Protein AF-0000000074538698 (afdb_homodimer)

Sequence (456 aa):
MDFVFNVELAKKKIKELSYTYSDLVNVMGENGDFITESAIKKWFMKNNPIRPTIENIQALSKAIKVPLNELVEQTIFENVSAVKEIPVVGEASCGIPEPNSYQDYDQKTYCSADIWNEDIYAVIASGDSMYDLIERGDEVICDPRADILSGDIVHYEFNGESAIKVYFKEEKFGVVRFVPYNRSGEFKTLSFSVNDEALQNIKMVKVIKVNKSMENNRKSRLRAMGLIMDFVFNVELAKKKIKELSYTYSDLVNVMGENGDFITESAIKKWFMKNNPIRPTIENIQALSKAIKVPLNELVEQTIFENVSAVKEIPVVGEASCGIPEPNSYQDYDQKTYCSADIWNEDIYAVIASGDSMYDLIERGDEVICDPRADILSGDIVHYEFNGESAIKVYFKEEKFGVVRFVPYNRSGEFKTLSFSVNDEALQNIKMVKVIKVNKSMENNRKSRLRAMGLI

Structure (mmCIF, N/CA/C/O backbone):
data_AF-0000000074538698-model_v1
#
loop_
_entity.id
_entity.type
_entity.pdbx_description
1 polymer 'Peptidase S24 LexA-like protein'
#
loop_
_atom_site.group_PDB
_atom_site.id
_atom_site.type_symbol
_atom_site.label_atom_id
_atom_site.label_alt_id
_atom_site.label_comp_id
_atom_site.label_asym_id
_atom_site.label_entity_id
_atom_site.label_seq_id
_atom_site.pdbx_PDB_ins_code
_atom_site.Cartn_x
_atom_site.Cartn_y
_atom_site.Cartn_z
_atom_site.occupancy
_atom_site.B_iso_or_equiv
_atom_site.auth_seq_id
_atom_site.auth_comp_id
_atom_site.auth_asym_id
_atom_site.auth_atom_id
_atom_site.pdbx_PDB_model_num
ATOM 1 N N . MET A 1 1 ? -33.188 6.047 -0.47 1 31.73 1 MET A N 1
ATOM 2 C CA . MET A 1 1 ? -32 5.23 -0.211 1 31.73 1 MET A CA 1
ATOM 3 C C . MET A 1 1 ? -31.516 4.559 -1.489 1 31.73 1 MET A C 1
ATOM 5 O O . MET A 1 1 ? -32.25 3.775 -2.1 1 31.73 1 MET A O 1
ATOM 9 N N . ASP A 1 2 ? -30.641 5.172 -2.236 1 42.19 2 ASP A N 1
ATOM 10 C CA . ASP A 1 2 ? -30.344 4.684 -3.58 1 42.19 2 ASP A CA 1
ATOM 11 C C . ASP A 1 2 ? -29.516 3.404 -3.529 1 42.19 2 ASP A C 1
ATOM 13 O O . ASP A 1 2 ? -28.531 3.326 -2.793 1 42.19 2 ASP A O 1
ATOM 17 N N . PHE A 1 3 ? -30.109 2.219 -3.555 1 51.12 3 PHE A N 1
ATOM 18 C CA . PHE A 1 3 ? -29.422 0.931 -3.607 1 51.12 3 PHE A CA 1
ATOM 19 C C . PHE A 1 3 ? -29.312 0.438 -5.043 1 51.12 3 PHE A C 1
ATOM 21 O O . PHE A 1 3 ? -30.062 0.869 -5.918 1 51.12 3 PHE A O 1
ATOM 28 N N . VAL A 1 4 ? -27.891 -0.025 -5.203 1 59.25 4 VAL A N 1
ATOM 29 C CA . VAL A 1 4 ? -27.719 -0.721 -6.473 1 59.25 4 VAL A CA 1
ATOM 30 C C . VAL A 1 4 ? -27.969 -2.215 -6.281 1 59.25 4 VAL A C 1
ATOM 32 O O . VAL A 1 4 ? -27.391 -2.842 -5.395 1 59.25 4 VAL A O 1
ATOM 35 N N . PHE A 1 5 ? -28.922 -2.738 -7.012 1 69.06 5 PHE A N 1
ATOM 36 C CA . PHE A 1 5 ? -29.266 -4.152 -7.039 1 69.06 5 PHE A CA 1
ATOM 37 C C . PHE A 1 5 ? -28.234 -4.949 -7.836 1 69.06 5 PHE A C 1
ATOM 39 O O . PHE A 1 5 ? -27.953 -4.621 -8.984 1 69.06 5 PHE A O 1
ATOM 46 N N . ASN A 1 6 ? -27.5 -5.82 -7.129 1 70.75 6 ASN A N 1
ATOM 47 C CA . ASN A 1 6 ? -26.531 -6.676 -7.797 1 70.75 6 ASN A CA 1
ATOM 48 C C . ASN A 1 6 ? -27.219 -7.699 -8.703 1 70.75 6 ASN A C 1
ATOM 50 O O . ASN A 1 6 ? -27.484 -8.828 -8.289 1 70.75 6 ASN A O 1
ATOM 54 N N . VAL A 1 7 ? -27.312 -7.242 -9.852 1 76.19 7 VAL A N 1
ATOM 55 C CA . VAL A 1 7 ? -28.062 -8.031 -10.836 1 76.19 7 VAL A CA 1
ATOM 56 C C . VAL A 1 7 ? -27.281 -9.297 -11.172 1 76.19 7 VAL A C 1
ATOM 58 O O . VAL A 1 7 ? -27.859 -10.383 -11.258 1 76.19 7 VAL A O 1
ATOM 61 N N . GLU A 1 8 ? -26 -9.172 -11.195 1 77 8 GLU A N 1
ATOM 62 C CA . GLU A 1 8 ? -25.188 -10.281 -11.656 1 77 8 GLU A CA 1
ATOM 63 C C . GLU A 1 8 ? -25.172 -11.414 -10.641 1 77 8 GLU A C 1
ATOM 65 O O . GLU A 1 8 ? -25.297 -12.586 -11 1 77 8 GLU A O 1
ATOM 70 N N . LEU A 1 9 ? -25.047 -11.039 -9.445 1 79.19 9 LEU A N 1
ATOM 71 C CA . LEU A 1 9 ? -25.062 -12.055 -8.398 1 79.19 9 LEU A CA 1
ATOM 72 C C . LEU A 1 9 ? -26.422 -12.742 -8.336 1 79.19 9 LEU A C 1
ATOM 74 O O . LEU A 1 9 ? -26.5 -13.969 -8.18 1 79.19 9 LEU A O 1
ATOM 78 N N . ALA A 1 10 ? -27.359 -11.969 -8.414 1 84.44 10 ALA A N 1
ATOM 79 C CA . ALA A 1 10 ? -28.703 -12.531 -8.359 1 84.44 10 ALA A CA 1
ATOM 80 C C . ALA A 1 10 ? -28.938 -13.516 -9.5 1 84.44 10 ALA A C 1
ATOM 82 O O . ALA A 1 10 ? -29.438 -14.625 -9.289 1 84.44 10 ALA A O 1
ATOM 83 N N . LYS A 1 11 ? -28.453 -13.125 -10.586 1 83.06 11 LYS A N 1
ATOM 84 C CA . LYS A 1 11 ? -28.609 -13.977 -11.758 1 83.06 11 LYS A CA 1
ATOM 85 C C . LYS A 1 11 ? -27.844 -15.281 -11.609 1 83.06 11 LYS A C 1
ATOM 87 O O . LYS A 1 11 ? -28.344 -16.359 -11.938 1 83.06 11 LYS A O 1
ATOM 92 N N . LYS A 1 12 ? -26.703 -15.133 -11.125 1 84 12 LYS A N 1
ATOM 93 C CA . LYS A 1 12 ? -25.844 -16.297 -10.93 1 84 12 LYS A CA 1
ATOM 94 C C . LYS A 1 12 ? -26.469 -17.281 -9.953 1 84 12 LYS A C 1
ATOM 96 O O . LYS A 1 12 ? -26.469 -18.5 -10.203 1 84 12 LYS A O 1
ATOM 101 N N . LYS A 1 13 ? -26.922 -16.797 -8.906 1 86.56 13 LYS A N 1
ATOM 102 C CA . LYS A 1 13 ? -27.5 -17.656 -7.879 1 86.56 13 LYS A CA 1
ATOM 103 C C . LYS A 1 13 ? -28.797 -18.297 -8.359 1 86.56 13 LYS A C 1
ATOM 105 O O . LYS A 1 13 ? -29.062 -19.453 -8.07 1 86.56 13 LYS A O 1
ATOM 110 N N . ILE A 1 14 ? -29.5 -17.609 -9.109 1 87.81 14 ILE A N 1
ATOM 111 C CA . ILE A 1 14 ? -30.75 -18.109 -9.68 1 87.81 14 ILE A CA 1
ATOM 112 C C . ILE A 1 14 ? -30.453 -19.266 -10.633 1 87.81 14 ILE A C 1
ATOM 114 O O . ILE A 1 14 ? -31.141 -20.297 -10.602 1 87.81 14 ILE A O 1
ATOM 118 N N . LYS A 1 15 ? -29.422 -19.094 -11.305 1 86.69 15 LYS A N 1
ATOM 119 C CA . LYS A 1 15 ? -29 -20.141 -12.234 1 86.69 15 LYS A CA 1
ATOM 120 C C . LYS A 1 15 ? -28.5 -21.375 -11.492 1 86.69 15 LYS A C 1
ATOM 122 O O . LYS A 1 15 ? -28.812 -22.5 -11.859 1 86.69 15 LYS A O 1
ATOM 127 N N . GLU A 1 16 ? -27.844 -21.172 -10.484 1 86.44 16 GLU A N 1
ATOM 128 C CA . GLU A 1 16 ? -27.312 -22.266 -9.68 1 86.44 16 GLU A CA 1
ATOM 129 C C . GLU A 1 16 ? -28.422 -23.094 -9.062 1 86.44 16 GLU A C 1
ATOM 131 O O . GLU A 1 16 ? -28.281 -24.312 -8.898 1 86.44 16 GLU A O 1
ATOM 136 N N . LEU A 1 17 ? -29.453 -22.344 -8.766 1 87.5 17 LEU A N 1
ATOM 137 C CA . LEU A 1 17 ? -30.578 -23.016 -8.109 1 87.5 17 LEU A CA 1
ATOM 138 C C . LEU A 1 17 ? -31.547 -23.594 -9.141 1 87.5 17 LEU A C 1
ATOM 140 O O . LEU A 1 17 ? -32.562 -24.203 -8.781 1 87.5 17 LEU A O 1
ATOM 144 N N . SER A 1 18 ? -31.25 -23.312 -10.461 1 89.19 18 SER A N 1
ATOM 145 C CA . SER A 1 18 ? -32.094 -23.75 -11.578 1 89.19 18 SER A CA 1
ATOM 146 C C . SER A 1 18 ? -33.531 -23.234 -11.438 1 89.19 18 SER A C 1
ATOM 148 O O . SER A 1 18 ? -34.469 -23.969 -11.688 1 89.19 18 SER A O 1
ATOM 150 N N . TYR A 1 19 ? -33.625 -22.094 -10.867 1 88.56 19 TYR A N 1
ATOM 151 C CA . TYR A 1 19 ? -34.938 -21.469 -10.758 1 88.56 19 TYR A CA 1
ATOM 152 C C . TYR A 1 19 ? -35.344 -20.781 -12.07 1 88.56 19 TYR A C 1
ATOM 154 O O . TYR A 1 19 ? -34.5 -20.156 -12.719 1 88.56 19 TYR A O 1
ATOM 162 N N . THR A 1 20 ? -36.594 -21 -12.461 1 88.19 20 THR A N 1
ATOM 163 C CA . THR A 1 20 ? -37.219 -20.141 -13.461 1 88.19 20 THR A CA 1
ATOM 164 C C . THR A 1 20 ? -37.844 -18.906 -12.812 1 88.19 20 THR A C 1
ATOM 166 O O . THR A 1 20 ? -38 -18.844 -11.594 1 88.19 20 THR A O 1
ATOM 169 N N . TYR A 1 21 ? -38.125 -17.859 -13.68 1 87.62 21 TYR A N 1
ATOM 170 C CA . TYR A 1 21 ? -38.781 -16.672 -13.133 1 87.62 21 TYR A CA 1
ATOM 171 C C . TYR A 1 21 ? -40.125 -17.031 -12.492 1 87.62 21 TYR A C 1
ATOM 173 O O . TYR A 1 21 ? -40.531 -16.406 -11.523 1 87.62 21 TYR A O 1
ATOM 181 N N . SER A 1 22 ? -40.719 -18.094 -13 1 88.44 22 SER A N 1
ATOM 182 C CA . SER A 1 22 ? -41.969 -18.609 -12.406 1 88.44 22 SER A CA 1
ATOM 183 C C . SER A 1 22 ? -41.719 -19.188 -11.023 1 88.44 22 SER A C 1
ATOM 185 O O . SER A 1 22 ? -42.5 -18.969 -10.102 1 88.44 22 SER A O 1
ATOM 187 N N . ASP A 1 23 ? -40.625 -19.906 -10.906 1 88.75 23 ASP A N 1
ATOM 188 C CA . ASP A 1 23 ? -40.25 -20.453 -9.609 1 88.75 23 ASP A CA 1
ATOM 189 C C . ASP A 1 23 ? -40.031 -19.344 -8.586 1 88.75 23 ASP A C 1
ATOM 191 O O . ASP A 1 23 ? -40.438 -19.469 -7.434 1 88.75 23 ASP A O 1
ATOM 195 N N . LEU A 1 24 ? -39.406 -18.297 -8.977 1 88.31 24 LEU A N 1
ATOM 196 C CA . LEU A 1 24 ? -39.156 -17.172 -8.086 1 88.31 24 LEU A CA 1
ATOM 197 C C . LEU A 1 24 ? -40.438 -16.531 -7.602 1 88.31 24 LEU A C 1
ATOM 199 O O . LEU A 1 24 ? -40.562 -16.188 -6.426 1 88.31 24 LEU A O 1
ATOM 203 N N . VAL A 1 25 ? -41.344 -16.281 -8.461 1 87.38 25 VAL A N 1
ATOM 204 C CA . VAL A 1 25 ? -42.625 -15.703 -8.109 1 87.38 25 VAL A CA 1
ATOM 205 C C . VAL A 1 25 ? -43.312 -16.531 -7.016 1 87.38 25 VAL A C 1
ATOM 207 O O . VAL A 1 25 ? -43.844 -15.992 -6.047 1 87.38 25 VAL A O 1
ATOM 210 N N . ASN A 1 26 ? -43.188 -17.828 -7.141 1 86.94 26 ASN A N 1
ATOM 211 C CA . ASN A 1 26 ? -43.812 -18.734 -6.188 1 86.94 26 ASN A CA 1
ATOM 212 C C . ASN A 1 26 ? -43.156 -18.688 -4.824 1 86.94 26 ASN A C 1
ATOM 214 O O . ASN A 1 26 ? -43.812 -18.594 -3.793 1 86.94 26 ASN A O 1
ATOM 218 N N . VAL A 1 27 ? -41.875 -18.766 -4.895 1 84.81 27 VAL A N 1
ATOM 219 C CA . VAL A 1 27 ? -41.125 -18.828 -3.648 1 84.81 27 VAL A CA 1
ATOM 220 C C . VAL A 1 27 ? -41.219 -17.484 -2.92 1 84.81 27 VAL A C 1
ATOM 222 O O . VAL A 1 27 ? -41.375 -17.453 -1.696 1 84.81 27 VAL A O 1
ATOM 225 N N . MET A 1 28 ? -41.125 -16.391 -3.6 1 84.81 28 MET A N 1
ATOM 226 C CA . MET A 1 28 ? -41.25 -15.062 -2.996 1 84.81 28 MET A CA 1
ATOM 227 C C . MET A 1 28 ? -42.688 -14.789 -2.539 1 84.81 28 MET A C 1
ATOM 229 O O . MET A 1 28 ? -42.875 -14.094 -1.542 1 84.81 28 MET A O 1
ATOM 233 N N . GLY A 1 29 ? -43.5 -15.133 -3.287 1 78.81 29 GLY A N 1
ATOM 234 C CA . GLY A 1 29 ? -44.906 -15 -2.928 1 78.81 29 GLY A CA 1
ATOM 235 C C . GLY A 1 29 ? -45.25 -15.656 -1.604 1 78.81 29 GLY A C 1
ATOM 236 O O . GLY A 1 29 ? -46.094 -15.148 -0.848 1 78.81 29 GLY A O 1
ATOM 237 N N . GLU A 1 30 ? -44.625 -16.688 -1.391 1 72.75 30 GLU A N 1
ATOM 238 C CA . GLU A 1 30 ? -44.875 -17.391 -0.129 1 72.75 30 GLU A CA 1
ATOM 239 C C . GLU A 1 30 ? -44.406 -16.547 1.059 1 72.75 30 GLU A C 1
ATOM 241 O O . GLU A 1 30 ? -44.938 -16.688 2.164 1 72.75 30 GLU A O 1
ATOM 246 N N . ASN A 1 31 ? -43.562 -15.539 0.761 1 61.47 31 ASN A N 1
ATOM 247 C CA . ASN A 1 31 ? -43 -14.703 1.823 1 61.47 31 ASN A CA 1
ATOM 248 C C . ASN A 1 31 ? -43.719 -13.367 1.92 1 61.47 31 ASN A C 1
ATOM 250 O O . ASN A 1 31 ? -43.312 -12.477 2.654 1 61.47 31 ASN A O 1
ATOM 254 N N . GLY A 1 32 ? -44.75 -13.203 1.124 1 61.25 32 GLY A N 1
ATOM 255 C CA . GLY A 1 32 ? -45.688 -12.078 1.253 1 61.25 32 GLY A CA 1
ATOM 256 C C . GLY A 1 32 ? -45.469 -11.023 0.177 1 61.25 32 GLY A C 1
ATOM 257 O O . GLY A 1 32 ? -46.125 -9.977 0.204 1 61.25 32 GLY A O 1
ATOM 258 N N . ASP A 1 33 ? -44.594 -11.336 -0.728 1 63.31 33 ASP A N 1
ATOM 259 C CA . ASP A 1 33 ? -44.375 -10.312 -1.743 1 63.31 33 ASP A CA 1
ATOM 260 C C . ASP A 1 33 ? -45.031 -10.703 -3.066 1 63.31 33 ASP A C 1
ATOM 262 O O . ASP A 1 33 ? -44.844 -11.812 -3.559 1 63.31 33 ASP A O 1
ATOM 266 N N . PHE A 1 34 ? -46.125 -9.906 -3.488 1 71.69 34 PHE A N 1
ATOM 267 C CA . PHE A 1 34 ? -46.781 -10.188 -4.758 1 71.69 34 PHE A CA 1
ATOM 268 C C . PHE A 1 34 ? -46 -9.547 -5.914 1 71.69 34 PHE A C 1
ATOM 270 O O . PHE A 1 34 ? -45.906 -8.32 -5.984 1 71.69 34 PHE A O 1
ATOM 277 N N . ILE A 1 35 ? -45.156 -10.328 -6.609 1 78.19 35 ILE A N 1
ATOM 278 C CA . ILE A 1 35 ? -44.406 -9.82 -7.754 1 78.19 35 ILE A CA 1
ATOM 279 C C . ILE A 1 35 ? -44.688 -10.695 -8.977 1 78.19 35 ILE A C 1
ATOM 281 O O . ILE A 1 35 ? -44.906 -11.898 -8.836 1 78.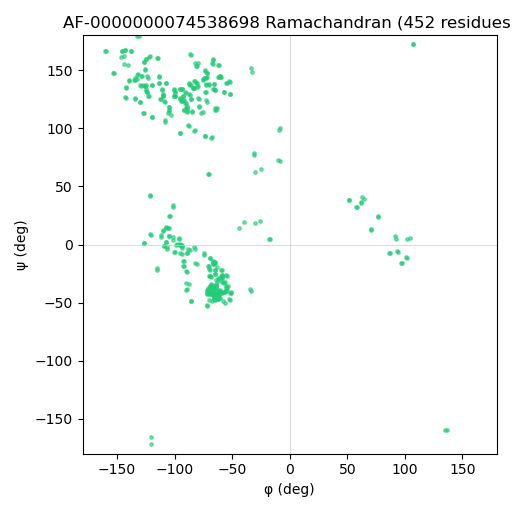19 35 ILE A O 1
ATOM 285 N N . THR A 1 36 ? -44.969 -10.102 -10.164 1 83.06 36 THR A N 1
ATOM 286 C CA . THR A 1 36 ? -45.219 -10.82 -11.398 1 83.06 36 THR A CA 1
ATOM 287 C C . THR A 1 36 ? -43.906 -11.219 -12.07 1 83.06 36 THR A C 1
ATOM 289 O O . THR A 1 36 ? -42.844 -10.633 -11.789 1 83.06 36 THR A O 1
ATOM 292 N N . GLU A 1 37 ? -44.125 -12.344 -12.922 1 87 37 GLU A N 1
ATOM 293 C CA . GLU A 1 37 ? -42.969 -12.766 -13.711 1 87 37 GLU A CA 1
ATOM 294 C C . GLU A 1 37 ? -42.438 -11.617 -14.562 1 87 37 GLU A C 1
ATOM 296 O O . GLU A 1 37 ? -41.219 -11.453 -14.711 1 87 37 GLU A O 1
ATOM 301 N N . SER A 1 38 ? -43.281 -10.875 -15.109 1 82.25 38 SER A N 1
ATOM 302 C CA . SER A 1 38 ? -42.875 -9.742 -15.945 1 82.25 38 SER A CA 1
ATOM 303 C C . SER A 1 38 ? -42.094 -8.711 -15.148 1 82.25 38 SER A C 1
ATOM 305 O O . SER A 1 38 ? -41.125 -8.141 -15.664 1 82.25 38 SER A O 1
ATOM 307 N N . ALA A 1 39 ? -42.438 -8.422 -13.977 1 79.12 39 ALA A N 1
ATOM 308 C CA . ALA A 1 39 ? -41.719 -7.492 -13.109 1 79.12 39 ALA A CA 1
ATOM 309 C C . ALA A 1 39 ? -40.344 -8.016 -12.789 1 79.12 39 ALA A C 1
ATOM 311 O O . ALA A 1 39 ? -39.344 -7.258 -12.812 1 79.12 39 ALA A O 1
ATOM 312 N N . ILE A 1 40 ? -40.25 -9.297 -12.508 1 84.75 40 ILE A N 1
ATOM 313 C CA . ILE A 1 40 ? -38.969 -9.891 -12.195 1 84.75 40 ILE A CA 1
ATOM 314 C C . ILE A 1 40 ? -38.062 -9.82 -13.422 1 84.75 40 ILE A C 1
ATOM 316 O O . ILE A 1 40 ? -36.875 -9.508 -13.305 1 84.75 40 ILE A O 1
ATOM 320 N N . LYS A 1 41 ? -38.594 -10.102 -14.547 1 82.88 41 LYS A N 1
ATOM 321 C CA . LYS A 1 41 ? -37.844 -10.039 -15.789 1 82.88 41 LYS A CA 1
ATOM 322 C C . LYS A 1 41 ? -37.219 -8.656 -15.984 1 82.88 41 LYS A C 1
ATOM 324 O O . LYS A 1 41 ? -36.094 -8.539 -16.453 1 82.88 41 LYS A O 1
ATOM 329 N N . LYS A 1 42 ? -37.875 -7.668 -15.578 1 79.56 42 LYS A N 1
ATOM 330 C CA . LYS A 1 42 ? -37.406 -6.297 -15.766 1 79.56 42 LYS A CA 1
ATOM 331 C C . LYS A 1 42 ? -36.188 -6 -14.891 1 79.56 42 LYS A C 1
ATOM 333 O O . LYS A 1 42 ? -35.344 -5.184 -15.25 1 79.56 42 LYS A O 1
ATOM 338 N N . TRP A 1 43 ? -36.062 -6.684 -13.773 1 80 43 TRP A N 1
ATOM 339 C CA . TRP A 1 43 ? -34.938 -6.488 -12.891 1 80 43 TRP A CA 1
ATOM 340 C C . TRP A 1 43 ? -33.625 -6.918 -13.57 1 80 43 TRP A C 1
ATOM 342 O O . TRP A 1 43 ? -32.562 -6.395 -13.258 1 80 43 TRP A O 1
ATOM 352 N N . PHE A 1 44 ? -33.75 -7.793 -14.492 1 79.56 44 PHE A N 1
ATOM 353 C CA . PHE A 1 44 ? -32.562 -8.43 -15.039 1 79.56 44 PHE A CA 1
ATOM 354 C C . PHE A 1 44 ? -32.344 -7.996 -16.484 1 79.56 44 PHE A C 1
ATOM 356 O O . PHE A 1 44 ? -31.422 -8.5 -17.156 1 79.56 44 PHE A O 1
ATOM 363 N N . MET A 1 45 ? -33.062 -7.152 -16.875 1 72.94 45 MET A N 1
ATOM 364 C CA . MET A 1 45 ? -32.875 -6.633 -18.219 1 72.94 45 MET A CA 1
ATOM 365 C C . MET A 1 45 ? -31.797 -5.57 -18.266 1 72.94 45 MET A C 1
ATOM 367 O O . MET A 1 45 ? -31.703 -4.723 -17.375 1 72.94 45 MET A O 1
ATOM 371 N N . LYS A 1 46 ? -30.922 -5.656 -19.25 1 61.62 46 LYS A N 1
ATOM 372 C CA . LYS A 1 46 ? -29.875 -4.672 -19.547 1 61.62 46 LYS A CA 1
ATOM 373 C C . LYS A 1 46 ? -30.5 -3.332 -19.938 1 61.62 46 LYS A C 1
ATOM 375 O O . LYS A 1 46 ? -31.438 -3.285 -20.719 1 61.62 46 LYS A O 1
ATOM 380 N N . ASN A 1 47 ? -30.219 -2.189 -19.062 1 59 47 ASN A N 1
ATOM 381 C CA . ASN A 1 47 ? -30.609 -0.833 -19.422 1 59 47 ASN A CA 1
ATOM 382 C C . ASN A 1 47 ? -32 -0.499 -18.859 1 59 47 ASN A C 1
ATOM 384 O O . ASN A 1 47 ? -32.656 0.415 -19.359 1 59 47 ASN A O 1
ATOM 388 N N . ASN A 1 48 ? -32.5 -1.388 -18.125 1 53.34 48 ASN A N 1
ATOM 389 C CA . ASN A 1 48 ? -33.844 -1.11 -17.578 1 53.34 48 ASN A CA 1
ATOM 390 C C . ASN A 1 48 ? -33.75 -0.324 -16.266 1 53.34 48 ASN A C 1
ATOM 392 O O . ASN A 1 48 ? -33.031 -0.714 -15.352 1 53.34 48 ASN A O 1
ATOM 396 N N . PRO A 1 49 ? -34.594 0.838 -16.312 1 58.28 49 PRO A N 1
ATOM 397 C CA . PRO A 1 49 ? -34.594 1.767 -15.188 1 58.28 49 PRO A CA 1
ATOM 398 C C . PRO A 1 49 ? -35.344 1.208 -13.977 1 58.28 49 PRO A C 1
ATOM 400 O O . PRO A 1 49 ? -35.25 1.763 -12.875 1 58.28 49 PRO A O 1
ATOM 403 N N . ILE A 1 50 ? -35.969 0.152 -14.094 1 61.66 50 ILE A N 1
ATOM 404 C CA . ILE A 1 50 ? -36.781 -0.267 -12.961 1 61.66 50 ILE A CA 1
ATOM 405 C C . ILE A 1 50 ? -35.938 -1.144 -12.023 1 61.66 50 ILE A C 1
ATOM 407 O O . ILE A 1 50 ? -35.438 -2.201 -12.43 1 61.66 50 ILE A O 1
ATOM 411 N N . ARG A 1 51 ? -35.812 -0.641 -10.852 1 67.69 51 ARG A N 1
ATOM 412 C CA . ARG A 1 51 ? -35.062 -1.35 -9.805 1 67.69 51 ARG A CA 1
ATOM 413 C C . ARG A 1 51 ? -36.031 -1.914 -8.758 1 67.69 51 ARG A C 1
ATOM 415 O O . ARG A 1 51 ? -37.094 -1.321 -8.484 1 67.69 51 ARG A O 1
ATOM 422 N N . PRO A 1 52 ? -35.594 -3.172 -8.43 1 74.19 52 PRO A N 1
ATOM 423 C CA . PRO A 1 52 ? -36.469 -3.725 -7.391 1 74.19 52 PRO A CA 1
ATOM 424 C C . PRO A 1 52 ? -36.469 -2.881 -6.117 1 74.19 52 PRO A C 1
ATOM 426 O O . PRO A 1 52 ? -35.5 -2.176 -5.84 1 74.19 52 PRO A O 1
ATOM 429 N N . THR A 1 53 ? -37.656 -2.842 -5.492 1 71.31 53 THR A N 1
ATOM 430 C CA . THR A 1 53 ? -37.75 -2.205 -4.184 1 71.31 53 THR A CA 1
ATOM 431 C C . THR A 1 53 ? -36.969 -2.998 -3.141 1 71.31 53 THR A C 1
ATOM 433 O O . THR A 1 53 ? -36.594 -4.152 -3.375 1 71.31 53 THR A O 1
ATOM 436 N N . ILE A 1 54 ? -36.625 -2.34 -2.09 1 67.25 54 ILE A N 1
ATOM 437 C CA . ILE A 1 54 ? -35.906 -3.004 -1.017 1 67.25 54 ILE A CA 1
ATOM 438 C C . ILE A 1 54 ? -36.688 -4.203 -0.51 1 67.25 54 ILE A C 1
ATOM 440 O O . ILE A 1 54 ? -36.125 -5.246 -0.192 1 67.25 54 ILE A O 1
ATOM 444 N N . GLU A 1 55 ? -37.969 -4.137 -0.535 1 69.81 55 GLU A N 1
ATOM 445 C CA . GLU A 1 55 ? -38.812 -5.242 -0.123 1 69.81 55 GLU A CA 1
ATOM 446 C C . GLU A 1 55 ? -38.719 -6.422 -1.087 1 69.81 55 GLU A C 1
ATOM 448 O O . GLU A 1 55 ? -38.656 -7.574 -0.662 1 69.81 55 GLU A O 1
ATOM 453 N N . ASN A 1 56 ? -38.625 -6.125 -2.363 1 76.38 56 ASN A N 1
ATOM 454 C CA . ASN A 1 56 ? -38.469 -7.172 -3.367 1 76.38 56 ASN A CA 1
ATOM 455 C C . ASN A 1 56 ? -37.125 -7.879 -3.246 1 76.38 56 ASN A C 1
ATOM 457 O O . ASN A 1 56 ? -37.062 -9.102 -3.379 1 76.38 56 ASN A O 1
ATOM 461 N N . ILE A 1 57 ? -36.156 -7.062 -2.941 1 78.31 57 ILE A N 1
ATOM 462 C CA . ILE A 1 57 ? -34.812 -7.613 -2.834 1 78.31 57 ILE A CA 1
ATOM 463 C C . ILE A 1 57 ? -34.719 -8.5 -1.592 1 78.31 57 ILE A C 1
ATOM 465 O O . ILE A 1 57 ? -34.094 -9.555 -1.623 1 78.31 57 ILE A O 1
ATOM 469 N N . GLN A 1 58 ? -35.25 -8.062 -0.611 1 74.25 58 GLN A N 1
ATOM 470 C CA . GLN A 1 58 ? -35.312 -8.883 0.595 1 74.25 58 GLN A CA 1
ATOM 471 C C . GLN A 1 58 ? -36 -10.227 0.317 1 74.25 58 GLN A C 1
ATOM 473 O O . GLN A 1 58 ? -35.531 -11.273 0.763 1 74.25 58 GLN A O 1
ATOM 478 N N . ALA A 1 59 ? -37.156 -10.164 -0.295 1 79.44 59 ALA A N 1
ATOM 479 C CA . ALA A 1 59 ? -37.844 -11.391 -0.646 1 79.44 59 ALA A CA 1
ATOM 480 C C . ALA A 1 59 ? -37 -12.297 -1.527 1 79.44 59 ALA A C 1
ATOM 482 O O . ALA A 1 59 ? -36.969 -13.516 -1.346 1 79.44 59 ALA A O 1
ATOM 483 N N . LEU A 1 60 ? -36.312 -11.688 -2.469 1 83.69 60 LEU A N 1
ATOM 484 C CA . LEU A 1 60 ? -35.406 -12.438 -3.34 1 83.69 60 LEU A CA 1
ATOM 485 C C . LEU A 1 60 ? -34.281 -13.07 -2.539 1 83.69 60 LEU A C 1
ATOM 487 O O . LEU A 1 60 ? -33.906 -14.227 -2.775 1 83.69 60 LEU A O 1
ATOM 491 N N . SER A 1 61 ? -33.75 -12.336 -1.689 1 82.06 61 SER A N 1
ATOM 492 C CA . SER A 1 61 ? -32.688 -12.789 -0.814 1 82.06 61 SER A CA 1
ATOM 493 C C . SER A 1 61 ? -33.062 -14.078 -0.091 1 82.06 61 SER A C 1
ATOM 495 O O . SER A 1 61 ? -32.281 -15.023 -0.048 1 82.06 61 SER A O 1
ATOM 497 N N . LYS A 1 62 ? -34.156 -14.047 0.403 1 81.25 62 LYS A N 1
ATOM 498 C CA . LYS A 1 62 ? -34.656 -15.227 1.095 1 81.25 62 LYS A CA 1
ATOM 499 C C . LYS A 1 62 ? -34.875 -16.375 0.12 1 81.25 62 LYS A C 1
ATOM 501 O O . LYS A 1 62 ? -34.562 -17.531 0.43 1 81.25 62 LYS A O 1
ATOM 506 N N . ALA A 1 63 ? -35.375 -16.047 -1.005 1 84.5 63 ALA A N 1
ATOM 507 C CA . ALA A 1 63 ? -35.75 -17.062 -1.991 1 84.5 63 ALA A CA 1
ATOM 508 C C . ALA A 1 63 ? -34.5 -17.781 -2.508 1 84.5 63 ALA A C 1
ATOM 510 O O . ALA A 1 63 ? -34.531 -19 -2.719 1 84.5 63 ALA A O 1
ATOM 511 N N . ILE A 1 64 ? -33.5 -17.016 -2.631 1 87.06 64 ILE A N 1
ATOM 512 C CA . ILE A 1 64 ? -32.344 -17.625 -3.271 1 87.06 64 ILE A CA 1
ATOM 513 C C . ILE A 1 64 ? -31.234 -17.875 -2.234 1 87.06 64 ILE A C 1
ATOM 515 O O . ILE A 1 64 ? -30.125 -18.25 -2.582 1 87.06 64 ILE A O 1
ATOM 519 N N . LYS A 1 65 ? -31.594 -17.531 -0.995 1 81.94 65 LYS A N 1
ATOM 520 C CA . LYS A 1 65 ? -30.703 -17.781 0.145 1 81.94 65 LYS A CA 1
ATOM 521 C C . LYS A 1 65 ? -29.391 -17.016 -0.003 1 81.94 65 LYS A C 1
ATOM 523 O O . LYS A 1 65 ? -28.312 -17.594 0.191 1 81.94 65 LYS A O 1
ATOM 528 N N . VAL A 1 66 ? -29.516 -15.898 -0.537 1 80.06 66 VAL A N 1
ATOM 529 C CA . VAL A 1 66 ? -28.406 -14.945 -0.583 1 80.06 66 VAL A CA 1
ATOM 530 C C . VAL A 1 66 ? -28.688 -13.781 0.371 1 80.06 66 VAL A C 1
ATOM 532 O O . VAL A 1 66 ? -29.75 -13.172 0.324 1 80.06 66 VAL A O 1
ATOM 535 N N . PRO A 1 67 ? -27.844 -13.562 1.258 1 70.19 67 PRO A N 1
ATOM 536 C CA . PRO A 1 67 ? -28.062 -12.445 2.178 1 70.19 67 PRO A CA 1
ATOM 537 C C . PRO A 1 67 ? -28.344 -11.133 1.453 1 70.19 67 PRO A C 1
ATOM 539 O O . PRO A 1 67 ? -27.766 -10.867 0.395 1 70.19 67 PRO A O 1
ATOM 542 N N . LEU A 1 68 ? -29.266 -10.367 1.98 1 68.38 68 LEU A N 1
ATOM 543 C CA . LEU A 1 68 ? -29.703 -9.109 1.387 1 68.38 68 LEU A CA 1
ATOM 544 C C . LEU A 1 68 ? -28.5 -8.227 1.063 1 68.38 68 LEU A C 1
ATOM 546 O O . LEU A 1 68 ? -28.453 -7.578 0.015 1 68.38 68 LEU A O 1
ATOM 550 N N . ASN A 1 69 ? -27.578 -8.188 1.917 1 62.78 69 ASN A N 1
ATOM 551 C CA . ASN A 1 69 ? -26.422 -7.309 1.735 1 62.78 69 ASN A CA 1
ATOM 552 C C . ASN A 1 69 ? -25.594 -7.711 0.516 1 62.78 69 ASN A C 1
ATOM 554 O O . ASN A 1 69 ? -24.844 -6.898 -0.027 1 62.78 69 ASN A O 1
ATOM 558 N N . GLU A 1 70 ? -25.812 -8.891 0.033 1 66.69 70 GLU A N 1
ATOM 559 C CA . GLU A 1 70 ? -25.156 -9.328 -1.191 1 66.69 70 GLU A CA 1
ATOM 560 C C . GLU A 1 70 ? -25.969 -8.93 -2.426 1 66.69 70 GLU A C 1
ATOM 562 O O . GLU A 1 70 ? -25.391 -8.727 -3.502 1 66.69 70 GLU A O 1
ATOM 567 N N . LEU A 1 71 ? -27.23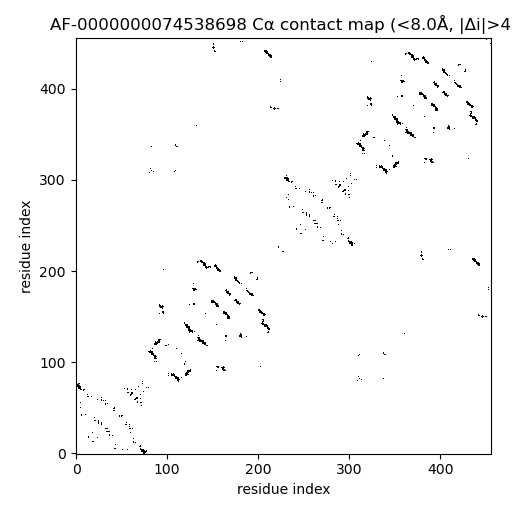4 -8.93 -2.289 1 69.5 71 LEU A N 1
ATOM 568 C CA . LEU A 1 71 ? -28.109 -8.672 -3.428 1 69.5 71 LEU A CA 1
ATOM 569 C C . LEU A 1 71 ? -28.312 -7.176 -3.631 1 69.5 71 LEU A C 1
ATOM 571 O O . LEU A 1 71 ? -28.703 -6.742 -4.715 1 69.5 71 LEU A O 1
ATOM 575 N N . VAL A 1 72 ? -28.578 -6.496 -2.816 1 54.91 72 VAL A N 1
ATOM 576 C CA . VAL A 1 72 ? -28.719 -5.043 -2.877 1 54.91 72 VAL A CA 1
ATOM 577 C C . VAL A 1 72 ? -27.375 -4.371 -2.637 1 54.91 72 VAL A C 1
ATOM 579 O O . VAL A 1 72 ? -26.688 -4.68 -1.659 1 54.91 72 VAL A O 1
ATOM 582 N N . GLU A 1 73 ? -26.875 -3.98 -3.801 1 44.56 73 GLU A N 1
ATOM 583 C CA . GLU A 1 73 ? -25.828 -2.988 -3.555 1 44.56 73 GLU A CA 1
ATOM 584 C C . GLU A 1 73 ? -26.438 -1.671 -3.066 1 44.56 73 GLU A C 1
ATOM 586 O O . GLU A 1 73 ? -27.312 -1.103 -3.719 1 44.56 73 GLU A O 1
ATOM 591 N N . GLN A 1 74 ? -27.062 -1.686 -2.043 1 36.28 74 GLN A N 1
ATOM 592 C CA . GLN A 1 74 ? -27.578 -0.373 -1.661 1 36.28 74 GLN A CA 1
ATOM 593 C C . GLN A 1 74 ? -26.984 0.724 -2.547 1 36.28 74 GLN A C 1
ATOM 595 O O . GLN A 1 74 ? -25.797 0.72 -2.836 1 36.28 74 GLN A O 1
ATOM 600 N N . THR A 1 75 ? -27.594 1.237 -3.578 1 32.53 75 THR A N 1
ATOM 601 C CA . THR A 1 75 ? -27.172 2.572 -3.982 1 32.53 75 THR A CA 1
ATOM 602 C C . THR A 1 75 ? -26.766 3.4 -2.768 1 32.53 75 THR A C 1
ATOM 604 O O . THR A 1 75 ? -26.516 4.602 -2.885 1 32.53 75 THR A O 1
ATOM 607 N N . ILE A 1 76 ? -27.484 3.264 -1.75 1 31.33 76 ILE A N 1
ATOM 608 C CA . ILE A 1 76 ? -26.859 3.807 -0.547 1 31.33 76 ILE A CA 1
ATOM 609 C C . ILE A 1 76 ? -25.344 3.631 -0.625 1 31.33 76 ILE A C 1
ATOM 611 O O . ILE A 1 76 ? -24.859 2.715 -1.287 1 31.33 76 ILE A O 1
ATOM 615 N N . PHE A 1 77 ? -24.5 4.465 -0.083 1 29.06 77 PHE A N 1
ATOM 616 C CA . PHE A 1 77 ? -23.078 4.254 -0.318 1 29.06 77 PHE A CA 1
ATOM 617 C C . PHE A 1 77 ? -22.734 2.771 -0.266 1 29.06 77 PHE A C 1
ATOM 619 O O . PHE A 1 77 ? -22.531 2.215 0.813 1 29.06 77 PHE A O 1
ATOM 626 N N . GLU A 1 78 ? -23.625 1.875 -0.405 1 33.19 78 GLU A N 1
ATOM 627 C CA . GLU A 1 78 ? -23.047 0.532 -0.46 1 33.19 78 GLU A CA 1
ATOM 628 C C . GLU A 1 78 ? -21.609 0.564 -0.953 1 33.19 78 GLU A C 1
ATOM 630 O O . GLU A 1 78 ? -21.359 0.857 -2.123 1 33.19 78 GLU A O 1
ATOM 635 N N . ASN A 1 79 ? -21.016 0.99 -0.401 1 32.16 79 ASN A N 1
ATOM 636 C CA . ASN A 1 79 ? -19.562 1.051 -0.272 1 32.16 79 ASN A CA 1
ATOM 637 C C . ASN A 1 79 ? -18.906 -0.252 -0.72 1 32.16 79 ASN A C 1
ATOM 639 O O . ASN A 1 79 ? -18.812 -1.207 0.053 1 32.16 79 ASN A O 1
ATOM 643 N N . VAL A 1 80 ? -19.609 -1.197 -1.553 1 38.72 80 VAL A N 1
ATOM 644 C CA . VAL A 1 80 ? -18.578 -2.033 -2.152 1 38.72 80 VAL A CA 1
ATOM 645 C C . VAL A 1 80 ? -17.203 -1.46 -1.834 1 38.72 80 VAL A C 1
ATOM 647 O O . VAL A 1 80 ? -16.859 -0.366 -2.287 1 38.72 80 VAL A O 1
ATOM 650 N N . SER A 1 81 ? -17.094 -1.675 -0.805 1 48.81 81 SER A N 1
ATOM 651 C CA . SER A 1 81 ? -15.852 -1.135 -0.259 1 48.81 81 SER A CA 1
ATOM 652 C C . SER A 1 81 ? -14.75 -1.107 -1.312 1 48.81 81 SER A C 1
ATOM 654 O O . SER A 1 81 ? -14.453 -2.131 -1.93 1 48.81 81 SER A O 1
ATOM 656 N N . ALA A 1 82 ? -14.953 -0.068 -2.158 1 65.88 82 ALA A N 1
ATOM 657 C CA . ALA A 1 82 ? -13.797 0.109 -3.027 1 65.88 82 ALA A CA 1
ATOM 658 C C . ALA A 1 82 ? -12.57 -0.599 -2.455 1 65.88 82 ALA A C 1
ATOM 660 O O . ALA A 1 82 ? -11.562 -0.775 -3.15 1 65.88 82 ALA A O 1
ATOM 661 N N . VAL A 1 83 ? -12.961 -1.323 -1.293 1 76.06 83 VAL A N 1
ATOM 662 C CA . VAL A 1 83 ? -11.836 -1.945 -0.601 1 76.06 83 VAL A CA 1
ATOM 663 C C . VAL A 1 83 ? -12.25 -3.312 -0.062 1 76.06 83 VAL A C 1
ATOM 665 O O . VAL A 1 83 ? -13.391 -3.494 0.37 1 76.06 83 VAL A O 1
ATOM 668 N N . LYS A 1 84 ? -11.5 -4.348 -0.19 1 81.44 84 LYS A N 1
ATOM 669 C CA . LYS A 1 84 ? -11.688 -5.707 0.312 1 81.44 84 LYS A CA 1
ATOM 670 C C . LYS A 1 84 ? -10.633 -6.059 1.354 1 81.44 84 LYS A C 1
ATOM 672 O O . LYS A 1 84 ? -9.469 -5.672 1.224 1 81.44 84 LYS A O 1
ATOM 677 N N . GLU A 1 85 ? -11.07 -6.812 2.326 1 83.56 85 GLU A N 1
ATOM 678 C CA . GLU A 1 85 ? -10.141 -7.289 3.346 1 83.56 85 GLU A CA 1
ATOM 679 C C . GLU A 1 85 ? -9.391 -8.531 2.873 1 83.56 85 GLU A C 1
ATOM 681 O O . GLU A 1 85 ? -9.969 -9.398 2.211 1 83.56 85 GLU A O 1
ATOM 686 N N . ILE A 1 86 ? -8.133 -8.57 3.225 1 90.12 86 ILE A N 1
ATOM 687 C CA . ILE A 1 86 ? -7.246 -9.688 2.916 1 90.12 86 ILE A CA 1
ATOM 688 C C . ILE A 1 86 ? -6.633 -10.227 4.203 1 90.12 86 ILE A C 1
ATOM 690 O O . ILE A 1 86 ? -6.176 -9.461 5.051 1 90.12 86 ILE A O 1
ATOM 694 N N . PRO A 1 87 ? -6.68 -11.578 4.402 1 91.06 87 PRO A N 1
ATOM 695 C CA . PRO A 1 87 ? -6.016 -12.125 5.586 1 91.06 87 PRO A CA 1
ATOM 696 C C . PRO A 1 87 ? -4.5 -11.961 5.543 1 91.06 87 PRO A C 1
ATOM 698 O O . PRO A 1 87 ? -3.885 -12.156 4.492 1 91.06 87 PRO A O 1
ATOM 701 N N . VAL A 1 88 ? -3.963 -11.508 6.641 1 93.56 88 VAL A N 1
ATOM 702 C CA . VAL A 1 88 ? -2.521 -11.578 6.852 1 93.56 88 VAL A CA 1
ATOM 703 C C . VAL A 1 88 ? -2.158 -12.898 7.523 1 93.56 88 VAL A C 1
ATOM 705 O O . VAL A 1 88 ? -2.508 -13.125 8.688 1 93.56 88 VAL A O 1
ATOM 708 N N . VAL A 1 89 ? -1.449 -13.711 6.848 1 92.62 89 VAL A N 1
ATOM 709 C CA . VAL A 1 89 ? -1.283 -15.094 7.289 1 92.62 89 VAL A CA 1
ATOM 710 C C . VAL A 1 89 ? -0.011 -15.219 8.125 1 92.62 89 VAL A C 1
ATOM 712 O O . VAL A 1 89 ? 0.33 -16.312 8.586 1 92.62 89 VAL A O 1
ATOM 715 N N . GLY A 1 90 ? 0.77 -14.188 8.297 1 91.31 90 GLY A N 1
ATOM 716 C CA . GLY A 1 90 ? 2.004 -14.188 9.07 1 91.31 90 GLY A CA 1
ATOM 717 C C . GLY A 1 90 ? 3.139 -13.453 8.375 1 91.31 90 GLY A C 1
ATOM 718 O O . GLY A 1 90 ? 2.902 -12.586 7.539 1 91.31 90 GLY A O 1
ATOM 719 N N . GLU A 1 91 ? 4.332 -13.859 8.906 1 93.19 91 GLU A N 1
ATOM 720 C CA . GLU A 1 91 ? 5.516 -13.312 8.258 1 93.19 91 GLU A CA 1
ATOM 721 C C . GLU A 1 91 ? 5.848 -14.078 6.98 1 93.19 91 GLU A C 1
ATOM 723 O O . GLU A 1 91 ? 5.488 -15.25 6.84 1 93.19 91 GLU A O 1
ATOM 728 N N . ALA A 1 92 ? 6.508 -13.383 6.062 1 93.62 92 ALA A N 1
ATOM 729 C CA . ALA A 1 92 ? 6.879 -13.977 4.785 1 93.62 92 ALA A CA 1
ATOM 730 C C . ALA A 1 92 ? 7.68 -15.258 4.988 1 93.62 92 ALA A C 1
ATOM 732 O O . ALA A 1 92 ? 7.598 -16.188 4.18 1 93.62 92 ALA A O 1
ATOM 733 N N . SER A 1 93 ? 8.352 -15.367 6.082 1 90.81 93 SER A N 1
ATOM 734 C CA . SER A 1 93 ? 9.227 -16.5 6.348 1 90.81 93 SER A CA 1
ATOM 735 C C . SER A 1 93 ? 8.445 -17.688 6.891 1 90.81 93 SER A C 1
ATOM 737 O O . SER A 1 93 ? 8.977 -18.797 7 1 90.81 93 SER A O 1
ATOM 739 N N . CYS A 1 94 ? 7.184 -17.516 7.07 1 86.75 94 CYS A N 1
ATOM 740 C CA . CYS A 1 94 ? 6.406 -18.547 7.746 1 86.75 94 CYS A CA 1
ATOM 741 C C . CYS A 1 94 ? 5.754 -19.484 6.734 1 86.75 94 CYS A C 1
ATOM 743 O O . CYS A 1 94 ? 4.996 -20.375 7.113 1 86.75 94 CYS A O 1
ATOM 745 N N . GLY A 1 95 ? 5.988 -19.203 5.453 1 89.5 95 GLY A N 1
ATOM 746 C CA . GLY A 1 95 ? 5.508 -20.141 4.453 1 89.5 95 GLY A CA 1
ATOM 747 C C . GLY A 1 95 ? 4.305 -19.625 3.682 1 89.5 95 GLY A C 1
ATOM 748 O O . GLY A 1 95 ? 3.756 -18.578 4.012 1 89.5 95 GLY A O 1
ATOM 749 N N . ILE A 1 96 ? 3.971 -20.406 2.689 1 92.75 96 ILE A N 1
ATOM 750 C CA . ILE A 1 96 ? 2.793 -20.141 1.872 1 92.75 96 ILE A CA 1
ATOM 751 C C . ILE A 1 96 ? 1.594 -20.906 2.434 1 92.75 96 ILE A C 1
ATOM 753 O O . ILE A 1 96 ? 1.665 -22.125 2.648 1 92.75 96 ILE A O 1
ATOM 757 N N . PRO A 1 97 ? 0.574 -20.141 2.705 1 89.94 97 PRO A N 1
ATOM 758 C CA . PRO A 1 97 ? -0.591 -20.797 3.291 1 89.94 97 PRO A CA 1
ATOM 759 C C . PRO A 1 97 ? -1.275 -21.766 2.318 1 89.94 97 PRO A C 1
ATOM 761 O O . PRO A 1 97 ? -1.168 -21.594 1.102 1 89.94 97 PRO A O 1
ATOM 764 N N . GLU A 1 98 ? -1.927 -22.672 2.916 1 85.62 98 GLU A N 1
ATOM 765 C CA . GLU A 1 98 ? -2.764 -23.547 2.096 1 85.62 98 GLU A CA 1
ATOM 766 C C . GLU A 1 98 ? -3.992 -22.797 1.578 1 85.62 98 GLU A C 1
ATOM 768 O O . GLU A 1 98 ? -4.566 -21.984 2.287 1 85.62 98 GLU A O 1
ATOM 773 N N . PRO A 1 99 ? -4.32 -23.172 0.387 1 78.12 99 PRO A N 1
ATOM 774 C CA . PRO A 1 99 ? -5.531 -22.531 -0.139 1 78.12 99 PRO A CA 1
ATOM 775 C C . PRO A 1 99 ? -6.738 -22.703 0.778 1 78.12 99 PRO A C 1
ATOM 777 O O . PRO A 1 99 ? -6.891 -23.766 1.404 1 78.12 99 PRO A O 1
ATOM 780 N N . ASN A 1 100 ? -7.59 -21.703 1.004 1 74.56 100 ASN A N 1
ATOM 781 C CA . ASN A 1 100 ? -8.844 -21.734 1.743 1 74.56 100 ASN A CA 1
ATOM 782 C C . ASN A 1 100 ? -8.609 -21.891 3.242 1 74.56 100 ASN A C 1
ATOM 784 O O . ASN A 1 100 ? -9.5 -22.328 3.973 1 74.56 100 ASN A O 1
ATOM 788 N N . SER A 1 101 ? -7.484 -21.734 3.684 1 75.88 101 SER A N 1
ATOM 789 C CA . SER A 1 101 ? -7.18 -21.891 5.102 1 75.88 101 SER A CA 1
ATOM 790 C C . SER A 1 101 ? -7.074 -20.531 5.793 1 75.88 101 SER A C 1
ATOM 792 O O . SER A 1 101 ? -6.336 -20.375 6.766 1 75.88 101 SER A O 1
ATOM 794 N N . TYR A 1 102 ? -7.848 -19.578 5.305 1 75.69 102 TYR A N 1
ATOM 795 C CA . TYR A 1 102 ? -7.609 -18.203 5.742 1 75.69 102 TYR A CA 1
ATOM 796 C C . TYR A 1 102 ? -8.5 -17.859 6.926 1 75.69 102 TYR A C 1
ATOM 798 O O . TYR A 1 102 ? -8.297 -16.828 7.582 1 75.69 102 TYR A O 1
ATOM 806 N N . GLN A 1 103 ? -9.375 -18.672 7.254 1 66.75 103 GLN A N 1
ATOM 807 C CA . GLN A 1 103 ? -10.398 -18.375 8.258 1 66.75 103 GLN A CA 1
ATOM 808 C C . GLN A 1 103 ? -9.773 -18.219 9.641 1 66.75 103 GLN A C 1
ATOM 810 O O . GLN A 1 103 ? -10.328 -17.547 10.508 1 66.75 103 GLN A O 1
ATOM 815 N N . ASP A 1 104 ? -8.656 -18.641 9.797 1 68.5 104 ASP A N 1
ATOM 816 C CA . ASP A 1 104 ? -8.07 -18.719 11.125 1 68.5 104 ASP A CA 1
ATOM 817 C C . ASP A 1 104 ? -7.172 -17.5 11.398 1 68.5 104 ASP A C 1
ATOM 819 O O . ASP A 1 104 ? -6.621 -17.359 12.492 1 68.5 104 ASP A O 1
ATOM 823 N N . TYR A 1 105 ? -7.129 -16.672 10.414 1 76.19 105 TYR A N 1
ATOM 824 C CA . TYR A 1 105 ? -6.215 -15.555 10.625 1 76.19 105 TYR A CA 1
ATOM 825 C C . TYR A 1 105 ? -6.969 -14.297 11.062 1 76.19 105 TYR A C 1
ATOM 827 O O . TYR A 1 105 ? -7.953 -13.914 10.43 1 76.19 105 TYR A O 1
ATOM 835 N N . ASP A 1 106 ? -6.539 -13.648 12.109 1 78.06 106 ASP A N 1
ATOM 836 C CA . ASP A 1 106 ? -7.215 -12.5 12.711 1 78.06 106 ASP A CA 1
ATOM 837 C C . ASP A 1 106 ? -6.75 -11.188 12.07 1 78.06 106 ASP A C 1
ATOM 839 O O . ASP A 1 106 ? -7.547 -10.273 11.867 1 78.06 106 ASP A O 1
ATOM 843 N N . GLN A 1 107 ? -5.465 -11.227 11.82 1 84.88 107 GLN A N 1
ATOM 844 C CA . GLN A 1 107 ? -4.945 -9.992 11.227 1 84.88 107 GLN A CA 1
ATOM 845 C C . GLN A 1 107 ? -5.387 -9.852 9.773 1 84.88 107 GLN A C 1
ATOM 847 O O . GLN A 1 107 ? -5.398 -10.828 9.023 1 84.88 107 GLN A O 1
ATOM 852 N N . LYS A 1 108 ? -5.793 -8.602 9.438 1 87.5 108 LYS A N 1
ATOM 853 C CA . LYS A 1 108 ? -6.262 -8.336 8.078 1 87.5 108 LYS A CA 1
ATOM 854 C C . LYS A 1 108 ? -5.602 -7.086 7.504 1 87.5 108 LYS A C 1
ATOM 856 O O . LYS A 1 108 ? -5.18 -6.203 8.25 1 87.5 108 LYS A O 1
ATOM 861 N N . THR A 1 109 ? -5.379 -7.094 6.238 1 88.81 109 THR A N 1
ATOM 862 C CA . THR A 1 109 ? -5.078 -5.906 5.449 1 88.81 109 THR A CA 1
ATOM 863 C C . THR A 1 109 ? -6.117 -5.711 4.348 1 88.81 109 THR A C 1
ATOM 865 O O . THR A 1 109 ? -7.219 -6.262 4.422 1 88.81 109 THR A O 1
ATOM 868 N N . TYR A 1 110 ? -5.73 -4.766 3.326 1 85.44 110 TYR A N 1
ATOM 869 C CA . TYR A 1 110 ? -6.777 -4.41 2.375 1 85.44 110 TYR A CA 1
ATOM 870 C C . TYR A 1 110 ? -6.203 -4.215 0.978 1 85.44 110 TYR A C 1
ATOM 872 O O . TYR A 1 110 ? -5.004 -3.959 0.823 1 85.44 110 TYR A O 1
ATOM 880 N N . CYS A 1 111 ? -7.098 -4.414 0.108 1 86.38 111 CYS A N 1
ATOM 881 C CA . CYS A 1 111 ? -6.82 -4.062 -1.281 1 86.38 111 CYS A CA 1
ATOM 882 C C . CYS A 1 111 ? -8.086 -3.578 -1.981 1 86.38 111 CYS A C 1
ATOM 884 O O . CYS A 1 111 ? -9.18 -3.662 -1.424 1 86.38 111 CYS A O 1
ATOM 886 N N . SER A 1 112 ? -7.871 -2.912 -3.057 1 82.62 112 SER A N 1
ATOM 887 C CA . SER A 1 112 ? -9.023 -2.49 -3.846 1 82.62 112 SER A CA 1
ATOM 888 C C . SER A 1 112 ? -9.82 -3.689 -4.348 1 82.62 112 SER A C 1
ATOM 890 O O . SER A 1 112 ? -9.258 -4.758 -4.594 1 82.62 112 SER A O 1
ATOM 892 N N . ALA A 1 113 ? -11.055 -3.508 -4.59 1 80.5 113 ALA A N 1
ATOM 893 C CA . ALA A 1 113 ? -11.969 -4.574 -4.996 1 80.5 113 ALA A CA 1
ATOM 894 C C . ALA A 1 113 ? -11.641 -5.074 -6.398 1 80.5 113 ALA A C 1
ATOM 896 O O . ALA A 1 113 ? -11.844 -6.25 -6.711 1 80.5 113 ALA A O 1
ATOM 897 N N . ASP A 1 114 ? -11.086 -4.184 -7.176 1 80.94 114 ASP A N 1
ATOM 898 C CA . ASP A 1 114 ? -10.852 -4.516 -8.578 1 80.94 114 ASP A CA 1
ATOM 899 C C . ASP A 1 114 ? -9.766 -5.578 -8.71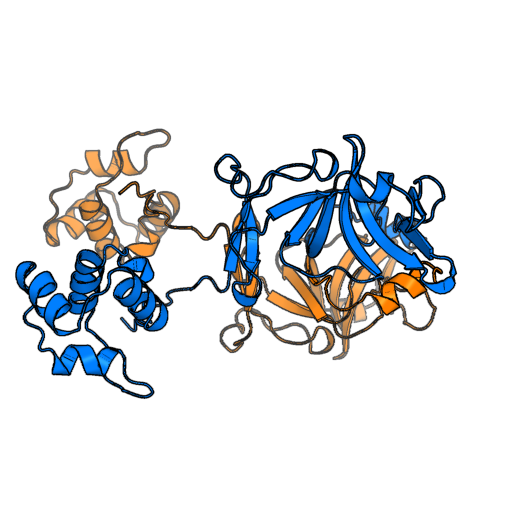1 1 80.94 114 ASP A C 1
ATOM 901 O O . ASP A 1 114 ? -9.727 -6.316 -9.703 1 80.94 114 ASP A O 1
ATOM 905 N N . ILE A 1 115 ? -8.922 -5.707 -7.707 1 85 115 ILE A N 1
ATOM 906 C CA . ILE A 1 115 ? -7.852 -6.684 -7.812 1 85 115 ILE A CA 1
ATOM 907 C C . ILE A 1 115 ? -8.125 -7.855 -6.871 1 85 115 ILE A C 1
ATOM 909 O O . ILE A 1 115 ? -7.367 -8.828 -6.84 1 85 115 ILE A O 1
ATOM 913 N N . TRP A 1 116 ? -9.156 -7.816 -6.148 1 87.69 116 TRP A N 1
ATOM 914 C CA . TRP A 1 116 ? -9.422 -8.781 -5.086 1 87.69 116 TRP A CA 1
ATOM 915 C C . TRP A 1 116 ? -9.992 -10.07 -5.652 1 87.69 116 TRP A C 1
ATOM 917 O O . TRP A 1 116 ? -10.773 -10.047 -6.609 1 87.69 116 TRP A O 1
ATOM 927 N N . ASN A 1 117 ? -9.531 -11.227 -5.109 1 88.31 117 ASN A N 1
ATOM 928 C CA . ASN A 1 117 ? -10.18 -12.523 -5.227 1 88.31 117 ASN A CA 1
ATOM 929 C C . ASN A 1 117 ? -10.047 -13.336 -3.943 1 88.31 117 ASN A C 1
ATOM 931 O O . ASN A 1 117 ? -9.297 -12.961 -3.039 1 88.31 117 ASN A O 1
ATOM 935 N N . GLU A 1 118 ? -10.742 -14.398 -3.754 1 86.25 118 GLU A N 1
ATOM 936 C CA . GLU A 1 118 ? -10.867 -15.125 -2.494 1 86.25 118 GLU A CA 1
ATOM 937 C C . GLU A 1 118 ? -9.562 -15.82 -2.127 1 86.25 118 GLU A C 1
ATOM 939 O O . GLU A 1 118 ? -9.391 -16.266 -0.987 1 86.25 118 GLU A O 1
ATOM 944 N N . ASP A 1 119 ? -8.648 -15.883 -3.023 1 91.69 119 ASP A N 1
ATOM 945 C CA . ASP A 1 119 ? -7.434 -16.656 -2.773 1 91.69 119 ASP A CA 1
ATOM 946 C C . ASP A 1 119 ? -6.281 -15.742 -2.365 1 91.69 119 ASP A C 1
ATOM 948 O O . ASP A 1 119 ? -5.223 -16.219 -1.946 1 91.69 119 ASP A O 1
ATOM 952 N N . ILE A 1 120 ? -6.512 -14.438 -2.438 1 93.5 120 ILE A N 1
ATOM 953 C CA . ILE A 1 120 ? -5.465 -13.469 -2.135 1 93.5 120 ILE A CA 1
ATOM 954 C C . ILE A 1 120 ? -5.168 -13.477 -0.636 1 93.5 120 ILE A C 1
ATOM 956 O O . ILE A 1 120 ? -6.086 -13.594 0.183 1 93.5 120 ILE A O 1
ATOM 960 N N . TYR A 1 121 ? -3.857 -13.414 -0.338 1 94.5 121 TYR A N 1
ATOM 961 C CA . TYR A 1 121 ? -3.408 -13.289 1.045 1 94.5 121 TYR A CA 1
ATOM 962 C C . TYR A 1 121 ? -2.258 -12.297 1.159 1 94.5 121 TYR A C 1
ATOM 964 O O . TYR A 1 121 ? -1.715 -11.844 0.147 1 94.5 121 TYR A O 1
ATOM 972 N N . ALA A 1 122 ? -2.01 -11.945 2.43 1 95.81 122 ALA A N 1
ATOM 973 C CA . ALA A 1 122 ? -0.887 -11.047 2.684 1 95.81 122 ALA A CA 1
ATOM 974 C C . ALA A 1 122 ? 0.068 -11.641 3.717 1 95.81 122 ALA A C 1
ATOM 976 O O . ALA A 1 122 ? -0.331 -12.469 4.535 1 95.81 122 ALA A O 1
ATOM 977 N N . VAL A 1 123 ? 1.298 -11.289 3.604 1 96.06 123 VAL A N 1
ATOM 978 C CA . VAL A 1 123 ? 2.326 -11.594 4.594 1 96.06 123 VAL A CA 1
ATOM 979 C C . VAL A 1 123 ? 3.045 -10.312 5 1 96.06 123 VAL A C 1
ATOM 981 O O . VAL A 1 123 ? 3.02 -9.32 4.27 1 96.06 123 VAL A O 1
ATOM 984 N N . ILE A 1 124 ? 3.633 -10.352 6.176 1 95.06 124 ILE A N 1
ATOM 985 C CA . ILE A 1 124 ? 4.438 -9.227 6.637 1 95.06 124 ILE A CA 1
ATOM 986 C C . ILE A 1 124 ? 5.91 -9.477 6.316 1 95.06 124 ILE A C 1
ATOM 988 O O . ILE A 1 124 ? 6.453 -10.531 6.652 1 95.06 124 ILE A O 1
ATOM 992 N N . ALA A 1 125 ? 6.52 -8.5 5.602 1 95.19 125 ALA A N 1
ATOM 993 C CA . ALA A 1 125 ? 7.949 -8.617 5.32 1 95.19 125 ALA A CA 1
ATOM 994 C C . ALA A 1 125 ? 8.773 -8.555 6.605 1 95.19 125 ALA A C 1
ATOM 996 O O . ALA A 1 125 ? 8.531 -7.699 7.461 1 95.19 125 ALA A O 1
ATOM 997 N N . SER A 1 126 ? 9.711 -9.438 6.793 1 91.25 126 SER A N 1
ATOM 998 C CA . SER A 1 126 ? 10.445 -9.516 8.055 1 91.25 126 SER A CA 1
ATOM 999 C C . SER A 1 126 ? 11.945 -9.453 7.816 1 91.25 126 SER A C 1
ATOM 1001 O O . SER A 1 126 ? 12.727 -9.398 8.773 1 91.25 126 SER A O 1
ATOM 1003 N N . GLY A 1 127 ? 12.492 -9.32 6.703 1 88.06 127 GLY A N 1
ATOM 1004 C CA . GLY A 1 127 ? 13.922 -9.281 6.418 1 88.06 127 GLY A CA 1
ATOM 1005 C C . GLY A 1 127 ? 14.312 -8.141 5.5 1 88.06 127 GLY A C 1
ATOM 1006 O O . GLY A 1 127 ? 13.453 -7.352 5.078 1 88.06 127 GLY A O 1
ATOM 1007 N N . ASP A 1 128 ? 15.711 -8.133 5.262 1 89.94 128 ASP A N 1
ATOM 1008 C CA . ASP A 1 128 ? 16.234 -7.02 4.484 1 89.94 128 ASP A CA 1
ATOM 1009 C C . ASP A 1 128 ? 16.578 -7.453 3.062 1 89.94 128 ASP A C 1
ATOM 1011 O O . ASP A 1 128 ? 17.156 -6.68 2.291 1 89.94 128 ASP A O 1
ATOM 1015 N N . SER A 1 129 ? 16.219 -8.672 2.732 1 93.75 129 SER A N 1
ATOM 1016 C CA . SER A 1 129 ? 16.656 -9.195 1.44 1 93.75 129 SER A CA 1
ATOM 1017 C C . SER A 1 129 ? 16.031 -8.406 0.29 1 93.75 129 SER A C 1
ATOM 1019 O O . SER A 1 129 ? 16.578 -8.375 -0.812 1 93.75 129 SER A O 1
ATOM 1021 N N . MET A 1 130 ? 14.977 -7.773 0.574 1 93.62 130 MET A N 1
ATOM 1022 C CA . MET A 1 130 ? 14.297 -7.035 -0.489 1 93.62 130 MET A CA 1
ATOM 1023 C C . MET A 1 130 ? 14.438 -5.531 -0.279 1 93.62 130 MET A C 1
ATOM 1025 O O . MET A 1 130 ? 13.844 -4.742 -1.013 1 93.62 130 MET A O 1
ATOM 1029 N N . TYR A 1 131 ? 15.266 -5.082 0.587 1 88.5 131 TYR A N 1
ATOM 1030 C CA . TYR A 1 131 ? 15.492 -3.668 0.865 1 88.5 131 TYR A CA 1
ATOM 1031 C C . TYR A 1 131 ? 16.109 -2.967 -0.339 1 88.5 131 TYR A C 1
ATOM 1033 O O . TYR A 1 131 ? 16.953 -3.535 -1.027 1 88.5 131 TYR A O 1
ATOM 1041 N N . ASP A 1 132 ? 15.586 -1.698 -0.608 1 83.38 132 ASP A N 1
ATOM 1042 C CA . ASP A 1 132 ? 14.586 -0.91 0.099 1 83.38 132 ASP A CA 1
ATOM 1043 C C . ASP A 1 132 ? 13.25 -0.917 -0.651 1 83.38 132 ASP A C 1
ATOM 1045 O O . ASP A 1 132 ? 12.398 -0.06 -0.416 1 83.38 132 ASP A O 1
ATOM 1049 N N . LEU A 1 133 ? 13.164 -1.864 -1.617 1 88.19 133 LEU A N 1
ATOM 1050 C CA . LEU A 1 133 ? 11.914 -1.992 -2.354 1 88.19 133 LEU A CA 1
ATOM 1051 C C . LEU A 1 133 ? 10.789 -2.471 -1.437 1 88.19 133 LEU A C 1
ATOM 1053 O O . LEU A 1 133 ? 9.672 -1.959 -1.501 1 88.19 133 LEU A O 1
ATOM 1057 N N . ILE A 1 134 ? 11.078 -3.432 -0.713 1 92.38 134 ILE A N 1
ATOM 1058 C CA . ILE A 1 134 ? 10.219 -3.943 0.349 1 92.38 134 ILE A CA 1
ATOM 1059 C C . ILE A 1 134 ? 10.977 -3.926 1.677 1 92.38 134 ILE A C 1
ATOM 1061 O O . ILE A 1 134 ? 12.094 -4.441 1.77 1 92.38 134 ILE A O 1
ATOM 1065 N N . GLU A 1 135 ? 10.367 -3.324 2.658 1 90.06 135 GLU A N 1
ATOM 1066 C CA . GLU A 1 135 ? 11.016 -3.158 3.955 1 90.06 135 GLU A CA 1
ATOM 1067 C C . GLU A 1 135 ? 10.289 -3.947 5.043 1 90.06 135 GLU A C 1
ATOM 1069 O O . GLU A 1 135 ? 9.125 -4.32 4.875 1 90.06 135 GLU A O 1
ATOM 1074 N N . ARG A 1 136 ? 11.055 -4.168 6.117 1 88.81 136 ARG A N 1
ATOM 1075 C CA . ARG A 1 136 ? 10.477 -4.855 7.266 1 88.81 136 ARG A CA 1
ATOM 1076 C C . ARG A 1 136 ? 9.172 -4.184 7.699 1 88.81 136 ARG A C 1
ATOM 1078 O O . ARG A 1 136 ? 9.117 -2.961 7.836 1 88.81 136 ARG A O 1
ATOM 1085 N N . GLY A 1 137 ? 8.125 -5.016 7.848 1 90.81 137 GLY A N 1
ATOM 1086 C CA . GLY A 1 137 ? 6.852 -4.496 8.312 1 90.81 137 GLY A CA 1
ATOM 1087 C C . GLY A 1 137 ? 5.879 -4.195 7.188 1 90.81 137 GLY A C 1
ATOM 1088 O O . GLY A 1 137 ? 4.684 -4.008 7.426 1 90.81 137 GLY A O 1
ATOM 1089 N N . ASP A 1 138 ? 6.402 -4.129 5.961 1 92.88 138 ASP A N 1
ATOM 1090 C CA . ASP A 1 138 ? 5.512 -3.91 4.824 1 92.88 138 ASP A CA 1
ATOM 1091 C C . ASP A 1 138 ? 4.504 -5.051 4.684 1 92.88 138 ASP A C 1
ATOM 1093 O O . ASP A 1 138 ? 4.816 -6.203 4.988 1 92.88 138 ASP A O 1
ATOM 1097 N N . GLU A 1 139 ? 3.342 -4.703 4.285 1 94.75 139 GLU A N 1
ATOM 1098 C CA . GLU A 1 139 ? 2.34 -5.711 3.955 1 94.75 139 GLU A CA 1
ATOM 1099 C C . GLU A 1 139 ? 2.434 -6.121 2.486 1 94.75 139 GLU A C 1
ATOM 1101 O O . GLU A 1 139 ? 2.24 -5.293 1.594 1 94.75 139 GLU A O 1
ATOM 1106 N N . VAL A 1 140 ? 2.736 -7.336 2.301 1 97.25 140 VAL A N 1
ATOM 1107 C CA . VAL A 1 140 ? 2.949 -7.867 0.959 1 97.25 140 VAL A CA 1
ATOM 1108 C C . VAL A 1 140 ? 1.749 -8.711 0.542 1 97.25 140 VAL A C 1
ATOM 1110 O O . VAL A 1 140 ? 1.453 -9.734 1.168 1 97.25 140 VAL A O 1
ATOM 1113 N N . ILE A 1 141 ? 1.092 -8.281 -0.528 1 96.56 141 ILE A N 1
ATOM 1114 C CA . ILE A 1 141 ? -0.135 -8.93 -0.976 1 96.56 141 ILE A CA 1
ATOM 1115 C C . ILE A 1 141 ? 0.175 -9.875 -2.131 1 96.56 141 ILE A C 1
ATOM 1117 O O . ILE A 1 141 ? 0.763 -9.469 -3.137 1 96.56 141 ILE A O 1
ATOM 1121 N N . CYS A 1 142 ? -0.268 -11.102 -1.994 1 97.31 142 CYS A N 1
ATOM 1122 C CA . CYS A 1 142 ? 0.04 -12.172 -2.928 1 97.31 142 CYS A CA 1
ATOM 1123 C C . CYS A 1 142 ? -1.23 -12.727 -3.561 1 97.31 142 CYS A C 1
ATOM 1125 O O . CYS A 1 142 ? -2.229 -12.945 -2.869 1 97.31 142 CYS A O 1
ATOM 1127 N N . ASP A 1 143 ? -1.137 -12.953 -4.84 1 96 143 ASP A N 1
ATOM 1128 C CA . ASP A 1 143 ? -2.258 -13.523 -5.582 1 96 143 ASP A CA 1
ATOM 1129 C C . ASP A 1 143 ? -1.87 -14.852 -6.23 1 96 143 ASP A C 1
ATOM 1131 O O . ASP A 1 143 ? -1.16 -14.875 -7.238 1 96 143 ASP A O 1
ATOM 1135 N N . PRO A 1 144 ? -2.404 -15.961 -5.734 1 95.75 144 PRO A N 1
ATOM 1136 C CA . PRO A 1 144 ? -2.09 -17.281 -6.297 1 95.75 144 PRO A CA 1
ATOM 1137 C C . PRO A 1 144 ? -2.617 -17.453 -7.719 1 95.75 144 PRO A C 1
ATOM 1139 O O . PRO A 1 144 ? -2.17 -18.344 -8.438 1 95.75 144 PRO A O 1
ATOM 1142 N N . ARG A 1 145 ? -3.506 -16.656 -8.188 1 94.25 145 ARG A N 1
ATOM 1143 C CA . ARG A 1 145 ? -4.109 -16.828 -9.508 1 94.25 145 ARG A CA 1
ATOM 1144 C C . ARG A 1 145 ? -3.346 -16.031 -10.562 1 94.25 145 ARG A C 1
ATOM 1146 O O . ARG A 1 145 ? -3.582 -16.203 -11.766 1 94.25 145 ARG A O 1
ATOM 1153 N N . ALA A 1 146 ? -2.518 -15.156 -10.117 1 94.5 146 ALA A N 1
ATOM 1154 C CA . ALA A 1 146 ? -1.798 -14.305 -11.062 1 94.5 146 ALA A CA 1
ATOM 1155 C C . ALA A 1 146 ? -0.683 -15.078 -11.758 1 94.5 146 ALA A C 1
ATOM 1157 O O . ALA A 1 146 ? 0.008 -15.883 -11.125 1 94.5 146 ALA A O 1
ATOM 1158 N N . ASP A 1 147 ? -0.489 -14.805 -13.031 1 94.88 147 ASP A N 1
ATOM 1159 C CA . ASP A 1 147 ? 0.634 -15.391 -13.758 1 94.88 147 ASP A CA 1
ATOM 1160 C C . ASP A 1 147 ? 1.956 -14.766 -13.32 1 94.88 147 ASP A C 1
ATOM 1162 O O . ASP A 1 147 ? 2.008 -13.578 -12.992 1 94.88 147 ASP A O 1
ATOM 1166 N N . ILE A 1 148 ? 2.951 -15.633 -13.383 1 95.38 148 ILE A N 1
ATOM 1167 C CA . ILE A 1 148 ? 4.281 -15.172 -13 1 95.38 148 ILE A CA 1
ATOM 1168 C C . ILE A 1 148 ? 5.172 -15.086 -14.234 1 95.38 148 ILE A C 1
ATOM 1170 O O . ILE A 1 148 ? 5.277 -16.047 -15 1 95.38 148 ILE A O 1
ATOM 1174 N N . LEU A 1 149 ? 5.797 -13.961 -14.43 1 94.69 149 LEU A N 1
ATOM 1175 C CA . LEU A 1 149 ? 6.762 -13.703 -15.492 1 94.69 149 LEU A CA 1
ATOM 1176 C C . LEU A 1 149 ? 8.102 -13.273 -14.914 1 94.69 149 LEU A C 1
ATOM 1178 O O . LEU A 1 149 ? 8.18 -12.844 -13.758 1 94.69 149 LEU A O 1
ATOM 1182 N N . SER A 1 150 ? 9.117 -13.398 -15.742 1 94.75 150 SER A N 1
ATOM 1183 C CA . SER A 1 150 ? 10.438 -12.961 -15.297 1 94.75 150 SER A CA 1
ATOM 1184 C C . SER A 1 150 ? 10.422 -11.492 -14.867 1 94.75 150 SER A C 1
ATOM 1186 O O . SER A 1 150 ? 9.875 -10.641 -15.57 1 94.75 150 SER A O 1
ATOM 1188 N N . GLY A 1 151 ? 10.961 -11.242 -13.727 1 95.12 151 GLY A N 1
ATOM 1189 C CA . GLY A 1 151 ? 10.969 -9.898 -13.18 1 95.12 151 GLY A CA 1
ATOM 1190 C C . GLY A 1 151 ? 9.914 -9.68 -12.117 1 95.12 151 GLY A C 1
ATOM 1191 O O . GLY A 1 151 ? 9.953 -8.688 -11.383 1 95.12 151 GLY A O 1
ATOM 1192 N N . ASP A 1 152 ? 9.031 -10.617 -12.008 1 96.31 152 ASP A N 1
ATOM 1193 C CA . ASP A 1 152 ? 8.008 -10.5 -10.969 1 96.31 152 ASP A CA 1
ATOM 1194 C C . ASP A 1 152 ? 8.594 -10.781 -9.586 1 96.31 152 ASP A C 1
ATOM 1196 O O . ASP A 1 152 ? 9.578 -11.508 -9.461 1 96.31 152 ASP A O 1
ATOM 1200 N N . ILE A 1 153 ? 7.98 -10.133 -8.625 1 97.25 153 ILE A N 1
ATOM 1201 C CA . ILE A 1 153 ? 8.273 -10.469 -7.234 1 97.25 153 ILE A CA 1
ATOM 1202 C C . ILE A 1 153 ? 7.379 -11.625 -6.781 1 97.25 153 ILE A C 1
ATOM 1204 O O . ILE A 1 153 ? 6.184 -11.648 -7.086 1 97.25 153 ILE A O 1
ATOM 1208 N N . VAL A 1 154 ? 7.996 -12.586 -6.043 1 97.75 154 VAL A N 1
ATOM 1209 C CA . VAL A 1 154 ? 7.227 -13.766 -5.656 1 97.75 154 VAL A CA 1
ATOM 1210 C C . VAL A 1 154 ? 7.473 -14.086 -4.184 1 97.75 154 VAL A C 1
ATOM 1212 O O . VAL A 1 154 ? 8.555 -13.82 -3.66 1 97.75 154 VAL A O 1
ATOM 1215 N N . HIS A 1 155 ? 6.441 -14.492 -3.551 1 98.06 155 HIS A N 1
ATOM 1216 C CA . HIS A 1 155 ? 6.543 -15.266 -2.316 1 98.06 155 HIS A CA 1
ATOM 1217 C C . HIS A 1 155 ? 6.723 -16.75 -2.607 1 98.06 155 HIS A C 1
ATOM 1219 O O . HIS A 1 155 ? 5.828 -17.391 -3.168 1 98.06 155 HIS A O 1
ATOM 1225 N N . TYR A 1 156 ? 7.852 -17.328 -2.262 1 96.44 156 TYR A N 1
ATOM 1226 C CA . TYR A 1 156 ? 8.094 -18.703 -2.633 1 96.44 156 TYR A CA 1
ATOM 1227 C C . TYR A 1 156 ? 8.43 -19.547 -1.407 1 96.44 156 TYR A C 1
ATOM 1229 O O . TYR A 1 156 ? 8.719 -19.016 -0.336 1 96.44 156 TYR A O 1
ATOM 1237 N N . GLU A 1 157 ? 8.258 -20.766 -1.555 1 95.38 157 GLU A N 1
ATOM 1238 C CA . GLU A 1 157 ? 8.609 -21.766 -0.547 1 95.38 157 GLU A CA 1
ATOM 1239 C C . GLU A 1 157 ? 9.344 -22.953 -1.172 1 95.38 157 GLU A C 1
ATOM 1241 O O . GLU A 1 157 ? 8.891 -23.516 -2.172 1 95.38 157 GLU A O 1
ATOM 1246 N N . PHE A 1 158 ? 10.547 -23.234 -0.594 1 93.5 158 PHE A N 1
ATOM 1247 C CA . PHE A 1 158 ? 11.375 -24.344 -1.033 1 93.5 158 PHE A CA 1
ATOM 1248 C C . PHE A 1 158 ? 12.062 -25 0.154 1 93.5 158 PHE A C 1
ATOM 1250 O O . PHE A 1 158 ? 12.758 -24.344 0.926 1 93.5 158 PHE A O 1
ATOM 1257 N N . ASN A 1 159 ? 11.883 -26.344 0.251 1 89.88 159 ASN A N 1
ATOM 1258 C CA . ASN A 1 159 ? 12.477 -27.125 1.327 1 89.88 159 ASN A CA 1
ATOM 1259 C C . ASN A 1 159 ? 12.172 -26.531 2.695 1 89.88 159 ASN A C 1
ATOM 1261 O O . ASN A 1 159 ? 13.07 -26.359 3.52 1 89.88 159 ASN A O 1
ATOM 1265 N N . GLY A 1 160 ? 10.984 -26.016 2.887 1 87.62 160 GLY A N 1
ATOM 1266 C CA . GLY A 1 160 ? 10.523 -25.5 4.168 1 87.62 160 GLY A CA 1
ATOM 1267 C C . GLY A 1 160 ? 10.898 -24.047 4.402 1 87.62 160 GLY A C 1
ATOM 1268 O O . GLY A 1 160 ? 10.508 -23.453 5.41 1 87.62 160 GLY A O 1
ATOM 1269 N N . GLU A 1 161 ? 11.672 -23.531 3.52 1 89.88 161 GLU A N 1
ATOM 1270 C CA . GLU A 1 161 ? 12.055 -22.125 3.645 1 89.88 161 GLU A CA 1
ATOM 1271 C C . GLU A 1 161 ? 11.227 -21.25 2.715 1 89.88 161 GLU A C 1
ATOM 1273 O O . GLU A 1 161 ? 10.953 -21.625 1.574 1 89.88 161 GLU A O 1
ATOM 1278 N N . SER A 1 162 ? 10.758 -20.203 3.26 1 94.81 162 SER A N 1
ATOM 1279 C CA . SER A 1 162 ? 9.961 -19.281 2.473 1 94.81 162 SER A CA 1
ATOM 1280 C C . SER A 1 162 ? 10.547 -17.875 2.512 1 94.81 162 SER A C 1
ATOM 1282 O O . SER A 1 162 ? 11.148 -17.469 3.51 1 94.81 162 SER A O 1
ATOM 1284 N N . ALA A 1 163 ? 10.43 -17.156 1.381 1 96.12 163 ALA A N 1
ATOM 1285 C CA . ALA A 1 163 ? 10.969 -15.797 1.266 1 96.12 163 ALA A CA 1
ATOM 1286 C C . ALA A 1 163 ? 10.312 -15.047 0.108 1 96.12 163 ALA A C 1
ATOM 1288 O O . ALA A 1 163 ? 9.516 -15.617 -0.639 1 96.12 163 ALA A O 1
ATOM 1289 N N . ILE A 1 164 ? 10.539 -13.812 0.145 1 97.5 164 ILE A N 1
ATOM 1290 C CA . ILE A 1 164 ? 10.18 -12.969 -0.988 1 97.5 164 ILE A CA 1
ATOM 1291 C C . ILE A 1 164 ? 11.422 -12.672 -1.826 1 97.5 164 ILE A C 1
ATOM 1293 O O . ILE A 1 164 ? 12.469 -12.312 -1.288 1 97.5 164 ILE A O 1
ATOM 1297 N N . LYS A 1 165 ? 11.328 -12.93 -3.129 1 97.25 165 LYS A N 1
ATOM 1298 C CA . LYS A 1 165 ? 12.43 -12.703 -4.055 1 97.25 165 LYS A CA 1
ATOM 1299 C C . LYS A 1 165 ? 11.922 -12.266 -5.426 1 97.25 165 LYS A C 1
ATOM 1301 O O . LYS A 1 165 ? 10.719 -12.305 -5.688 1 97.25 165 LYS A O 1
ATOM 1306 N N . VAL A 1 166 ? 12.805 -11.797 -6.215 1 96.88 166 VAL A N 1
ATOM 1307 C CA . VAL A 1 166 ? 12.508 -11.531 -7.621 1 96.88 166 VAL A CA 1
ATOM 1308 C C . VAL A 1 166 ? 12.711 -12.805 -8.438 1 96.88 166 VAL A C 1
ATOM 1310 O O . VAL A 1 166 ? 13.766 -13.438 -8.367 1 96.88 166 VAL A O 1
ATOM 1313 N N . TYR A 1 167 ? 11.664 -13.195 -9.172 1 96.88 167 TYR A N 1
ATOM 1314 C CA . TYR A 1 167 ? 11.727 -14.328 -10.094 1 96.88 167 TYR A CA 1
ATOM 1315 C C . TYR A 1 167 ? 12.406 -13.938 -11.398 1 96.88 167 TYR A C 1
ATOM 1317 O O . TYR A 1 167 ? 11.938 -13.031 -12.094 1 96.88 167 TYR A O 1
ATOM 1325 N N . PHE A 1 168 ? 13.531 -14.594 -11.688 1 96.94 168 PHE A N 1
ATOM 1326 C CA . PHE A 1 168 ? 14.289 -14.281 -12.891 1 96.94 168 PHE A CA 1
ATOM 1327 C C . PHE A 1 168 ? 14.539 -15.531 -13.719 1 96.94 168 PHE A C 1
ATOM 1329 O O . PHE A 1 168 ? 15.25 -16.438 -13.281 1 96.94 168 PHE A O 1
ATOM 1336 N N . LYS A 1 169 ? 13.922 -15.523 -14.844 1 93.94 169 LYS A N 1
ATOM 1337 C CA . LYS A 1 169 ? 14.094 -16.641 -15.758 1 93.94 169 LYS A CA 1
ATOM 1338 C C . LYS A 1 169 ? 15.008 -16.266 -16.922 1 93.94 169 LYS A C 1
ATOM 1340 O O . LYS A 1 169 ? 14.695 -15.367 -17.703 1 93.94 169 LYS A O 1
ATOM 1345 N N . GLU A 1 170 ? 16.156 -16.953 -16.969 1 91.31 170 GLU A N 1
ATOM 1346 C CA . GLU A 1 170 ? 17.062 -16.797 -18.109 1 91.31 170 GLU A CA 1
ATOM 1347 C C . GLU A 1 170 ? 16.828 -17.891 -19.156 1 91.31 170 GLU A C 1
ATOM 1349 O O . GLU A 1 170 ? 17.438 -18.953 -19.078 1 91.31 170 GLU A O 1
ATOM 1354 N N . GLU A 1 171 ? 16.109 -17.594 -20.062 1 85.19 171 GLU A N 1
ATOM 1355 C CA . GLU A 1 171 ? 15.695 -18.562 -21.078 1 85.19 171 GLU A CA 1
ATOM 1356 C C . GLU A 1 171 ? 16.906 -19.109 -21.844 1 85.19 171 GLU A C 1
ATOM 1358 O O . GLU A 1 171 ? 16.984 -20.312 -22.109 1 85.19 171 GLU A O 1
ATOM 1363 N N . LYS A 1 172 ? 17.797 -18.266 -22.234 1 88 172 LYS A N 1
ATOM 1364 C CA . LYS A 1 172 ? 18.953 -18.656 -23.062 1 88 172 LYS A CA 1
ATOM 1365 C C . LYS A 1 172 ? 19.781 -19.734 -22.359 1 88 172 LYS A C 1
ATOM 1367 O O . LYS A 1 172 ? 20.328 -20.625 -23.016 1 88 172 LYS A O 1
ATOM 1372 N N . PHE A 1 173 ? 19.812 -19.672 -21.062 1 88.88 173 PHE A N 1
ATOM 1373 C CA . PHE A 1 173 ? 20.672 -20.578 -20.328 1 88.88 173 PHE A CA 1
ATOM 1374 C C . PHE A 1 173 ? 19.859 -21.656 -19.625 1 88.88 173 PHE A C 1
ATOM 1376 O O . PHE A 1 173 ? 20.406 -22.562 -19 1 88.88 173 PHE A O 1
ATOM 1383 N N . GLY A 1 174 ? 18.531 -21.578 -19.75 1 89.81 174 GLY A N 1
ATOM 1384 C CA . GLY A 1 174 ? 17.656 -22.547 -19.109 1 89.81 174 GLY A CA 1
ATOM 1385 C C . GLY A 1 174 ? 17.766 -22.531 -17.594 1 89.81 174 GLY A C 1
ATOM 1386 O O . GLY A 1 174 ? 17.859 -23.594 -16.969 1 89.81 174 GLY A O 1
ATOM 1387 N N . VAL A 1 175 ? 17.859 -21.359 -16.984 1 93.5 175 VAL A N 1
ATOM 1388 C CA . VAL A 1 175 ? 18.047 -21.234 -15.531 1 93.5 175 VAL A CA 1
ATOM 1389 C C . VAL A 1 175 ? 16.984 -20.312 -14.953 1 93.5 175 VAL A C 1
ATOM 1391 O O . VAL A 1 175 ? 16.609 -19.328 -15.578 1 93.5 175 VAL A O 1
ATOM 1394 N N . VAL A 1 176 ? 16.484 -20.766 -13.844 1 94.19 176 VAL A N 1
ATOM 1395 C CA . VAL A 1 176 ? 15.562 -19.953 -13.039 1 94.19 176 VAL A CA 1
ATOM 1396 C C . VAL A 1 176 ? 16.234 -19.547 -11.734 1 94.19 176 VAL A C 1
ATOM 1398 O O . VAL A 1 176 ? 16.875 -20.375 -11.07 1 94.19 176 VAL A O 1
ATOM 1401 N N . ARG A 1 177 ? 16.062 -18.266 -11.453 1 95.56 177 ARG A N 1
ATOM 1402 C CA . ARG A 1 177 ? 16.703 -17.75 -10.242 1 95.56 177 ARG A CA 1
ATOM 1403 C C . ARG A 1 177 ? 15.695 -17 -9.383 1 95.56 177 ARG A C 1
ATOM 1405 O O . ARG A 1 177 ? 14.773 -16.375 -9.906 1 95.56 177 ARG A O 1
ATOM 1412 N N . PHE A 1 178 ? 15.852 -17.094 -8.125 1 96.31 178 PHE A N 1
ATOM 1413 C CA . PHE A 1 178 ? 15.203 -16.266 -7.117 1 96.31 178 PHE A CA 1
ATOM 1414 C C . PHE A 1 178 ? 16.203 -15.312 -6.477 1 96.31 178 PHE A C 1
ATOM 1416 O O . PHE A 1 178 ? 17.016 -15.727 -5.637 1 96.31 178 PHE A O 1
ATOM 1423 N N . VAL A 1 179 ? 16.094 -14.086 -6.848 1 96.81 179 VAL A N 1
ATOM 1424 C CA . VAL A 1 179 ? 17.156 -13.133 -6.57 1 96.81 179 VAL A CA 1
ATOM 1425 C C . VAL A 1 179 ? 16.688 -12.109 -5.547 1 96.81 179 VAL A C 1
ATOM 1427 O O . VAL A 1 179 ? 15.609 -11.516 -5.703 1 96.81 179 VAL A O 1
ATOM 1430 N N . PRO A 1 180 ? 17.438 -11.961 -4.441 1 96.88 180 PRO A N 1
ATOM 1431 C CA . PRO A 1 180 ? 17.125 -10.844 -3.549 1 96.88 180 PRO A CA 1
ATOM 1432 C C . PRO A 1 180 ? 17.25 -9.484 -4.23 1 96.88 180 PRO A C 1
ATOM 1434 O O . PRO A 1 180 ? 18.125 -9.305 -5.09 1 96.88 180 PRO A O 1
ATOM 1437 N N . TYR A 1 181 ? 16.375 -8.57 -3.859 1 94.19 181 TYR A N 1
ATOM 1438 C CA . TYR A 1 181 ? 16.516 -7.219 -4.402 1 94.19 181 TYR A CA 1
ATOM 1439 C C . TYR A 1 181 ? 17.719 -6.504 -3.785 1 94.19 181 TYR A C 1
ATOM 1441 O O . TYR A 1 181 ? 18.391 -5.711 -4.453 1 94.19 181 TYR A O 1
ATOM 1449 N N . ASN A 1 182 ? 17.891 -6.727 -2.5 1 91.44 182 ASN A N 1
ATOM 1450 C CA . ASN A 1 182 ? 19.078 -6.227 -1.812 1 91.44 182 ASN A CA 1
ATOM 1451 C C . ASN A 1 182 ? 20.359 -6.891 -2.328 1 91.44 182 ASN A C 1
ATOM 1453 O O . ASN A 1 182 ? 20.594 -8.07 -2.053 1 91.44 182 ASN A O 1
ATOM 1457 N N . ARG A 1 183 ? 21.219 -6.117 -2.922 1 87.62 183 ARG A N 1
ATOM 1458 C CA . ARG A 1 183 ? 22.375 -6.676 -3.607 1 87.62 183 ARG A CA 1
ATOM 1459 C C . ARG A 1 183 ? 23.641 -6.48 -2.787 1 87.62 183 ARG A C 1
ATOM 1461 O O . ARG A 1 183 ? 24.734 -6.332 -3.346 1 87.62 183 ARG A O 1
ATOM 1468 N N . SER A 1 184 ? 23.531 -6.34 -1.539 1 86.88 184 SER A N 1
ATOM 1469 C CA . SER A 1 184 ? 24.688 -6.133 -0.658 1 86.88 184 SER A CA 1
ATOM 1470 C C . SER A 1 184 ? 25.578 -7.363 -0.624 1 86.88 184 SER A C 1
ATOM 1472 O O . SER A 1 184 ? 26.719 -7.301 -0.141 1 86.88 184 SER A O 1
ATOM 1474 N N . GLY A 1 185 ? 25.156 -8.492 -1.091 1 87.81 185 GLY A N 1
ATOM 1475 C CA . GLY A 1 185 ? 25.906 -9.734 -1.063 1 87.81 185 GLY A CA 1
ATOM 1476 C C . GLY A 1 185 ? 25.594 -10.594 0.143 1 87.81 185 GLY A C 1
ATOM 1477 O O . GLY A 1 185 ? 26.031 -11.75 0.223 1 87.81 185 GLY A O 1
ATOM 1478 N N . GLU A 1 186 ? 24.828 -10.062 1.008 1 91.81 186 GLU A N 1
ATOM 1479 C CA . GLU A 1 186 ? 24.5 -10.766 2.246 1 91.81 186 GLU A CA 1
ATOM 1480 C C . GLU A 1 186 ? 23.391 -11.789 2.029 1 91.81 186 GLU A C 1
ATOM 1482 O O . GLU A 1 186 ? 23.203 -12.688 2.848 1 91.81 186 GLU A O 1
ATOM 1487 N N . PHE A 1 187 ? 22.688 -11.664 0.945 1 93.31 187 PHE A N 1
ATOM 1488 C CA . PHE A 1 187 ? 21.516 -12.508 0.722 1 93.31 187 PHE A CA 1
ATOM 1489 C C . PHE A 1 187 ? 21.734 -13.445 -0.453 1 93.31 187 PHE A C 1
ATOM 1491 O O . PHE A 1 187 ? 22.297 -13.047 -1.477 1 93.31 187 PHE A O 1
ATOM 1498 N N . LYS A 1 188 ? 21.312 -14.617 -0.315 1 90.44 188 LYS A N 1
ATOM 1499 C CA . LYS A 1 188 ? 21.609 -15.68 -1.27 1 90.44 188 LYS A CA 1
ATOM 1500 C C . LYS A 1 188 ? 20.578 -15.711 -2.396 1 90.44 188 LYS A C 1
ATOM 1502 O O . LYS A 1 188 ? 19.375 -15.547 -2.154 1 90.44 188 LYS A O 1
ATOM 1507 N N . THR A 1 189 ? 21.125 -15.914 -3.564 1 94.44 189 THR A N 1
ATOM 1508 C CA . THR A 1 189 ? 20.312 -16.203 -4.734 1 94.44 189 THR A CA 1
ATOM 1509 C C . THR A 1 189 ? 20.109 -17.719 -4.887 1 94.44 189 THR A C 1
ATOM 1511 O O . THR A 1 189 ? 21.062 -18.484 -4.773 1 94.44 189 THR A O 1
ATOM 1514 N N . LEU A 1 190 ? 18.906 -18.156 -5.07 1 93.56 190 LEU A N 1
ATOM 1515 C CA . LEU A 1 190 ? 18.609 -19.547 -5.395 1 93.56 190 LEU A CA 1
ATOM 1516 C C . LEU A 1 190 ? 18.531 -19.75 -6.902 1 93.56 190 LEU A C 1
ATOM 1518 O O . LEU A 1 190 ? 17.828 -19 -7.594 1 93.56 190 LEU A O 1
ATOM 1522 N N . SER A 1 191 ? 19.281 -20.719 -7.348 1 93.31 191 SER A N 1
ATOM 1523 C CA . SER A 1 191 ? 19.312 -20.984 -8.781 1 93.31 191 SER A CA 1
ATOM 1524 C C . SER A 1 191 ? 18.969 -22.438 -9.086 1 93.31 191 SER A C 1
ATOM 1526 O O . SER A 1 191 ? 19.422 -23.359 -8.391 1 93.31 191 SER A O 1
ATOM 1528 N N . PHE A 1 192 ? 18.156 -22.531 -10.086 1 92.62 192 PHE A N 1
ATOM 1529 C CA . PHE A 1 192 ? 17.75 -23.859 -10.539 1 92.62 192 PHE A CA 1
ATOM 1530 C C . PHE A 1 192 ? 17.859 -23.969 -12.062 1 92.62 192 PHE A C 1
ATOM 1532 O O . PHE A 1 192 ? 17.547 -23.016 -12.773 1 92.62 192 PHE A O 1
ATOM 1539 N N . SER A 1 193 ? 18.266 -25.125 -12.484 1 91.5 193 SER A N 1
ATOM 1540 C CA . SER A 1 193 ? 18.078 -25.438 -13.898 1 91.5 193 SER A CA 1
ATOM 1541 C C . SER A 1 193 ? 16.625 -25.734 -14.219 1 91.5 193 SER A C 1
ATOM 1543 O O . SER A 1 193 ? 15.898 -26.312 -13.391 1 91.5 193 SER A O 1
ATOM 1545 N N . VAL A 1 194 ? 16.25 -25.281 -15.406 1 86.94 194 VAL A N 1
ATOM 1546 C CA . VAL A 1 194 ? 14.867 -25.516 -15.805 1 86.94 194 VAL A CA 1
ATOM 1547 C C . VAL A 1 194 ? 14.578 -27.016 -15.828 1 86.94 194 VAL A C 1
ATOM 1549 O O . VAL A 1 194 ? 13.422 -27.422 -15.695 1 86.94 194 VAL A O 1
ATOM 1552 N N . ASN A 1 195 ? 15.617 -27.812 -15.938 1 86.19 195 ASN A N 1
ATOM 1553 C CA . ASN A 1 195 ? 15.469 -29.266 -15.977 1 86.19 195 ASN A CA 1
ATOM 1554 C C . ASN A 1 195 ? 15.648 -29.875 -14.594 1 86.19 195 ASN A C 1
ATOM 1556 O O . ASN A 1 195 ? 15.539 -31.094 -14.43 1 86.19 195 ASN A O 1
ATOM 1560 N N . ASP A 1 196 ? 15.883 -29.047 -13.648 1 86.62 196 ASP A N 1
ATOM 1561 C CA . ASP A 1 196 ? 16.062 -29.516 -12.281 1 86.62 196 ASP A CA 1
ATOM 1562 C C . ASP A 1 196 ? 14.742 -29.984 -11.68 1 86.62 196 ASP A C 1
ATOM 1564 O O . ASP A 1 196 ? 13.773 -29.234 -11.648 1 86.62 196 ASP A O 1
ATOM 1568 N N . GLU A 1 197 ? 14.641 -31.188 -11.227 1 84.06 197 GLU A N 1
ATOM 1569 C CA . GLU A 1 197 ? 13.445 -31.75 -10.602 1 84.06 197 GLU A CA 1
ATOM 1570 C C . GLU A 1 197 ? 13.039 -30.953 -9.367 1 84.06 197 GLU A C 1
ATOM 1572 O O . GLU A 1 197 ? 11.859 -30.906 -9.016 1 84.06 197 GLU A O 1
ATOM 1577 N N . ALA A 1 198 ? 14 -30.328 -8.797 1 82.5 198 ALA A N 1
ATOM 1578 C CA . ALA A 1 198 ? 13.75 -29.547 -7.59 1 82.5 198 ALA A CA 1
ATOM 1579 C C . ALA A 1 198 ? 12.805 -28.391 -7.875 1 82.5 198 ALA A C 1
ATOM 1581 O O . ALA A 1 198 ? 12.094 -27.922 -6.977 1 82.5 198 ALA A O 1
ATOM 1582 N N . LEU A 1 199 ? 12.836 -27.875 -9.047 1 83.5 199 LEU A N 1
ATOM 1583 C CA . LEU A 1 199 ? 11.977 -26.766 -9.43 1 83.5 199 LEU A CA 1
ATOM 1584 C C . LEU A 1 199 ? 10.5 -27.141 -9.266 1 83.5 199 LEU A C 1
ATOM 1586 O O . LEU A 1 199 ? 9.672 -26.281 -8.984 1 83.5 199 LEU A O 1
ATOM 1590 N N . GLN A 1 200 ? 10.312 -28.406 -9.406 1 83.62 200 GLN A N 1
ATOM 1591 C CA . GLN A 1 200 ? 8.938 -28.875 -9.289 1 83.62 200 GLN A CA 1
ATOM 1592 C C . GLN A 1 200 ? 8.445 -28.781 -7.848 1 83.62 200 GLN A C 1
ATOM 1594 O O . GLN A 1 200 ? 7.238 -28.75 -7.602 1 83.62 200 GLN A O 1
ATOM 1599 N N . ASN A 1 201 ? 9.391 -28.672 -6.926 1 88.88 201 ASN A N 1
ATOM 1600 C CA . ASN A 1 201 ? 9.031 -28.641 -5.512 1 88.88 201 ASN A CA 1
ATOM 1601 C C . ASN A 1 201 ? 8.938 -27.219 -4.984 1 88.88 201 ASN A C 1
ATOM 1603 O O . ASN A 1 201 ? 8.688 -27 -3.795 1 88.88 201 ASN A O 1
ATOM 1607 N N . ILE A 1 202 ? 9.094 -26.328 -5.898 1 91.81 202 ILE A N 1
ATOM 1608 C CA . ILE A 1 202 ? 9.023 -24.938 -5.461 1 91.81 202 ILE A CA 1
ATOM 1609 C C . ILE A 1 202 ? 7.602 -24.406 -5.629 1 91.81 202 ILE A C 1
ATOM 1611 O O . ILE A 1 202 ? 6.992 -24.578 -6.688 1 91.81 202 ILE A O 1
ATOM 1615 N N . LYS A 1 203 ? 7.062 -23.922 -4.523 1 94.31 203 LYS A N 1
ATOM 1616 C CA . LYS A 1 203 ? 5.812 -23.172 -4.582 1 94.31 203 LYS A CA 1
ATOM 1617 C C . LYS A 1 203 ? 6.074 -21.672 -4.688 1 94.31 203 LYS A C 1
ATOM 1619 O O . LYS A 1 203 ? 6.957 -21.141 -4.016 1 94.31 203 LYS A O 1
ATOM 1624 N N . MET A 1 204 ? 5.336 -21.062 -5.625 1 96 204 MET A N 1
ATOM 1625 C CA . MET A 1 204 ? 5.496 -19.609 -5.766 1 96 204 MET A CA 1
ATOM 1626 C C . MET A 1 204 ? 4.148 -18.938 -5.992 1 96 204 MET A C 1
ATOM 1628 O O . MET A 1 204 ? 3.285 -19.484 -6.68 1 96 204 MET A O 1
ATOM 1632 N N . VAL A 1 205 ? 3.99 -17.797 -5.406 1 97.12 205 VAL A N 1
ATOM 1633 C CA . VAL A 1 205 ? 2.816 -16.953 -5.582 1 97.12 205 VAL A CA 1
ATOM 1634 C C . VAL A 1 205 ? 3.256 -15.523 -5.918 1 97.12 205 VAL A C 1
ATOM 1636 O O . VAL A 1 205 ? 4.176 -14.992 -5.297 1 97.12 205 VAL A O 1
ATOM 1639 N N . LYS A 1 206 ? 2.568 -14.914 -6.883 1 97.31 206 LYS A N 1
ATOM 1640 C CA . LYS A 1 206 ? 2.957 -13.578 -7.34 1 97.31 206 LYS A CA 1
ATOM 1641 C C . LYS A 1 206 ? 2.59 -12.516 -6.305 1 97.31 206 LYS A C 1
ATOM 1643 O O . LYS A 1 206 ? 1.48 -12.523 -5.766 1 97.31 206 LYS A O 1
ATOM 1648 N N . VAL A 1 207 ? 3.547 -11.672 -6.008 1 97.69 207 VAL A N 1
ATOM 1649 C CA . VAL A 1 207 ? 3.275 -10.469 -5.234 1 97.69 207 VAL A CA 1
ATOM 1650 C C . VAL A 1 207 ? 2.666 -9.398 -6.141 1 97.69 207 VAL A C 1
ATOM 1652 O O . VAL A 1 207 ? 3.285 -8.984 -7.125 1 97.69 207 VAL A O 1
ATOM 1655 N N . ILE A 1 208 ? 1.527 -8.867 -5.766 1 96.25 208 ILE A N 1
ATOM 1656 C CA . ILE A 1 208 ? 0.841 -7.977 -6.699 1 96.25 208 ILE A CA 1
ATOM 1657 C C . ILE A 1 208 ? 0.782 -6.566 -6.121 1 96.25 208 ILE A C 1
ATOM 1659 O O . ILE A 1 208 ? 0.584 -5.598 -6.855 1 96.25 208 ILE A O 1
ATOM 1663 N N . LYS A 1 209 ? 0.927 -6.449 -4.863 1 95.44 209 LYS A N 1
ATOM 1664 C CA . LYS A 1 209 ? 0.831 -5.152 -4.191 1 95.44 209 LYS A CA 1
ATOM 1665 C C . LYS A 1 209 ? 1.635 -5.145 -2.896 1 95.44 209 LYS A C 1
ATOM 1667 O O . LYS A 1 209 ? 1.78 -6.18 -2.242 1 95.44 209 LYS A O 1
ATOM 1672 N N . VAL A 1 210 ? 2.166 -4.059 -2.533 1 95.38 210 VAL A N 1
ATOM 1673 C CA . VAL A 1 210 ? 2.836 -3.854 -1.253 1 95.38 210 VAL A CA 1
ATOM 1674 C C . VAL A 1 210 ? 2.307 -2.584 -0.59 1 95.38 210 VAL A C 1
ATOM 1676 O O . VAL A 1 210 ? 2.252 -1.523 -1.218 1 95.38 210 VAL A O 1
ATOM 1679 N N . ASN A 1 211 ? 1.774 -2.672 0.602 1 93.62 211 ASN A N 1
ATOM 1680 C CA . ASN A 1 211 ? 1.438 -1.528 1.443 1 93.62 211 ASN A CA 1
ATOM 1681 C C . ASN A 1 211 ? 2.59 -1.153 2.369 1 93.62 211 ASN A C 1
ATOM 1683 O O . ASN A 1 211 ? 2.971 -1.936 3.242 1 93.62 211 ASN A O 1
ATOM 1687 N N . LYS A 1 212 ? 3.088 0.016 2.133 1 93.06 212 LYS A N 1
ATOM 1688 C CA . LYS A 1 212 ? 4.281 0.438 2.859 1 93.06 212 LYS A CA 1
ATOM 1689 C C . LYS A 1 212 ? 3.957 1.541 3.861 1 93.06 212 LYS A C 1
ATOM 1691 O O . LYS A 1 212 ? 3.316 2.535 3.512 1 93.06 212 LYS A O 1
ATOM 1696 N N . SER A 1 213 ? 4.406 1.304 5.09 1 87.88 213 SER A N 1
ATOM 1697 C CA . SER A 1 213 ? 4.398 2.404 6.047 1 87.88 213 SER A CA 1
ATOM 1698 C C . SER A 1 213 ? 5.641 3.275 5.898 1 87.88 213 SER A C 1
ATOM 1700 O O . SER A 1 213 ? 6.75 2.762 5.738 1 87.88 213 SER A O 1
ATOM 1702 N N . MET A 1 214 ? 5.48 4.527 5.895 1 88.19 214 MET A N 1
ATOM 1703 C CA . MET A 1 214 ? 6.605 5.445 5.727 1 88.19 214 MET A CA 1
ATOM 1704 C C . MET A 1 214 ? 6.941 6.141 7.043 1 88.19 214 MET A C 1
ATOM 1706 O O . MET A 1 214 ? 7.703 7.109 7.059 1 88.19 214 MET A O 1
ATOM 1710 N N . GLU A 1 215 ? 6.449 5.672 8.133 1 79.94 215 GLU A N 1
ATOM 1711 C CA . GLU A 1 215 ? 6.566 6.383 9.398 1 79.94 215 GLU A CA 1
ATOM 1712 C C . GLU A 1 215 ? 7.844 5.988 10.133 1 79.94 215 GLU A C 1
ATOM 1714 O O . GLU A 1 215 ? 8.391 6.777 10.914 1 79.94 215 GLU A O 1
ATOM 1719 N N . ASN A 1 216 ? 8.477 4.859 9.953 1 72.44 216 ASN A N 1
ATOM 1720 C CA . ASN A 1 216 ? 9.445 4.359 10.922 1 72.44 216 ASN A CA 1
ATOM 1721 C C . ASN A 1 216 ? 10.82 4.176 10.297 1 72.44 216 ASN A C 1
ATOM 1723 O O . ASN A 1 216 ? 11.766 3.756 10.969 1 72.44 216 ASN A O 1
ATOM 1727 N N . ASN A 1 217 ? 11.055 4.578 9.148 1 79.62 217 ASN A N 1
ATOM 1728 C CA . ASN A 1 217 ? 12.336 4.227 8.539 1 79.62 217 ASN A CA 1
ATOM 1729 C C . ASN A 1 217 ? 13.133 5.465 8.156 1 79.62 217 ASN A C 1
ATOM 1731 O O . ASN A 1 217 ? 13.867 5.453 7.168 1 79.62 217 ASN A O 1
ATOM 1735 N N . ARG A 1 218 ? 13.117 6.449 9.07 1 88.69 218 ARG A N 1
ATOM 1736 C CA . ARG A 1 218 ? 13.734 7.727 8.727 1 88.69 218 ARG A CA 1
ATOM 1737 C C . ARG A 1 218 ? 15.258 7.609 8.703 1 88.69 218 ARG A C 1
ATOM 1739 O O . ARG A 1 218 ? 15.898 8.008 7.73 1 88.69 218 ARG A O 1
ATOM 1746 N N . LYS A 1 219 ? 15.828 7.086 9.805 1 85.75 219 LYS A N 1
ATOM 1747 C CA . LYS A 1 219 ? 17.281 6.984 9.914 1 85.75 219 LYS A CA 1
ATOM 1748 C C . LYS A 1 219 ? 17.844 6.07 8.828 1 85.75 219 LYS A C 1
ATOM 1750 O O . LYS A 1 219 ? 18.859 6.406 8.195 1 85.75 219 LYS A O 1
ATOM 1755 N N . SER A 1 220 ? 17.219 4.938 8.625 1 83.31 220 SER A N 1
ATOM 1756 C CA . SER A 1 220 ? 17.656 4.004 7.59 1 83.31 220 SER A CA 1
ATOM 1757 C C . SER A 1 220 ? 17.594 4.641 6.207 1 83.31 220 SER A C 1
ATOM 1759 O O . SER A 1 220 ? 18.5 4.43 5.387 1 83.31 220 SER A O 1
ATOM 1761 N N . ARG A 1 221 ? 16.609 5.383 5.984 1 88.44 221 ARG A N 1
ATOM 1762 C CA . ARG A 1 221 ? 16.438 6.07 4.711 1 88.44 221 ARG A CA 1
ATOM 1763 C C . ARG A 1 221 ? 17.578 7.066 4.477 1 88.44 221 ARG A C 1
ATOM 1765 O O . ARG A 1 221 ? 18.172 7.086 3.398 1 88.44 221 ARG A O 1
ATOM 1772 N N . LEU A 1 222 ? 17.891 7.863 5.492 1 91.94 222 LEU A N 1
ATOM 1773 C CA . LEU A 1 222 ? 18.953 8.859 5.375 1 91.94 222 LEU A CA 1
ATOM 1774 C C . LEU A 1 222 ? 20.297 8.188 5.148 1 91.94 222 LEU A C 1
ATOM 1776 O O . LEU A 1 222 ? 21.125 8.68 4.375 1 91.94 222 LEU A O 1
ATOM 1780 N N . ARG A 1 223 ? 20.547 7.047 5.742 1 88.19 223 ARG A N 1
ATOM 1781 C CA . ARG A 1 223 ? 21.781 6.285 5.547 1 88.19 223 ARG A CA 1
ATOM 1782 C C . ARG A 1 223 ? 21.875 5.75 4.125 1 88.19 223 ARG A C 1
ATOM 1784 O O . ARG A 1 223 ? 22.922 5.855 3.484 1 88.19 223 ARG A O 1
ATOM 1791 N N . ALA A 1 224 ? 20.766 5.258 3.701 1 83.88 224 ALA A N 1
ATOM 1792 C CA . ALA A 1 224 ? 20.734 4.699 2.352 1 83.88 224 ALA A CA 1
ATOM 1793 C C . ALA A 1 224 ? 21.031 5.773 1.311 1 83.88 224 ALA A C 1
ATOM 1795 O O . ALA A 1 224 ? 21.641 5.488 0.272 1 83.88 224 ALA A O 1
ATOM 1796 N N . MET A 1 225 ? 20.703 6.957 1.617 1 90.81 225 MET A N 1
ATOM 1797 C CA . MET A 1 225 ? 20.891 8.07 0.691 1 90.81 225 MET A CA 1
ATOM 1798 C C . MET A 1 225 ? 22.266 8.695 0.87 1 90.81 225 MET A C 1
ATOM 1800 O O . MET A 1 225 ? 22.641 9.609 0.131 1 90.81 225 MET A O 1
ATOM 1804 N N . GLY A 1 226 ? 22.984 8.273 1.874 1 89.75 226 GLY A N 1
ATOM 1805 C CA . GLY A 1 226 ? 24.312 8.812 2.141 1 89.75 226 GLY A CA 1
ATOM 1806 C C . GLY A 1 226 ? 24.281 10.188 2.789 1 89.75 226 GLY A C 1
ATOM 1807 O O . GLY A 1 226 ? 25.219 10.969 2.635 1 89.75 226 GLY A O 1
ATOM 1808 N N . LEU A 1 227 ? 23.203 10.484 3.445 1 90.75 227 LEU A N 1
ATOM 1809 C CA . LEU A 1 227 ? 23.062 11.812 4.035 1 90.75 227 LEU A CA 1
ATOM 1810 C C . LEU A 1 227 ? 23.547 11.82 5.48 1 90.75 227 LEU A C 1
ATOM 1812 O O . LEU A 1 227 ? 23.781 12.891 6.055 1 90.75 227 LEU A O 1
ATOM 1816 N N . ILE A 1 228 ? 23.641 10.773 6.031 1 88.19 228 ILE A N 1
ATOM 1817 C CA . ILE A 1 228 ? 24.234 10.625 7.355 1 88.19 228 ILE A CA 1
ATOM 1818 C C . ILE A 1 228 ? 25.109 9.367 7.395 1 88.19 228 ILE A C 1
ATOM 1820 O O . ILE A 1 228 ? 24.953 8.477 6.555 1 88.19 228 ILE A O 1
ATOM 1824 N N . MET B 1 1 ? -27.594 -10.617 16.047 1 31.86 1 MET B N 1
ATOM 1825 C CA . MET B 1 1 ? -26.891 -9.617 15.258 1 31.86 1 MET B CA 1
ATOM 1826 C C . MET B 1 1 ? -25.922 -8.82 16.125 1 31.86 1 MET B C 1
ATOM 1828 O O . MET B 1 1 ? -26.344 -8.141 17.062 1 31.86 1 MET B O 1
ATOM 1832 N N . ASP B 1 2 ? -24.688 -9.25 16.281 1 42.22 2 ASP B N 1
ATOM 1833 C CA . ASP B 1 2 ? -23.812 -8.672 17.297 1 42.22 2 ASP B CA 1
ATOM 1834 C C . ASP B 1 2 ? -23.344 -7.277 16.891 1 42.22 2 ASP B C 1
ATOM 1836 O O . ASP B 1 2 ? -22.938 -7.066 15.75 1 42.22 2 ASP B O 1
ATOM 1840 N N . PHE B 1 3 ? -24.031 -6.203 17.297 1 50.91 3 PHE B N 1
ATOM 1841 C CA . PHE B 1 3 ? -23.625 -4.82 17.062 1 50.91 3 PHE B CA 1
ATOM 1842 C C . PHE B 1 3 ? -22.859 -4.262 18.25 1 50.91 3 PHE B C 1
ATOM 1844 O O . PHE B 1 3 ? -22.969 -4.777 19.359 1 50.91 3 PHE B O 1
ATOM 1851 N N . VAL B 1 4 ? -21.656 -3.562 17.672 1 58.81 4 VAL B N 1
ATOM 1852 C CA . VAL B 1 4 ? -20.953 -2.797 18.703 1 58.81 4 VAL B CA 1
ATOM 1853 C C . VAL B 1 4 ? -21.516 -1.377 18.766 1 58.81 4 VAL B C 1
ATOM 1855 O O . VAL B 1 4 ? -21.609 -0.696 17.734 1 58.81 4 VAL B O 1
ATOM 1858 N N . PHE B 1 5 ? -22 -0.978 19.906 1 68.75 5 PHE B N 1
ATOM 1859 C CA . PHE B 1 5 ? -22.5 0.357 20.188 1 68.75 5 PHE B CA 1
ATOM 1860 C C . PHE B 1 5 ? -21.359 1.344 20.391 1 68.75 5 PHE B C 1
ATOM 1862 O O . PHE B 1 5 ? -20.469 1.113 21.203 1 68.75 5 PHE B O 1
ATOM 1869 N N . ASN B 1 6 ? -21.25 2.307 19.453 1 70.62 6 ASN B N 1
ATOM 1870 C CA . ASN B 1 6 ? -20.219 3.338 19.562 1 70.62 6 ASN B CA 1
ATOM 1871 C C . ASN B 1 6 ? -20.484 4.266 20.734 1 70.62 6 ASN B C 1
ATOM 1873 O O . ASN B 1 6 ? -21.094 5.32 20.578 1 70.62 6 ASN B O 1
ATOM 1877 N N . VAL B 1 7 ? -19.906 3.855 21.734 1 76 7 VAL B N 1
ATOM 1878 C CA . VAL B 1 7 ? -20.141 4.543 23 1 76 7 VAL B CA 1
ATOM 1879 C C . VAL B 1 7 ? -19.516 5.934 22.969 1 76 7 VAL B C 1
ATOM 1881 O O . VAL B 1 7 ? -20.125 6.91 23.391 1 76 7 VAL B O 1
ATOM 1884 N N . GLU B 1 8 ? -18.406 6.023 22.312 1 76.69 8 GLU B N 1
ATOM 1885 C CA . GLU B 1 8 ? -17.656 7.277 22.344 1 76.69 8 GLU B CA 1
ATOM 1886 C C . GLU B 1 8 ? -18.359 8.359 21.531 1 76.69 8 GLU B C 1
ATOM 1888 O O . GLU B 1 8 ? -18.469 9.508 21.969 1 76.69 8 GLU B O 1
ATOM 1893 N N . LEU B 1 9 ? -18.828 7.949 20.438 1 79.12 9 LEU B N 1
ATOM 1894 C CA . LEU B 1 9 ? -19.547 8.914 19.609 1 79.12 9 LEU B CA 1
ATOM 1895 C C . LEU B 1 9 ? -20.828 9.367 20.312 1 79.12 9 LEU B C 1
ATOM 1897 O O . LEU B 1 9 ? -21.172 10.555 20.281 1 79.12 9 LEU B O 1
ATOM 1901 N N . ALA B 1 10 ? -21.453 8.453 20.812 1 84.25 10 ALA B N 1
ATOM 1902 C CA . ALA B 1 10 ? -22.703 8.781 21.5 1 84.25 10 ALA B CA 1
ATOM 1903 C C . ALA B 1 10 ? -22.453 9.758 22.656 1 84.25 10 ALA B C 1
ATOM 1905 O O . ALA B 1 10 ? -23.172 10.758 22.797 1 84.25 10 ALA B O 1
ATOM 1906 N N . LYS B 1 11 ? -21.422 9.5 23.297 1 82.88 11 LYS B N 1
ATOM 1907 C CA . LYS B 1 11 ? -21.094 10.352 24.438 1 82.88 11 LYS B CA 1
ATOM 1908 C C . LYS B 1 11 ? -20.734 11.766 23.969 1 82.88 11 LYS B C 1
ATOM 1910 O O . LYS B 1 11 ? -21.156 12.75 24.578 1 82.88 11 LYS B O 1
ATOM 1915 N N . LYS B 1 12 ? -20 11.797 22.969 1 84.19 12 LYS B N 1
ATOM 1916 C CA . LYS B 1 12 ? -19.578 13.078 22.422 1 84.19 12 LYS B CA 1
ATOM 1917 C C . LYS B 1 12 ? -20.766 13.914 21.969 1 84.19 12 LYS B C 1
ATOM 1919 O O . LYS B 1 12 ? -20.828 15.109 22.25 1 84.19 12 LYS B O 1
ATOM 1924 N N . LYS B 1 13 ? -21.609 13.305 21.297 1 86.5 13 LYS B N 1
ATOM 1925 C CA . LYS B 1 13 ? -22.766 14.023 20.766 1 86.5 13 LYS B CA 1
ATOM 1926 C C . LYS B 1 13 ? -23.703 14.453 21.891 1 86.5 13 LYS B C 1
ATOM 1928 O O . LYS B 1 13 ? -24.266 15.547 21.859 1 86.5 13 LYS B O 1
ATOM 1933 N N . ILE B 1 14 ? -23.797 13.688 22.875 1 87.75 14 ILE B N 1
ATOM 1934 C CA . ILE B 1 14 ? -24.641 14 24.031 1 87.75 14 ILE B CA 1
ATOM 1935 C C . ILE B 1 14 ? -24.078 15.219 24.75 1 87.75 14 ILE B C 1
ATOM 1937 O O . ILE B 1 14 ? -24.828 16.109 25.141 1 87.75 14 ILE B O 1
ATOM 1941 N N . LYS B 1 15 ? -22.828 15.25 24.766 1 86.81 15 LYS B N 1
ATOM 1942 C CA . LYS B 1 15 ? -22.172 16.391 25.406 1 86.81 15 LYS B CA 1
ATOM 1943 C C . LYS B 1 15 ? -22.328 17.656 24.578 1 86.81 15 LYS B C 1
ATOM 1945 O O . LYS B 1 15 ? -22.578 18.734 25.125 1 86.81 15 LYS B O 1
ATOM 1950 N N . GLU B 1 16 ? -22.281 17.547 23.391 1 86.38 16 GLU B N 1
ATOM 1951 C CA . GLU B 1 16 ? -22.438 18.688 22.484 1 86.38 16 GLU B CA 1
ATOM 1952 C C . GLU B 1 16 ? -23.828 19.297 22.594 1 86.38 16 GLU B C 1
ATOM 1954 O O . GLU B 1 16 ? -24 20.5 22.438 1 86.38 16 GLU B O 1
ATOM 1959 N N . LEU B 1 17 ? -24.703 18.359 22.812 1 87.31 17 LEU B N 1
ATOM 1960 C CA . LEU B 1 17 ? -26.094 18.812 22.891 1 87.31 17 LEU B CA 1
ATOM 1961 C C . LEU B 1 17 ? -26.453 19.25 24.297 1 87.31 17 LEU B C 1
ATOM 1963 O O . LEU B 1 17 ? -27.578 19.688 24.562 1 87.31 17 LEU B O 1
ATOM 1967 N N . SER B 1 18 ? -25.484 19.062 25.266 1 88.94 18 SER B N 1
ATOM 1968 C CA . SER B 1 18 ? -25.672 19.391 26.672 1 88.94 18 SER B CA 1
ATOM 1969 C C . SER B 1 18 ? -26.859 18.641 27.266 1 88.94 18 SER B C 1
ATOM 1971 O O . SER B 1 18 ? -27.641 19.219 28.031 1 88.94 18 SER B O 1
ATOM 1973 N N . TYR B 1 19 ? -27.062 17.5 26.766 1 88.56 19 TYR B N 1
ATOM 1974 C CA . TYR B 1 19 ? -28.125 16.656 27.328 1 88.56 19 TYR B CA 1
ATOM 1975 C C . TYR B 1 19 ? -27.656 15.969 28.609 1 88.56 19 TYR B C 1
ATOM 1977 O O . TYR B 1 19 ? -26.516 15.508 28.688 1 88.56 19 TYR B O 1
ATOM 1985 N N . THR B 1 20 ? -28.531 15.977 29.594 1 88.19 20 THR B N 1
ATOM 1986 C CA . THR B 1 20 ? -28.375 15.07 30.719 1 88.19 20 THR B CA 1
ATOM 1987 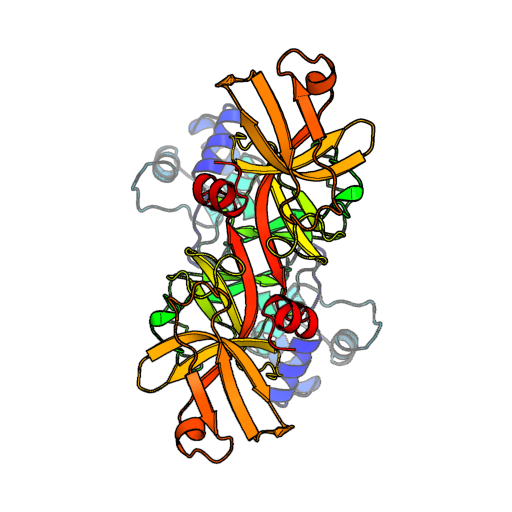C C . THR B 1 20 ? -29.031 13.727 30.422 1 88.19 20 THR B C 1
ATOM 1989 O O . THR B 1 20 ? -29.797 13.602 29.453 1 88.19 20 THR B O 1
ATOM 1992 N N . TYR B 1 21 ? -28.656 12.68 31.25 1 87.75 21 TYR B N 1
ATOM 1993 C CA . TYR B 1 21 ? -29.297 11.383 31.047 1 87.75 21 TYR B CA 1
ATOM 1994 C C . TYR B 1 21 ? -30.812 11.492 31.234 1 87.75 21 TYR B C 1
ATOM 1996 O O . TYR B 1 21 ? -31.578 10.773 30.578 1 87.75 21 TYR B O 1
ATOM 2004 N N . SER B 1 22 ? -31.219 12.445 32.031 1 88.62 22 SER B N 1
ATOM 2005 C CA . SER B 1 22 ? -32.656 12.734 32.219 1 88.62 22 SER B CA 1
ATOM 2006 C C . SER B 1 22 ? -33.25 13.297 30.938 1 88.62 22 SER B C 1
ATOM 2008 O O . SER B 1 22 ? -34.375 12.914 30.547 1 88.62 22 SER B O 1
ATOM 2010 N N . ASP B 1 23 ? -32.531 14.188 30.312 1 88.69 23 ASP B N 1
ATOM 2011 C CA . ASP B 1 23 ? -32.969 14.742 29.031 1 88.69 23 ASP B CA 1
ATOM 2012 C C . ASP B 1 23 ? -33.156 13.641 27.984 1 88.69 23 ASP B C 1
ATOM 2014 O O . ASP B 1 23 ? -34.125 13.656 27.234 1 88.69 23 ASP B O 1
ATOM 2018 N N . LEU B 1 24 ? -32.281 12.719 27.938 1 88.31 24 LEU B N 1
ATOM 2019 C CA . LEU B 1 24 ? -32.344 11.625 26.969 1 88.31 24 LEU B CA 1
ATOM 2020 C C . LEU B 1 24 ? -33.562 10.758 27.203 1 88.31 24 LEU B C 1
ATOM 2022 O O . LEU B 1 24 ? -34.219 10.359 26.25 1 88.31 24 LEU B O 1
ATOM 2026 N N . VAL B 1 25 ? -33.812 10.375 28.391 1 87.25 25 VAL B N 1
ATOM 2027 C CA . VAL B 1 25 ? -35 9.578 28.734 1 87.25 25 VAL B CA 1
ATOM 2028 C C . VAL B 1 25 ? -36.25 10.25 28.203 1 87.25 25 VAL B C 1
ATOM 2030 O O . VAL B 1 25 ? -37.125 9.594 27.625 1 87.25 25 VAL B O 1
ATOM 2033 N N . ASN B 1 26 ? -36.312 11.555 28.344 1 86.69 26 ASN B N 1
ATOM 2034 C CA . ASN B 1 26 ? -37.469 12.312 27.906 1 86.69 26 ASN B CA 1
ATOM 2035 C C . ASN B 1 26 ? -37.625 12.32 26.391 1 86.69 26 ASN B C 1
ATOM 2037 O O . ASN B 1 26 ? -38.719 12.086 25.859 1 86.69 26 ASN B O 1
ATOM 2041 N N . VAL B 1 27 ? -36.531 12.625 25.766 1 84.69 27 VAL B N 1
ATOM 2042 C CA . VAL B 1 27 ? -36.562 12.758 24.312 1 84.69 27 VAL B CA 1
ATOM 2043 C C . VAL B 1 27 ? -36.844 11.391 23.688 1 84.69 27 VAL B C 1
ATOM 2045 O O . VAL B 1 27 ? -37.594 11.289 22.734 1 84.69 27 VAL B O 1
ATOM 2048 N N . MET B 1 28 ? -36.25 10.336 24.141 1 84.62 28 MET B N 1
ATOM 2049 C CA . MET B 1 28 ? -36.438 8.984 23.609 1 84.62 28 MET B CA 1
ATOM 2050 C C . MET B 1 28 ? -37.812 8.461 23.953 1 84.62 28 MET B C 1
ATOM 2052 O O . MET B 1 28 ? -38.438 7.719 23.188 1 84.62 28 MET B O 1
ATOM 2056 N N . GLY B 1 29 ? -38.188 8.688 25.047 1 78.75 29 GLY B N 1
ATOM 2057 C CA . GLY B 1 29 ? -39.5 8.32 25.484 1 78.75 29 GLY B CA 1
ATOM 2058 C C . GLY B 1 29 ? -40.594 8.867 24.578 1 78.75 29 GLY B C 1
ATOM 2059 O O . GLY B 1 29 ? -41.625 8.195 24.344 1 78.75 29 GLY B O 1
ATOM 2060 N N . GLU B 1 30 ? -40.375 9.992 24.141 1 72.31 30 GLU B N 1
ATOM 2061 C CA . GLU B 1 30 ? -41.344 10.609 23.234 1 72.31 30 GLU B CA 1
ATOM 2062 C C . GLU B 1 30 ? -41.469 9.805 21.938 1 72.31 30 GLU B C 1
ATOM 2064 O O . GLU B 1 30 ? -42.5 9.82 21.297 1 72.31 30 GLU B O 1
ATOM 2069 N N . ASN B 1 31 ? -40.406 8.953 21.688 1 61.91 31 ASN B N 1
ATOM 2070 C CA . ASN B 1 31 ? -40.406 8.18 20.453 1 61.91 31 ASN B CA 1
ATOM 2071 C C . ASN B 1 31 ? -40.844 6.738 20.688 1 61.91 31 ASN B C 1
ATOM 2073 O O . ASN B 1 31 ? -40.75 5.898 19.781 1 61.91 31 ASN B O 1
ATOM 2077 N N . GLY B 1 32 ? -41.281 6.453 21.906 1 61.16 32 GLY B N 1
ATOM 2078 C CA . GLY B 1 32 ? -41.906 5.191 22.234 1 61.16 32 GLY B CA 1
ATOM 2079 C C . GLY B 1 32 ? -41 4.223 22.953 1 61.16 32 GLY B C 1
ATOM 2080 O O . GLY B 1 32 ? -41.406 3.076 23.219 1 61.16 32 GLY B O 1
ATOM 2081 N N . ASP B 1 33 ? -39.844 4.719 23.234 1 64.25 33 ASP B N 1
ATOM 2082 C CA . ASP B 1 33 ? -38.938 3.777 23.906 1 64.25 33 ASP B CA 1
ATOM 2083 C C . ASP B 1 33 ? -38.844 4.082 25.406 1 64.25 33 ASP B C 1
ATOM 2085 O O . ASP B 1 33 ? -38.594 5.223 25.797 1 64.25 33 ASP B O 1
ATOM 2089 N N . PHE B 1 34 ? -39.406 3.133 26.281 1 72.19 34 PHE B N 1
ATOM 2090 C CA . PHE B 1 34 ? -39.344 3.332 27.719 1 72.19 34 PHE B CA 1
ATOM 2091 C C . PHE B 1 34 ? -38 2.865 28.266 1 72.19 34 PHE B C 1
ATOM 2093 O O . PHE B 1 34 ? -37.688 1.672 28.25 1 72.19 34 PHE B O 1
ATOM 2100 N N . ILE B 1 35 ? -37.031 3.801 28.469 1 78.62 35 ILE B N 1
ATOM 2101 C CA . ILE B 1 35 ? -35.719 3.463 29.031 1 78.62 35 ILE B CA 1
ATOM 2102 C C . ILE B 1 35 ? -35.438 4.332 30.266 1 78.62 35 ILE B C 1
ATOM 2104 O O . ILE B 1 35 ? -35.938 5.469 30.344 1 78.62 35 ILE B O 1
ATOM 2108 N N . THR B 1 36 ? -35 3.744 31.391 1 83.06 36 THR B N 1
ATOM 2109 C CA . THR B 1 36 ? -34.656 4.469 32.625 1 83.06 36 THR B CA 1
ATOM 2110 C C . THR B 1 36 ? -33.281 5.098 32.531 1 83.06 36 THR B C 1
ATOM 2112 O O . THR B 1 36 ? -32.469 4.68 31.703 1 83.06 36 THR B O 1
ATOM 2115 N N . GLU B 1 37 ? -33.188 6.199 33.438 1 87 37 GLU B N 1
ATOM 2116 C CA . GLU B 1 37 ? -31.891 6.832 33.531 1 87 37 GLU B CA 1
ATOM 2117 C C . GLU B 1 37 ? -30.812 5.82 33.906 1 87 37 GLU B C 1
ATOM 2119 O O . GLU B 1 37 ? -29.688 5.863 33.406 1 87 37 GLU B O 1
ATOM 2124 N N . SER B 1 38 ? -31.109 4.973 34.781 1 82.12 38 SER B N 1
ATOM 2125 C CA . SER B 1 38 ? -30.156 3.955 35.219 1 82.12 38 SER B CA 1
ATOM 2126 C C . SER B 1 38 ? -29.75 3.041 34.062 1 82.12 38 SER B C 1
ATOM 2128 O O . SER B 1 38 ? -28.578 2.65 33.969 1 82.12 38 SER B O 1
ATOM 2130 N N . ALA B 1 39 ? -30.625 2.652 33.25 1 79.06 39 ALA B N 1
ATOM 2131 C CA . ALA B 1 39 ? -30.312 1.819 32.094 1 79.06 39 ALA B CA 1
ATOM 2132 C C . ALA B 1 39 ? -29.391 2.549 31.109 1 79.06 39 ALA B C 1
ATOM 2134 O O . ALA B 1 39 ? -28.453 1.959 30.578 1 79.06 39 ALA B O 1
ATOM 2135 N N . ILE B 1 40 ? -29.688 3.809 30.891 1 84.38 40 ILE B N 1
ATOM 2136 C CA . ILE B 1 40 ? -28.859 4.594 29.984 1 84.38 40 ILE B CA 1
ATOM 2137 C C . ILE B 1 40 ? -27.438 4.723 30.547 1 84.38 40 ILE B C 1
ATOM 2139 O O . ILE B 1 40 ? -26.453 4.602 29.812 1 84.38 40 ILE B O 1
ATOM 2143 N N . LYS B 1 41 ? -27.359 4.945 31.797 1 82.56 41 LYS B N 1
ATOM 2144 C CA . LYS B 1 41 ? -26.062 5.051 32.469 1 82.56 41 LYS B CA 1
ATOM 2145 C C . LYS B 1 41 ? -25.219 3.801 32.219 1 82.56 41 LYS B C 1
ATOM 2147 O O . LYS B 1 41 ? -24.016 3.891 32.031 1 82.56 41 LYS B O 1
ATOM 2152 N N . LYS B 1 42 ? -25.797 2.709 32.188 1 79.31 42 LYS B N 1
ATOM 2153 C CA . LYS B 1 42 ? -25.094 1.439 32.031 1 79.31 42 LYS B CA 1
ATOM 2154 C C . LYS B 1 42 ? -24.5 1.316 30.625 1 79.31 42 LYS B C 1
ATOM 2156 O O . LYS B 1 42 ? -23.469 0.661 30.438 1 79.31 42 LYS B O 1
ATOM 2161 N N . TRP B 1 43 ? -25.094 1.982 29.641 1 79.75 43 TRP B N 1
ATOM 2162 C CA . TRP B 1 43 ? -24.578 1.945 28.281 1 79.75 43 TRP B CA 1
ATOM 2163 C C . TRP B 1 43 ? -23.203 2.604 28.203 1 79.75 43 TRP B C 1
ATOM 2165 O O . TRP B 1 43 ? -22.391 2.258 27.344 1 79.75 43 TRP B O 1
ATOM 2175 N N . PHE B 1 44 ? -22.953 3.48 29.094 1 79.38 44 PHE B N 1
ATOM 2176 C CA . PHE B 1 44 ? -21.766 4.32 28.969 1 79.38 44 PHE B CA 1
ATOM 2177 C C . PHE B 1 44 ? -20.75 3.99 30.047 1 79.38 44 PHE B C 1
ATOM 2179 O O . PHE B 1 44 ? -19.734 4.668 30.188 1 79.38 44 PHE B O 1
ATOM 2186 N N . MET B 1 45 ? -21 3.021 30.703 1 72.31 45 MET B N 1
ATOM 2187 C CA . MET B 1 45 ? -20.062 2.59 31.75 1 72.31 45 MET B CA 1
ATOM 2188 C C . MET B 1 45 ? -18.953 1.733 31.156 1 72.31 45 MET B C 1
ATOM 2190 O O . MET B 1 45 ? -19.203 0.882 30.297 1 72.31 45 MET B O 1
ATOM 2194 N N . LYS B 1 46 ? -17.719 1.995 31.547 1 61.66 46 LYS B N 1
ATOM 2195 C CA . LYS B 1 46 ? -16.531 1.22 31.203 1 61.66 46 LYS B CA 1
ATOM 2196 C C . LYS B 1 46 ? -16.609 -0.19 31.781 1 61.66 46 LYS B C 1
ATOM 2198 O O . LYS B 1 46 ? -16.984 -0.372 32.938 1 61.66 46 LYS B O 1
ATOM 2203 N N . ASN B 1 47 ? -16.656 -1.305 30.797 1 58.88 47 ASN B N 1
ATOM 2204 C CA . ASN B 1 47 ? -16.578 -2.699 31.219 1 58.88 47 ASN B CA 1
ATOM 2205 C C . ASN B 1 47 ? -17.969 -3.285 31.469 1 58.88 47 ASN B C 1
ATOM 2207 O O . ASN B 1 47 ? -18.109 -4.277 32.188 1 58.88 47 ASN B O 1
ATOM 2211 N N . ASN B 1 48 ? -18.922 -2.527 31.141 1 53.53 48 ASN B N 1
ATOM 2212 C CA . ASN B 1 48 ? -20.281 -3.041 31.359 1 53.53 48 ASN B CA 1
ATOM 2213 C C . ASN B 1 48 ? -20.766 -3.854 30.156 1 53.53 48 ASN B C 1
ATOM 2215 O O . ASN B 1 48 ? -20.719 -3.379 29.031 1 53.53 48 ASN B O 1
ATOM 2219 N N . PRO B 1 49 ? -21.266 -5.125 30.578 1 58.47 49 PRO B N 1
ATOM 2220 C CA . PRO B 1 49 ? -21.719 -6.086 29.562 1 58.47 49 PRO B CA 1
ATOM 2221 C C . PRO B 1 49 ? -23.062 -5.707 28.953 1 58.47 49 PRO B C 1
ATOM 2223 O O . PRO B 1 49 ? -23.469 -6.281 27.938 1 58.47 49 PRO B O 1
ATOM 2226 N N . ILE B 1 50 ? -23.688 -4.773 29.469 1 61.59 50 ILE B N 1
ATOM 2227 C CA . ILE B 1 50 ? -25.031 -4.531 28.938 1 61.59 50 ILE B CA 1
ATOM 2228 C C . ILE B 1 50 ? -24.969 -3.555 27.766 1 61.59 50 ILE B C 1
ATOM 2230 O O . ILE B 1 50 ? -24.516 -2.418 27.938 1 61.59 50 ILE B O 1
ATOM 2234 N N . ARG B 1 51 ? -25.406 -4.07 26.672 1 66.75 51 ARG B N 1
ATOM 2235 C CA . ARG B 1 51 ? -25.453 -3.289 25.438 1 66.75 51 ARG B CA 1
ATOM 2236 C C . ARG B 1 51 ? -26.891 -2.93 25.094 1 66.75 51 ARG B C 1
ATOM 2238 O O . ARG B 1 51 ? -27.812 -3.695 25.375 1 66.75 51 ARG B O 1
ATOM 2245 N N . PRO B 1 52 ? -26.891 -1.618 24.641 1 73.81 52 PRO B N 1
ATOM 2246 C CA . PRO B 1 52 ? -28.25 -1.255 24.234 1 73.81 52 PRO B CA 1
ATOM 2247 C C . PRO B 1 52 ? -28.781 -2.131 23.109 1 73.81 52 PRO B C 1
ATOM 2249 O O . PRO B 1 52 ? -28 -2.67 22.312 1 73.81 52 PRO B O 1
ATOM 2252 N N . THR B 1 53 ? -30.094 -2.396 23.188 1 71.25 53 THR B N 1
ATOM 2253 C CA . THR B 1 53 ? -30.75 -3.086 22.078 1 71.25 53 THR B CA 1
ATOM 2254 C C . THR B 1 53 ? -30.766 -2.211 20.828 1 71.25 53 THR B C 1
ATOM 2256 O O . THR B 1 53 ? -30.531 -1.004 20.906 1 71.25 53 THR B O 1
ATOM 2259 N N . ILE B 1 54 ? -30.938 -2.846 19.719 1 66.75 54 ILE B N 1
ATOM 2260 C CA . ILE B 1 54 ? -30.984 -2.107 18.453 1 66.75 54 ILE B CA 1
ATOM 2261 C C . ILE B 1 54 ? -32.125 -1.081 18.516 1 66.75 54 ILE B C 1
ATOM 2263 O O . ILE B 1 54 ? -31.984 0.035 18 1 66.75 54 ILE B O 1
ATOM 2267 N N . GLU B 1 55 ? -33.156 -1.361 19.188 1 69.5 55 GLU B N 1
ATOM 2268 C CA . GLU B 1 55 ? -34.281 -0.431 19.344 1 69.5 55 GLU B CA 1
ATOM 2269 C C . GLU B 1 55 ? -33.844 0.784 20.172 1 69.5 55 GLU B C 1
ATOM 2271 O O . GLU B 1 55 ? -34.219 1.915 19.844 1 69.5 55 GLU B O 1
ATOM 2276 N N . ASN B 1 56 ? -33.094 0.559 21.203 1 76.25 56 ASN B N 1
ATOM 2277 C CA . ASN B 1 56 ? -32.625 1.653 22.047 1 76.25 56 ASN B CA 1
ATOM 2278 C C . ASN B 1 56 ? -31.656 2.568 21.281 1 76.25 56 ASN B C 1
ATOM 2280 O O . ASN B 1 56 ? -31.719 3.791 21.422 1 76.25 56 ASN B O 1
ATOM 2284 N N . ILE B 1 57 ? -30.875 1.918 20.469 1 78.19 57 ILE B N 1
ATOM 2285 C CA . ILE B 1 57 ? -29.891 2.686 19.703 1 78.19 57 ILE B CA 1
ATOM 2286 C C . ILE B 1 57 ? -30.609 3.527 18.656 1 78.19 57 ILE B C 1
ATOM 2288 O O . ILE B 1 57 ? -30.234 4.68 18.406 1 78.19 57 ILE B O 1
ATOM 2292 N N . GLN B 1 58 ? -31.5 2.982 18.078 1 74 58 GLN B N 1
ATOM 2293 C CA . GLN B 1 58 ? -32.312 3.738 17.125 1 74 58 GLN B CA 1
ATOM 2294 C C . GLN B 1 58 ? -32.969 4.949 17.797 1 74 58 GLN B C 1
ATOM 2296 O O . GLN B 1 58 ? -32.969 6.047 17.234 1 74 58 GLN B O 1
ATOM 2301 N N . ALA B 1 59 ? -33.562 4.707 18.906 1 79.31 59 ALA B N 1
ATOM 2302 C CA . ALA B 1 59 ? -34.188 5.805 19.641 1 79.31 59 ALA B CA 1
ATOM 2303 C C . ALA B 1 59 ? -33.156 6.871 20 1 79.31 59 ALA B C 1
ATOM 2305 O O . ALA B 1 59 ? -33.438 8.07 19.906 1 79.31 59 ALA B O 1
ATOM 2306 N N . LEU B 1 60 ? -32 6.434 20.422 1 83.31 60 LEU B N 1
ATOM 2307 C CA . LEU B 1 60 ? -30.922 7.352 20.734 1 83.31 60 LEU B CA 1
ATOM 2308 C C . LEU B 1 60 ? -30.5 8.141 19.5 1 83.31 60 LEU B C 1
ATOM 2310 O O . LEU B 1 60 ? -30.25 9.344 19.578 1 83.31 60 LEU B O 1
ATOM 2314 N N . SER B 1 61 ? -30.375 7.48 18.453 1 81.75 61 SER B N 1
ATOM 2315 C CA . SER B 1 61 ? -30 8.078 17.188 1 81.75 61 SER B CA 1
ATOM 2316 C C . SER B 1 61 ? -30.906 9.258 16.844 1 81.75 61 SER B C 1
ATOM 2318 O O . SER B 1 61 ? -30.438 10.32 16.453 1 81.75 61 SER B O 1
ATOM 2320 N N . LYS B 1 62 ? -32.062 9.031 16.984 1 81.25 62 LYS B N 1
ATOM 2321 C CA . LYS B 1 62 ? -33.031 10.078 16.719 1 81.25 62 LYS B CA 1
ATOM 2322 C C . LYS B 1 62 ? -32.906 11.219 17.734 1 81.25 62 LYS B C 1
ATOM 2324 O O . LYS B 1 62 ? -33 12.391 17.375 1 81.25 62 LYS B O 1
ATOM 2329 N N . ALA B 1 63 ? -32.719 10.844 18.922 1 84.25 63 ALA B N 1
ATOM 2330 C CA . ALA B 1 63 ? -32.656 11.82 20.016 1 84.25 63 ALA B CA 1
ATOM 2331 C C . ALA B 1 63 ? -31.469 12.766 19.844 1 84.25 63 ALA B C 1
ATOM 2333 O O . ALA B 1 63 ? -31.594 13.969 20.109 1 84.25 63 ALA B O 1
ATOM 2334 N N . ILE B 1 64 ? -30.438 12.188 19.391 1 86.81 64 ILE B N 1
ATOM 2335 C CA . ILE B 1 64 ? -29.234 13.008 19.375 1 86.81 64 ILE B CA 1
ATOM 2336 C C . ILE B 1 64 ? -28.906 13.398 17.922 1 86.81 64 ILE B C 1
ATOM 2338 O O . ILE B 1 64 ? -27.844 13.969 17.656 1 86.81 64 ILE B O 1
ATOM 2342 N N . LYS B 1 65 ? -29.781 12.953 17.031 1 81.69 65 LYS B N 1
ATOM 2343 C CA . LYS B 1 65 ? -29.672 13.297 15.617 1 81.69 65 LYS B CA 1
ATOM 2344 C C . LYS B 1 65 ? -28.375 12.773 15.016 1 81.69 65 LYS B C 1
ATOM 2346 O O . LYS B 1 65 ? -27.672 13.508 14.32 1 81.69 65 LYS B O 1
ATOM 2351 N N . VAL B 1 66 ? -28.031 11.664 15.477 1 79.88 66 VAL B N 1
ATOM 2352 C CA . VAL B 1 66 ? -26.922 10.914 14.883 1 79.88 66 VAL B CA 1
ATOM 2353 C C . VAL B 1 66 ? -27.469 9.688 14.148 1 79.88 66 VAL B C 1
ATOM 2355 O O . VAL B 1 66 ? -28.234 8.914 14.711 1 79.88 66 VAL B O 1
ATOM 2358 N N . PRO B 1 67 ? -27.188 9.57 12.938 1 69.81 67 PRO B N 1
ATOM 2359 C CA . PRO B 1 67 ? -27.672 8.398 12.203 1 69.81 67 PRO B CA 1
ATOM 2360 C C . PRO B 1 67 ? -27.312 7.082 12.898 1 69.81 67 PRO B C 1
ATOM 2362 O O . PRO B 1 67 ? -26.234 6.957 13.484 1 69.81 67 PRO B O 1
ATOM 2365 N N . LEU B 1 68 ? -28.234 6.16 12.867 1 68.19 68 LEU B N 1
ATOM 2366 C CA . LEU B 1 68 ? -28.078 4.867 13.523 1 68.19 68 LEU B CA 1
ATOM 2367 C C . LEU B 1 68 ? -26.766 4.215 13.125 1 68.19 68 LEU B C 1
ATOM 2369 O O . LEU B 1 68 ? -26.078 3.627 13.961 1 68.19 68 LEU B O 1
ATOM 2373 N N . ASN B 1 69 ? -26.438 4.324 11.906 1 62.69 69 ASN B N 1
ATOM 2374 C CA . ASN B 1 69 ? -25.234 3.66 11.406 1 62.69 69 ASN B CA 1
ATOM 2375 C C . ASN B 1 69 ? -23.969 4.242 12.039 1 62.69 69 ASN B C 1
ATOM 2377 O O . ASN B 1 69 ? -22.938 3.59 12.062 1 62.69 69 ASN B O 1
ATOM 2381 N N . GLU B 1 70 ? -24.109 5.355 12.641 1 66.44 70 GLU B N 1
ATOM 2382 C CA . GLU B 1 70 ? -22.984 5.945 13.359 1 66.44 70 GLU B CA 1
ATOM 2383 C C . GLU B 1 70 ? -22.953 5.473 14.812 1 66.44 70 GLU B C 1
ATOM 2385 O O . GLU B 1 70 ? -21.891 5.406 15.422 1 66.44 70 GLU B O 1
ATOM 2390 N N . LEU B 1 71 ? -24.078 5.254 15.359 1 69.06 71 LEU B N 1
ATOM 2391 C CA . LEU B 1 71 ? -24.172 4.898 16.766 1 69.06 71 LEU B CA 1
ATOM 2392 C C . LEU B 1 71 ? -24 3.395 16.969 1 69.06 71 LEU B C 1
ATOM 2394 O O . LEU B 1 71 ? -23.688 2.939 18.078 1 69.06 71 LEU B O 1
ATOM 2398 N N . VAL B 1 72 ? -24.547 2.662 16.375 1 54.97 72 VAL B N 1
ATOM 2399 C CA . VAL B 1 72 ? -24.406 1.21 16.422 1 54.97 72 VAL B CA 1
ATOM 2400 C C . VAL B 1 72 ? -23.312 0.767 15.453 1 54.97 72 VAL B C 1
ATOM 2402 O O . VAL B 1 72 ? -23.297 1.162 14.281 1 54.97 72 VAL B O 1
ATOM 2405 N N . GLU B 1 73 ? -22.219 0.493 16.141 1 44.31 73 GLU B N 1
ATOM 2406 C CA . GLU B 1 73 ? -21.344 -0.322 15.297 1 44.31 73 GLU B CA 1
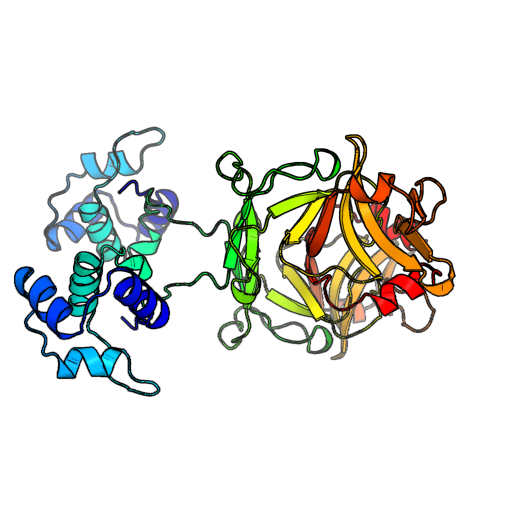ATOM 2407 C C . GLU B 1 73 ? -21.922 -1.723 15.102 1 44.31 73 GLU B C 1
ATOM 2409 O O . GLU B 1 73 ? -22.203 -2.422 16.078 1 44.31 73 GLU B O 1
ATOM 2414 N N . GLN B 1 74 ? -23 -1.804 14.57 1 36.34 74 GLN B N 1
ATOM 2415 C CA . GLN B 1 74 ? -23.438 -3.182 14.391 1 36.34 74 GLN B CA 1
ATOM 2416 C C . GLN B 1 74 ? -22.328 -4.168 14.727 1 36.34 74 GLN B C 1
ATOM 2418 O O . GLN B 1 74 ? -21.172 -3.951 14.359 1 36.34 74 GLN B O 1
ATOM 2423 N N . THR B 1 75 ? -22.234 -4.801 15.836 1 32.69 75 THR B N 1
ATOM 2424 C CA . THR B 1 75 ? -21.484 -6.047 15.797 1 32.69 75 THR B CA 1
ATOM 2425 C C . THR B 1 75 ? -21.688 -6.762 14.461 1 32.69 75 THR B C 1
ATOM 2427 O O . THR B 1 75 ? -21.266 -7.91 14.297 1 32.69 75 THR B O 1
ATOM 2430 N N . ILE B 1 76 ? -22.812 -6.719 13.969 1 31.44 76 ILE B N 1
ATOM 2431 C CA . ILE B 1 76 ? -22.875 -7.117 12.562 1 31.44 76 ILE B CA 1
ATOM 2432 C C . ILE B 1 76 ? -21.594 -6.703 11.852 1 31.44 76 ILE B C 1
ATOM 2434 O O . ILE B 1 76 ? -20.938 -5.738 12.25 1 31.44 76 ILE B O 1
ATOM 2438 N N . PHE B 1 77 ? -21.156 -7.359 10.836 1 28.94 77 PHE B N 1
ATOM 2439 C CA . PHE B 1 77 ? -19.859 -6.965 10.305 1 28.94 77 PHE B CA 1
ATOM 2440 C C . PHE B 1 77 ? -19.75 -5.445 10.219 1 28.94 77 PHE B C 1
ATOM 2442 O O . PHE B 1 77 ? -20.125 -4.852 9.203 1 28.94 77 PHE B O 1
ATOM 2449 N N . GLU B 1 78 ? -20.578 -4.691 10.82 1 33.16 78 GLU B N 1
ATOM 2450 C CA . GLU B 1 78 ? -20.172 -3.299 10.648 1 33.16 78 GLU B CA 1
ATOM 2451 C C . GLU B 1 78 ? -18.656 -3.176 10.508 1 33.16 78 GLU B C 1
ATOM 2453 O O . GLU B 1 78 ? -17.922 -3.404 11.469 1 33.16 78 GLU B O 1
ATOM 2458 N N . ASN B 1 79 ? -18.312 -3.609 9.773 1 32.41 79 ASN B N 1
ATOM 2459 C CA . ASN B 1 79 ? -17.047 -3.531 9.031 1 32.41 79 ASN B CA 1
ATOM 2460 C C . ASN B 1 79 ? -16.406 -2.16 9.18 1 32.41 79 ASN B C 1
ATOM 2462 O O . ASN B 1 79 ? -16.766 -1.217 8.469 1 32.41 79 ASN B O 1
ATOM 2466 N N . VAL B 1 80 ? -16.781 -1.32 10.273 1 38.78 80 VAL B N 1
ATOM 2467 C CA . VAL B 1 80 ? -15.703 -0.331 10.344 1 38.78 80 VAL B CA 1
ATOM 2468 C C . VAL B 1 80 ? -14.555 -0.747 9.43 1 38.78 80 VAL B C 1
ATOM 2470 O O . VAL B 1 80 ? -13.906 -1.767 9.672 1 38.78 80 VAL B O 1
ATOM 2473 N N . SER B 1 81 ? -14.961 -0.563 8.469 1 48.75 81 SER B N 1
ATOM 2474 C CA . SER B 1 81 ? -14.031 -0.973 7.422 1 48.75 81 SER B CA 1
ATOM 2475 C C . SER B 1 81 ? -12.586 -0.819 7.875 1 48.75 81 SER B C 1
ATOM 2477 O O . SER B 1 81 ? -12.172 0.262 8.297 1 48.75 81 SER B O 1
ATOM 2479 N N . ALA B 1 82 ? -12.211 -1.854 8.695 1 64.12 82 ALA B N 1
ATOM 2480 C CA . ALA B 1 82 ? -10.773 -1.845 8.93 1 64.12 82 ALA B CA 1
ATOM 2481 C C . ALA B 1 82 ? -10.055 -0.977 7.902 1 64.12 82 ALA B C 1
ATOM 2483 O O . ALA B 1 82 ? -8.883 -0.642 8.078 1 64.12 82 ALA B O 1
ATOM 2484 N N . VAL B 1 83 ? -11.047 -0.343 7.094 1 76.25 83 VAL B N 1
ATOM 2485 C CA . VAL B 1 83 ? -10.461 0.403 5.984 1 76.25 83 VAL B CA 1
ATOM 2486 C C . VAL B 1 83 ? -11.25 1.688 5.75 1 76.25 83 VAL B C 1
ATOM 2488 O O . VAL B 1 83 ? -12.477 1.705 5.895 1 76.25 83 VAL B O 1
ATOM 2491 N N . LYS B 1 84 ? -10.672 2.83 5.57 1 81.56 84 LYS B N 1
ATOM 2492 C CA . LYS B 1 84 ? -11.242 4.141 5.273 1 81.56 84 LYS B CA 1
ATOM 2493 C C . LYS B 1 84 ? -10.836 4.617 3.883 1 81.56 84 LYS B C 1
ATOM 2495 O O . LYS B 1 84 ? -9.703 4.395 3.455 1 81.56 84 LYS B O 1
ATOM 2500 N N . GLU B 1 85 ? -11.75 5.309 3.246 1 83.62 85 GLU B N 1
ATOM 2501 C CA . GLU B 1 85 ? -11.469 5.883 1.933 1 83.62 85 GLU B CA 1
ATOM 2502 C C . GLU B 1 85 ? -10.734 7.215 2.057 1 83.62 85 GLU B C 1
ATOM 2504 O O . GLU B 1 85 ? -11.039 8.016 2.947 1 83.62 85 GLU B O 1
ATOM 2509 N N . ILE B 1 86 ? -9.805 7.402 1.178 1 90.38 86 ILE B N 1
ATOM 2510 C CA . ILE B 1 86 ? -9.023 8.633 1.082 1 90.38 86 ILE B CA 1
ATOM 2511 C C . ILE B 1 86 ? -9.141 9.203 -0.327 1 90.38 86 ILE B C 1
ATOM 2513 O O . ILE B 1 86 ? -9.016 8.477 -1.314 1 90.38 86 ILE B O 1
ATOM 2517 N N . PRO B 1 87 ? -9.445 10.516 -0.437 1 91.25 87 PRO B N 1
ATOM 2518 C CA . PRO B 1 87 ? -9.477 11.109 -1.776 1 91.25 87 PRO B CA 1
ATOM 2519 C C . PRO B 1 87 ? -8.094 11.156 -2.43 1 91.25 87 PRO B C 1
ATOM 2521 O O . PRO B 1 87 ? -7.105 11.469 -1.767 1 91.25 87 PRO B O 1
ATOM 2524 N N . VAL B 1 88 ? -8.055 10.742 -3.672 1 93.69 88 VAL B N 1
ATOM 2525 C CA . VAL B 1 88 ? -6.891 10.992 -4.512 1 93.69 88 VAL B CA 1
ATOM 2526 C C . VAL B 1 88 ? -7.055 12.328 -5.234 1 93.69 88 VAL B C 1
ATOM 2528 O O . VAL B 1 88 ? -7.918 12.469 -6.102 1 93.69 88 VAL B O 1
ATOM 2531 N N . VAL B 1 89 ? -6.234 13.258 -4.914 1 92.75 89 VAL B N 1
ATOM 2532 C CA . VAL B 1 89 ? -6.477 14.633 -5.34 1 92.75 89 VAL B CA 1
ATOM 2533 C C . VAL B 1 89 ? -5.746 14.906 -6.652 1 92.75 89 VAL B C 1
ATOM 2535 O O . VAL B 1 89 ? -5.801 16.016 -7.184 1 92.75 89 VAL B O 1
ATOM 2538 N N . GLY B 1 90 ? -5.004 13.969 -7.215 1 91.31 90 GLY B N 1
ATOM 2539 C CA . GLY B 1 90 ? -4.262 14.117 -8.453 1 91.31 90 GLY B CA 1
ATOM 2540 C C . GLY B 1 90 ? -2.85 13.562 -8.375 1 91.31 90 GLY B C 1
ATOM 2541 O O . GLY B 1 90 ? -2.562 12.695 -7.551 1 91.31 90 GLY B O 1
ATOM 2542 N N . GLU B 1 91 ? -2.082 14.117 -9.352 1 93.19 91 GLU B N 1
ATOM 2543 C CA . GLU B 1 91 ? -0.669 13.75 -9.328 1 93.19 91 GLU B CA 1
ATOM 2544 C C . GLU B 1 91 ? 0.101 14.594 -8.312 1 93.19 91 GLU B C 1
ATOM 2546 O O . GLU B 1 91 ? -0.307 15.711 -7.988 1 93.19 91 GLU B O 1
ATOM 2551 N N . ALA B 1 92 ? 1.186 14.016 -7.82 1 93.81 92 ALA B N 1
ATOM 2552 C CA . ALA B 1 92 ? 2.014 14.703 -6.832 1 93.81 92 ALA B CA 1
ATOM 2553 C C . ALA B 1 92 ? 2.453 16.078 -7.34 1 93.81 92 ALA B C 1
ATOM 2555 O O . ALA B 1 92 ? 2.621 17 -6.551 1 93.81 92 ALA B O 1
ATOM 2556 N N . SER B 1 93 ? 2.537 16.234 -8.609 1 91 93 SER B N 1
ATOM 2557 C CA . SER B 1 93 ? 3.035 17.469 -9.211 1 91 93 SER B CA 1
ATOM 2558 C C . SER B 1 93 ? 1.937 18.531 -9.289 1 91 93 SER B C 1
ATOM 2560 O O . SER B 1 93 ? 2.207 19.688 -9.594 1 91 93 SER B O 1
ATOM 2562 N N . CYS B 1 94 ? 0.765 18.156 -8.891 1 87 94 CYS B N 1
ATOM 2563 C CA . CYS B 1 94 ? -0.365 19.062 -9.102 1 87 94 CYS B CA 1
ATOM 2564 C C . CYS B 1 94 ? -0.608 19.938 -7.875 1 87 94 CYS B C 1
ATOM 2566 O O . CYS B 1 94 ? -1.569 20.703 -7.836 1 87 94 CYS B O 1
ATOM 2568 N N . GLY B 1 95 ? 0.2 19.75 -6.844 1 89.5 95 GLY B N 1
ATOM 2569 C CA . GLY B 1 95 ? 0.101 20.641 -5.699 1 89.5 95 GLY B CA 1
ATOM 2570 C C . GLY B 1 95 ? -0.535 19.984 -4.488 1 89.5 95 GLY B C 1
ATOM 2571 O O . GLY B 1 95 ? -1.011 18.844 -4.566 1 89.5 95 GLY B O 1
ATOM 2572 N N . ILE B 1 96 ? -0.474 20.734 -3.436 1 92.75 96 ILE B N 1
ATOM 2573 C CA . ILE B 1 96 ? -1.105 20.344 -2.184 1 92.75 96 ILE B CA 1
ATOM 2574 C C . ILE B 1 96 ? -2.52 20.906 -2.113 1 92.75 96 ILE B C 1
ATOM 2576 O O . ILE B 1 96 ? -2.719 22.109 -2.297 1 92.75 96 ILE B O 1
ATOM 2580 N N . PRO B 1 97 ? -3.439 20 -1.913 1 89.94 97 PRO B N 1
ATOM 2581 C CA . PRO B 1 97 ? -4.82 20.484 -1.884 1 89.94 97 PRO B CA 1
ATOM 2582 C C . PRO B 1 97 ? -5.113 21.375 -0.673 1 89.94 97 PRO B C 1
ATOM 2584 O O . PRO B 1 97 ? -4.441 21.266 0.355 1 89.94 97 PRO B O 1
ATOM 2587 N N . GLU B 1 98 ? -6.094 22.156 -0.883 1 85.56 98 GLU B N 1
ATOM 2588 C CA . GLU B 1 98 ? -6.578 22.938 0.259 1 85.56 98 GLU B CA 1
ATOM 2589 C C . GLU B 1 98 ? -7.32 22.047 1.253 1 85.56 98 GLU B C 1
ATOM 2591 O O . GLU B 1 98 ? -8.039 21.125 0.854 1 85.56 98 GLU B O 1
ATOM 2596 N N . PRO B 1 99 ? -7.117 22.391 2.488 1 78 99 PRO B N 1
ATOM 2597 C CA . PRO B 1 99 ? -7.852 21.609 3.484 1 78 99 PRO B CA 1
ATOM 2598 C C . PRO B 1 99 ? -9.352 21.594 3.229 1 78 99 PRO B C 1
ATOM 2600 O O . PRO B 1 99 ? -9.922 22.594 2.791 1 78 99 PRO B O 1
ATOM 2603 N N . ASN B 1 100 ? -10.055 20.469 3.387 1 74.56 100 ASN B N 1
ATOM 2604 C CA . ASN B 1 100 ? -11.5 20.297 3.307 1 74.56 100 ASN B CA 1
ATOM 2605 C C . ASN B 1 100 ? -12.008 20.453 1.875 1 74.56 100 ASN B C 1
ATOM 2607 O O . ASN B 1 100 ? -13.18 20.75 1.657 1 74.56 100 ASN B O 1
ATOM 2611 N N . SER B 1 101 ? -11.188 20.438 0.962 1 76.06 101 SER B N 1
ATOM 2612 C CA . SER B 1 101 ? -11.594 20.609 -0.43 1 76.06 101 SER B CA 1
ATOM 2613 C C . SER B 1 101 ? -11.633 19.266 -1.16 1 76.06 101 SER B C 1
ATOM 2615 O O . SER B 1 101 ? -11.383 19.219 -2.367 1 76.06 101 SER B O 1
ATOM 2617 N N . TYR B 1 102 ? -11.992 18.25 -0.423 1 75.75 102 TYR B N 1
ATOM 2618 C CA . TYR B 1 102 ? -11.797 16.922 -0.984 1 75.75 102 TYR B CA 1
ATOM 2619 C C . TYR B 1 102 ? -13.07 16.422 -1.656 1 75.75 102 TYR B C 1
ATOM 2621 O O . TYR B 1 102 ? -13.047 15.414 -2.367 1 75.75 102 TYR B O 1
ATOM 2629 N N . GLN B 1 103 ? -14.094 17.094 -1.533 1 66.75 103 GLN B N 1
ATOM 2630 C CA . GLN B 1 103 ? -15.406 16.641 -1.979 1 66.75 103 GLN B CA 1
ATOM 2631 C C . GLN B 1 103 ? -15.461 16.531 -3.5 1 66.75 103 GLN B C 1
ATOM 2633 O O . GLN B 1 103 ? -16.25 15.758 -4.047 1 66.75 103 GLN B O 1
ATOM 2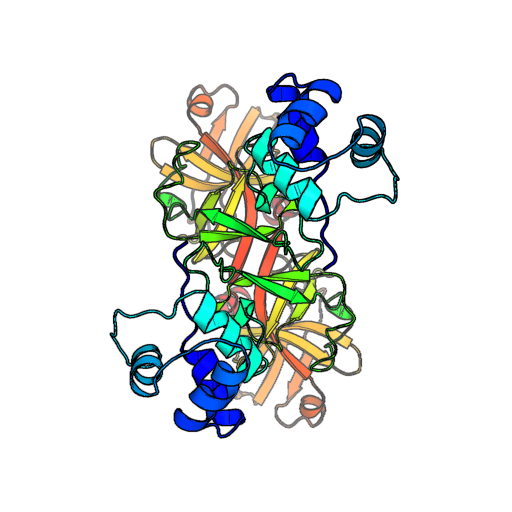638 N N . ASP B 1 104 ? -14.594 17.062 -4.125 1 68.25 104 ASP B N 1
ATOM 2639 C CA . ASP B 1 104 ? -14.688 17.172 -5.578 1 68.25 104 ASP B CA 1
ATOM 2640 C C . ASP B 1 104 ? -13.859 16.078 -6.262 1 68.25 104 ASP B C 1
ATOM 2642 O O . ASP B 1 104 ? -13.844 15.984 -7.488 1 68.25 104 ASP B O 1
ATOM 2646 N N . TYR B 1 105 ? -13.258 15.297 -5.441 1 76.5 105 TYR B N 1
ATOM 2647 C CA . TYR B 1 105 ? -12.398 14.312 -6.082 1 76.5 105 TYR B CA 1
ATOM 2648 C C . TYR B 1 105 ? -13.094 12.953 -6.176 1 76.5 105 TYR B C 1
ATOM 2650 O O . TYR B 1 105 ? -13.641 12.469 -5.188 1 76.5 105 TYR B O 1
ATOM 2658 N N . ASP B 1 106 ? -13.078 12.32 -7.32 1 78.44 106 ASP B N 1
ATOM 2659 C CA . ASP B 1 106 ? -13.789 11.078 -7.598 1 78.44 106 ASP B CA 1
ATOM 2660 C C . ASP B 1 106 ? -12.914 9.867 -7.273 1 78.44 106 ASP B C 1
ATOM 2662 O O . ASP B 1 106 ? -13.414 8.859 -6.766 1 78.44 106 ASP B O 1
ATOM 2666 N N . GLN B 1 107 ? -11.68 10.086 -7.617 1 85.25 107 GLN B N 1
ATOM 2667 C CA . GLN B 1 107 ? -10.789 8.961 -7.363 1 85.25 107 GLN B CA 1
ATOM 2668 C C . GLN B 1 107 ? -10.508 8.805 -5.871 1 85.25 107 GLN B C 1
ATOM 2670 O O . GLN B 1 107 ? -10.312 9.797 -5.168 1 85.25 107 GLN B O 1
ATOM 2675 N N . LYS B 1 108 ? -10.523 7.531 -5.434 1 87.69 108 LYS B N 1
ATOM 2676 C CA . LYS B 1 108 ? -10.297 7.246 -4.02 1 87.69 108 LYS B CA 1
ATOM 2677 C C . LYS B 1 108 ? -9.273 6.125 -3.84 1 87.69 108 LYS B C 1
ATOM 2679 O O . LYS B 1 108 ? -9.117 5.277 -4.719 1 87.69 108 LYS B O 1
ATOM 2684 N N . THR B 1 109 ? -8.5 6.215 -2.811 1 89.12 109 THR B N 1
ATOM 2685 C CA . THR B 1 109 ? -7.711 5.113 -2.27 1 89.12 109 THR B CA 1
ATOM 2686 C C . THR B 1 109 ? -8.094 4.836 -0.819 1 89.12 109 THR B C 1
ATOM 2688 O O . THR B 1 109 ? -9.133 5.305 -0.344 1 89.12 109 THR B O 1
ATOM 2691 N N . TYR B 1 110 ? -7.258 3.906 -0.165 1 86.25 110 TYR B N 1
ATOM 2692 C CA . TYR B 1 110 ? -7.719 3.453 1.142 1 86.25 110 TYR B CA 1
ATOM 2693 C C . TYR B 1 110 ? -6.555 3.324 2.117 1 86.25 110 TYR B C 1
ATOM 2695 O O . TYR B 1 110 ? -5.406 3.162 1.704 1 86.25 110 TYR B O 1
ATOM 2703 N N . CYS B 1 111 ? -6.918 3.453 3.318 1 86.62 111 CYS B N 1
ATOM 2704 C CA . CYS B 1 111 ? -6.004 3.184 4.422 1 86.62 111 CYS B CA 1
ATOM 2705 C C . CYS B 1 111 ? -6.738 2.553 5.598 1 86.62 111 CYS B C 1
ATOM 2707 O O . CYS B 1 111 ? -7.965 2.471 5.598 1 86.62 111 CYS B O 1
ATOM 2709 N N . SER B 1 112 ? -5.965 1.972 6.445 1 82.81 112 SER B N 1
ATOM 2710 C CA . SER B 1 112 ? -6.57 1.423 7.656 1 82.81 112 SER B CA 1
ATOM 2711 C C . SER B 1 112 ? -7.207 2.521 8.5 1 82.81 112 SER B C 1
ATOM 2713 O O . SER B 1 112 ? -6.738 3.66 8.5 1 82.81 112 SER B O 1
ATOM 2715 N N . ALA B 1 113 ? -8.164 2.176 9.266 1 80.25 113 ALA B N 1
ATOM 2716 C CA . ALA B 1 113 ? -8.93 3.123 10.07 1 80.25 113 ALA B CA 1
ATOM 2717 C C . ALA B 1 113 ? -8.078 3.705 11.188 1 80.25 113 ALA B C 1
ATOM 2719 O O . ALA B 1 113 ? -8.273 4.852 11.602 1 80.25 113 ALA B O 1
ATOM 2720 N N . ASP B 1 114 ? -7.109 2.926 11.594 1 81.12 114 ASP B N 1
ATOM 2721 C CA . ASP B 1 114 ? -6.316 3.33 12.75 1 81.12 114 ASP B CA 1
ATOM 2722 C C . ASP B 1 114 ? -5.434 4.531 12.414 1 81.12 114 ASP B C 1
ATOM 2724 O O . ASP B 1 114 ? -5.051 5.293 13.305 1 81.12 114 ASP B O 1
ATOM 2728 N N . ILE B 1 115 ? -5.172 4.742 11.148 1 85.19 115 ILE B N 1
ATOM 2729 C CA . ILE B 1 115 ? -4.305 5.859 10.789 1 85.19 115 ILE B CA 1
ATOM 2730 C C . ILE B 1 115 ? -5.129 6.953 10.117 1 85.19 115 ILE B C 1
ATOM 2732 O O . ILE B 1 115 ? -4.602 8.016 9.773 1 85.19 115 ILE B O 1
ATOM 2736 N N . TRP B 1 116 ? -6.363 6.758 9.938 1 87.69 116 TRP B N 1
ATOM 2737 C CA . TRP B 1 116 ? -7.199 7.648 9.141 1 87.69 116 TRP B CA 1
ATOM 2738 C C . TRP B 1 116 ? -7.625 8.867 9.953 1 87.69 116 TRP B C 1
ATOM 2740 O O . TRP B 1 116 ? -7.875 8.766 11.156 1 87.69 116 TRP B O 1
ATOM 2750 N N . ASN B 1 117 ? -7.617 10.062 9.305 1 88.56 117 ASN B N 1
ATOM 2751 C CA . ASN B 1 117 ? -8.32 11.266 9.75 1 88.56 117 ASN B CA 1
ATOM 2752 C C . ASN B 1 117 ? -8.891 12.047 8.578 1 88.56 117 ASN B C 1
ATOM 2754 O O . ASN B 1 117 ? -8.578 11.75 7.418 1 88.56 117 ASN B O 1
ATOM 2758 N N . GLU B 1 118 ? -9.742 12.992 8.75 1 86.69 118 GLU B N 1
ATOM 2759 C CA . GLU B 1 118 ? -10.516 13.664 7.707 1 86.69 118 GLU B CA 1
ATOM 2760 C C . GLU B 1 118 ? -9.625 14.523 6.816 1 86.69 118 GLU B C 1
ATOM 2762 O O . GLU B 1 118 ? -10.039 14.938 5.73 1 86.69 118 GLU B O 1
ATOM 2767 N N . ASP B 1 119 ? -8.422 14.734 7.211 1 91.88 119 ASP B N 1
ATOM 2768 C CA . ASP B 1 119 ? -7.566 15.648 6.465 1 91.88 119 ASP B CA 1
ATOM 2769 C C . ASP B 1 119 ? -6.609 14.891 5.551 1 91.88 119 ASP B C 1
ATOM 2771 O O . ASP B 1 119 ? -5.93 15.492 4.719 1 91.88 119 ASP B O 1
ATOM 2775 N N . ILE B 1 120 ? -6.594 13.57 5.668 1 93.75 120 ILE B N 1
ATOM 2776 C CA . ILE B 1 120 ? -5.676 12.742 4.895 1 93.75 120 ILE B CA 1
ATOM 2777 C C . ILE B 1 120 ? -6.09 12.75 3.424 1 93.75 120 ILE B C 1
ATOM 2779 O O . ILE B 1 120 ? -7.281 12.711 3.109 1 93.75 120 ILE B O 1
ATOM 2783 N N . TYR B 1 121 ? -5.059 12.867 2.566 1 94.69 121 TYR B N 1
ATOM 2784 C CA . TYR B 1 121 ? -5.27 12.766 1.126 1 94.69 121 TYR B CA 1
ATOM 2785 C C . TYR B 1 121 ? -4.176 11.93 0.472 1 94.69 121 TYR B C 1
ATOM 2787 O O . TYR B 1 121 ? -3.18 11.586 1.114 1 94.69 121 TYR B O 1
ATOM 2795 N N . ALA B 1 122 ? -4.488 11.57 -0.794 1 95.88 122 ALA B N 1
ATOM 2796 C CA . ALA B 1 122 ? -3.494 10.82 -1.559 1 95.88 122 ALA B CA 1
ATOM 2797 C C . ALA B 1 122 ? -3.197 11.508 -2.891 1 95.88 122 ALA B C 1
ATOM 2799 O O . ALA B 1 122 ? -4.031 12.25 -3.412 1 95.88 122 ALA B O 1
ATOM 2800 N N . VAL B 1 123 ? -2.016 11.336 -3.355 1 96.19 123 VAL B N 1
ATOM 2801 C CA . VAL B 1 123 ? -1.598 11.742 -4.691 1 96.19 123 VAL B CA 1
ATOM 2802 C C . VAL B 1 123 ? -0.971 10.555 -5.422 1 96.19 123 VAL B C 1
ATOM 2804 O O . VAL B 1 123 ? -0.523 9.594 -4.789 1 96.19 123 VAL B O 1
ATOM 2807 N N . ILE B 1 124 ? -0.994 10.633 -6.73 1 95.19 124 ILE B N 1
ATOM 2808 C CA . ILE B 1 124 ? -0.339 9.609 -7.539 1 95.19 124 ILE B CA 1
ATOM 2809 C C . ILE B 1 124 ? 1.066 10.078 -7.914 1 95.19 124 ILE B C 1
ATOM 2811 O O . ILE B 1 124 ? 1.246 11.18 -8.43 1 95.19 124 ILE B O 1
ATOM 2815 N N . ALA B 1 125 ? 2.07 9.211 -7.582 1 95.31 125 ALA B N 1
ATOM 2816 C CA . ALA B 1 125 ? 3.439 9.531 -7.973 1 95.31 125 ALA B CA 1
ATOM 2817 C C . ALA B 1 125 ? 3.588 9.531 -9.492 1 95.31 125 ALA B C 1
ATOM 2819 O O . ALA B 1 125 ? 3.1 8.633 -10.172 1 95.31 125 ALA B O 1
ATOM 2820 N N . SER B 1 126 ? 4.215 10.539 -10.062 1 91.31 126 SER B N 1
ATOM 2821 C CA . SER B 1 126 ? 4.289 10.664 -11.516 1 91.31 126 SER B CA 1
ATOM 2822 C C . SER B 1 126 ? 5.734 10.82 -11.984 1 91.31 126 SER B C 1
ATOM 2824 O O . SER B 1 126 ? 6.004 10.82 -13.188 1 91.31 126 SER B O 1
ATOM 2826 N N . GLY B 1 127 ? 6.73 10.82 -11.234 1 88.12 127 GLY B N 1
ATOM 2827 C CA . GLY B 1 127 ? 8.125 10.984 -11.625 1 88.12 127 GLY B CA 1
ATOM 2828 C C . GLY B 1 127 ? 9.031 9.93 -11.031 1 88.12 127 GLY B C 1
ATOM 2829 O O . GLY B 1 127 ? 8.578 9.055 -10.297 1 88.12 127 GLY B O 1
ATOM 2830 N N . ASP B 1 128 ? 10.375 10.117 -11.453 1 90 128 ASP B N 1
ATOM 2831 C CA . ASP B 1 128 ? 11.344 9.109 -11.039 1 90 128 ASP B CA 1
ATOM 2832 C C . ASP B 1 128 ? 12.234 9.625 -9.914 1 90 128 ASP B C 1
ATOM 2834 O O . ASP B 1 128 ? 13.188 8.961 -9.516 1 90 128 ASP B O 1
ATOM 2838 N N . SER B 1 129 ? 11.898 10.789 -9.414 1 93.81 129 SER B N 1
ATOM 2839 C CA . SER B 1 129 ? 12.789 11.406 -8.438 1 93.81 129 SER B CA 1
ATOM 2840 C C . SER B 1 129 ? 12.875 10.578 -7.16 1 93.81 129 SER B C 1
ATOM 2842 O O . SER B 1 129 ? 13.859 10.664 -6.426 1 93.81 129 SER B O 1
ATOM 2844 N N . MET B 1 130 ? 11.898 9.797 -6.953 1 93.62 130 MET B N 1
ATOM 2845 C CA . MET B 1 130 ? 11.891 9 -5.727 1 93.62 130 MET B CA 1
ATOM 2846 C C . MET B 1 130 ? 12.117 7.527 -6.027 1 93.62 130 MET B C 1
ATOM 2848 O O . MET B 1 130 ? 12.039 6.684 -5.133 1 93.62 130 MET B O 1
ATOM 2852 N N . TYR B 1 131 ? 12.523 7.18 -7.184 1 88.5 131 TYR B N 1
ATOM 2853 C CA . TYR B 1 131 ? 12.789 5.801 -7.586 1 88.5 131 TYR B CA 1
ATOM 2854 C C . TYR B 1 131 ? 13.969 5.223 -6.816 1 88.5 131 TYR B C 1
ATOM 2856 O O . TYR B 1 131 ? 14.953 5.918 -6.566 1 88.5 131 TYR B O 1
ATOM 2864 N N . ASP B 1 132 ? 13.781 3.904 -6.383 1 83.31 132 ASP B N 1
ATOM 2865 C CA . ASP B 1 132 ? 12.68 2.965 -6.586 1 83.31 132 ASP B CA 1
ATOM 2866 C C . ASP B 1 132 ? 11.852 2.812 -5.312 1 83.31 132 ASP B C 1
ATOM 2868 O O . ASP B 1 132 ? 11.109 1.84 -5.164 1 83.31 132 ASP B O 1
ATOM 2872 N N . LEU B 1 133 ? 12.086 3.764 -4.383 1 88.06 133 LEU B N 1
ATOM 2873 C CA . LEU B 1 133 ? 11.297 3.746 -3.156 1 88.06 133 LEU B CA 1
ATOM 2874 C C . LEU B 1 133 ? 9.828 4.043 -3.449 1 88.06 133 LEU B C 1
ATOM 2876 O O . LEU B 1 133 ? 8.938 3.387 -2.902 1 88.06 133 LEU B O 1
ATOM 2880 N N . ILE B 1 134 ? 9.625 5.012 -4.184 1 92.31 134 ILE B N 1
ATOM 2881 C CA . ILE B 1 134 ? 8.32 5.371 -4.727 1 92.31 134 ILE B CA 1
ATOM 2882 C C . ILE B 1 134 ? 8.391 5.41 -6.25 1 92.31 134 ILE B C 1
ATOM 2884 O O . ILE B 1 134 ? 9.258 6.07 -6.82 1 92.31 134 ILE B O 1
ATOM 2888 N N . GLU B 1 135 ? 7.492 4.707 -6.879 1 90.06 135 GLU B N 1
ATOM 2889 C CA . GLU B 1 135 ? 7.5 4.59 -8.336 1 90.06 135 GLU B CA 1
ATOM 2890 C C . GLU B 1 135 ? 6.262 5.234 -8.945 1 90.06 135 GLU B C 1
ATOM 2892 O O . GLU B 1 135 ? 5.266 5.453 -8.258 1 90.06 135 GLU B O 1
ATOM 2897 N N . ARG B 1 136 ? 6.414 5.527 -10.258 1 89 136 ARG B N 1
ATOM 2898 C CA . ARG B 1 136 ? 5.285 6.09 -10.992 1 89 136 ARG B CA 1
ATOM 2899 C C . ARG B 1 136 ? 4.035 5.234 -10.812 1 89 136 ARG B C 1
ATOM 2901 O O . ARG B 1 136 ? 4.09 4.012 -10.953 1 89 136 ARG B O 1
ATOM 2908 N N . GLY B 1 137 ? 2.932 5.914 -10.438 1 90.94 137 GLY B N 1
ATOM 2909 C CA . GLY B 1 137 ? 1.668 5.211 -10.297 1 90.94 137 GLY B CA 1
ATOM 2910 C C . GLY B 1 137 ? 1.361 4.82 -8.859 1 90.94 137 GLY B C 1
ATOM 2911 O O . GLY B 1 137 ? 0.226 4.465 -8.539 1 90.94 137 GLY B O 1
ATOM 2912 N N . ASP B 1 138 ? 2.393 4.867 -8 1 92.94 138 ASP B N 1
ATOM 2913 C CA . ASP B 1 138 ? 2.154 4.562 -6.594 1 92.94 138 ASP B CA 1
ATOM 2914 C C . ASP B 1 138 ? 1.175 5.562 -5.977 1 92.94 138 ASP B C 1
ATOM 2916 O O . ASP B 1 138 ? 1.155 6.734 -6.355 1 92.94 138 ASP B O 1
ATOM 2920 N N . GLU B 1 139 ? 0.371 5.078 -5.102 1 94.81 139 GLU B N 1
ATOM 2921 C CA . GLU B 1 139 ? -0.497 5.953 -4.32 1 94.81 139 GLU B CA 1
ATOM 2922 C C . GLU B 1 139 ? 0.194 6.414 -3.041 1 94.81 139 GLU B C 1
ATOM 2924 O O . GLU B 1 139 ? 0.545 5.598 -2.188 1 94.81 139 GLU B O 1
ATOM 2929 N N . VAL B 1 140 ? 0.376 7.66 -2.969 1 97.25 140 VAL B N 1
ATOM 2930 C CA . VAL B 1 140 ? 1.099 8.258 -1.851 1 97.25 140 VAL B CA 1
ATOM 2931 C C . VAL B 1 140 ? 0.114 8.945 -0.908 1 97.25 140 VAL B C 1
ATOM 2933 O O . VAL B 1 140 ? -0.565 9.898 -1.298 1 97.25 140 VAL B O 1
ATOM 2936 N N . ILE B 1 141 ? 0.082 8.461 0.329 1 96.62 141 ILE B N 1
ATOM 2937 C CA . ILE B 1 141 ? -0.887 8.953 1.303 1 96.62 141 ILE B CA 1
ATOM 2938 C C . ILE B 1 141 ? -0.219 9.977 2.225 1 96.62 141 ILE B C 1
ATOM 2940 O O . ILE B 1 141 ? 0.808 9.68 2.842 1 96.62 141 ILE B O 1
ATOM 2944 N N . CYS B 1 142 ? -0.835 11.109 2.338 1 97.38 142 CYS B N 1
ATOM 2945 C CA . CYS B 1 142 ? -0.286 12.242 3.068 1 97.38 142 CYS B CA 1
ATOM 2946 C C . CYS B 1 142 ? -1.197 12.641 4.223 1 97.38 142 CYS B C 1
ATOM 2948 O O . CYS B 1 142 ? -2.418 12.703 4.066 1 97.38 142 CYS B O 1
ATOM 2950 N N . ASP B 1 143 ? -0.57 12.914 5.344 1 96.06 143 ASP B N 1
ATOM 2951 C CA . ASP B 1 143 ? -1.301 13.352 6.531 1 96.06 143 ASP B CA 1
ATOM 2952 C C . ASP B 1 143 ? -0.845 14.734 6.977 1 96.06 143 ASP B C 1
ATOM 2954 O O . ASP B 1 143 ? 0.233 14.883 7.559 1 96.06 143 ASP B O 1
ATOM 2958 N N . PRO B 1 144 ? -1.683 15.75 6.809 1 95.69 144 PRO B N 1
ATOM 2959 C CA . PRO B 1 144 ? -1.331 17.109 7.211 1 95.69 144 PRO B CA 1
ATOM 2960 C C . PRO B 1 144 ? -1.177 17.266 8.727 1 95.69 144 PRO B C 1
ATOM 2962 O O . PRO B 1 144 ? -0.577 18.234 9.195 1 95.69 144 PRO B O 1
ATOM 2965 N N . ARG B 1 145 ? -1.646 16.375 9.531 1 94.19 145 ARG B N 1
ATOM 2966 C CA . ARG B 1 145 ? -1.606 16.5 10.984 1 94.19 145 ARG B CA 1
ATOM 2967 C C . ARG B 1 145 ? -0.347 15.852 11.555 1 94.19 145 ARG B C 1
ATOM 2969 O O . ARG B 1 145 ? -0.036 16.031 12.734 1 94.19 145 ARG B O 1
ATOM 2976 N N . ALA B 1 146 ? 0.307 15.078 10.742 1 94.5 146 ALA B N 1
ATOM 2977 C CA . ALA B 1 146 ? 1.483 14.359 11.234 1 94.5 146 ALA B CA 1
ATOM 2978 C C . ALA B 1 146 ? 2.676 15.297 11.375 1 94.5 146 ALA B C 1
ATOM 2980 O O . ALA B 1 146 ? 2.893 16.172 10.531 1 94.5 146 ALA B O 1
ATOM 2981 N N . ASP B 1 147 ? 3.457 15.102 12.414 1 94.88 147 ASP B N 1
ATOM 2982 C CA . ASP B 1 147 ? 4.699 15.852 12.57 1 94.88 147 ASP B CA 1
ATOM 2983 C C . ASP B 1 147 ? 5.75 15.391 11.562 1 94.88 147 ASP B C 1
ATOM 2985 O O . ASP B 1 147 ? 5.809 14.211 11.211 1 94.88 147 ASP B O 1
ATOM 2989 N N . ILE B 1 148 ? 6.547 16.391 11.195 1 95.38 148 ILE B N 1
ATOM 2990 C CA . ILE B 1 148 ? 7.605 16.094 10.234 1 95.38 148 ILE B CA 1
ATOM 2991 C C . ILE B 1 148 ? 8.969 16.172 10.922 1 95.38 148 ILE B C 1
ATOM 2993 O O . ILE B 1 148 ? 9.281 17.156 11.594 1 95.38 148 ILE B O 1
ATOM 2997 N N . LEU B 1 149 ? 9.742 15.148 10.789 1 94.69 149 LEU B N 1
ATOM 2998 C CA . LEU B 1 149 ? 11.109 15.062 11.289 1 94.69 149 LEU B CA 1
ATOM 2999 C C . LEU B 1 149 ? 12.086 14.797 10.148 1 94.69 149 LEU B C 1
ATOM 3001 O O . LEU B 1 149 ? 11.688 14.344 9.07 1 94.69 149 LEU B O 1
ATOM 3005 N N . SER B 1 150 ? 13.344 15.07 10.438 1 94.81 150 SER B N 1
ATOM 3006 C CA . SER B 1 150 ? 14.367 14.805 9.438 1 94.81 150 SER B CA 1
ATOM 3007 C C . SER B 1 150 ? 14.359 13.336 9.008 1 94.81 150 SER B C 1
ATOM 3009 O O . SER B 1 150 ? 14.32 12.438 9.852 1 94.81 150 SER B O 1
ATOM 3011 N N . GLY B 1 151 ? 14.359 13.148 7.738 1 95.12 151 GLY B N 1
ATOM 3012 C CA . GLY B 1 151 ? 14.305 11.797 7.203 1 95.12 151 GLY B CA 1
ATOM 3013 C C . GLY B 1 151 ? 12.922 11.398 6.715 1 95.12 151 GLY B C 1
ATOM 3014 O O . GLY B 1 151 ? 12.766 10.398 6.012 1 95.12 151 GLY B O 1
ATOM 3015 N N . ASP B 1 152 ? 11.961 12.188 7.051 1 96.31 152 ASP B N 1
ATOM 3016 C CA . ASP B 1 152 ? 10.602 11.906 6.586 1 96.31 152 ASP B CA 1
ATOM 3017 C C . ASP B 1 152 ? 10.453 12.219 5.102 1 96.31 152 ASP B C 1
ATOM 3019 O O . ASP B 1 152 ? 11.172 13.062 4.566 1 96.31 152 ASP B O 1
ATOM 3023 N N . ILE B 1 153 ? 9.578 11.469 4.488 1 97.25 153 ILE B N 1
ATOM 3024 C CA . ILE B 1 153 ? 9.156 11.797 3.131 1 97.25 153 ILE B CA 1
ATOM 3025 C C . ILE B 1 153 ? 8.016 12.812 3.172 1 97.25 153 ILE B C 1
ATOM 3027 O O . ILE B 1 153 ? 7.094 12.68 3.986 1 97.25 153 ILE B O 1
ATOM 3031 N N . VAL B 1 154 ? 8.078 13.82 2.275 1 97.75 154 VAL B N 1
ATOM 3032 C CA . VAL B 1 154 ? 7.062 14.875 2.32 1 97.75 154 VAL B CA 1
ATOM 3033 C C . VAL B 1 154 ? 6.574 15.18 0.906 1 97.75 154 VAL B C 1
ATOM 3035 O O . VAL B 1 154 ? 7.328 15.047 -0.061 1 97.75 154 VAL B O 1
ATOM 3038 N N . HIS B 1 155 ? 5.328 15.422 0.819 1 98.06 155 HIS B N 1
ATOM 3039 C CA . HIS B 1 155 ? 4.754 16.156 -0.302 1 98.06 155 HIS B CA 1
ATOM 3040 C C . HIS B 1 155 ? 4.84 17.656 -0.072 1 98.06 155 HIS B C 1
ATOM 3042 O O . HIS B 1 155 ? 4.215 18.188 0.852 1 98.06 155 HIS B O 1
ATOM 3048 N N . TYR B 1 156 ? 5.602 18.359 -0.866 1 96.44 156 TYR B N 1
ATOM 3049 C CA . TYR B 1 156 ? 5.797 19.781 -0.598 1 96.44 156 TYR B CA 1
ATOM 3050 C C . TYR B 1 156 ? 5.418 20.625 -1.812 1 96.44 156 TYR B C 1
ATOM 3052 O O . TYR B 1 156 ? 5.27 20.094 -2.918 1 96.44 156 TYR B O 1
ATOM 3060 N N . GLU B 1 157 ? 5.168 21.812 -1.569 1 95.31 157 GLU B N 1
ATOM 3061 C CA . GLU B 1 157 ? 4.883 22.812 -2.592 1 95.31 157 GLU B CA 1
ATOM 3062 C C . GLU B 1 157 ? 5.652 24.109 -2.326 1 95.31 157 GLU B C 1
ATOM 3064 O O . GLU B 1 157 ? 5.633 24.625 -1.209 1 95.31 157 GLU B O 1
ATOM 3069 N N . PHE B 1 158 ? 6.418 24.516 -3.375 1 93.44 158 PHE B N 1
ATOM 3070 C CA . PHE B 1 158 ? 7.199 25.75 -3.32 1 93.44 158 PHE B CA 1
ATOM 3071 C C . PHE B 1 158 ? 7.176 26.469 -4.668 1 93.44 158 PHE B C 1
ATOM 3073 O O . PHE B 1 158 ? 7.527 25.875 -5.691 1 93.44 158 PHE B O 1
ATOM 3080 N N . ASN B 1 159 ? 6.777 27.766 -4.621 1 89.75 159 ASN B N 1
ATOM 3081 C CA . ASN B 1 159 ? 6.707 28.594 -5.82 1 89.75 159 ASN B CA 1
ATOM 3082 C C . ASN B 1 159 ? 5.902 27.906 -6.926 1 89.75 159 ASN B C 1
ATOM 3084 O O . ASN B 1 159 ? 6.352 27.844 -8.07 1 89.75 159 ASN B O 1
ATOM 3088 N N . GLY B 1 160 ? 4.836 27.219 -6.582 1 87.62 160 GLY B N 1
ATOM 3089 C CA . GLY B 1 160 ? 3.93 26.609 -7.539 1 87.62 160 GLY B CA 1
ATOM 3090 C C . GLY B 1 160 ? 4.359 25.219 -7.961 1 87.62 160 GLY B C 1
ATOM 3091 O O . GLY B 1 160 ? 3.645 24.547 -8.711 1 87.62 160 GLY B O 1
ATOM 3092 N N . GLU B 1 161 ? 5.504 24.844 -7.539 1 89.94 161 GLU B N 1
ATOM 3093 C CA . GLU B 1 161 ? 5.984 23.5 -7.871 1 89.94 161 GLU B CA 1
ATOM 3094 C C . GLU B 1 161 ? 5.793 22.547 -6.699 1 89.94 161 GLU B C 1
ATOM 3096 O O . GLU B 1 161 ? 6.02 22.906 -5.547 1 89.94 161 GLU B O 1
ATOM 3101 N N . SER B 1 162 ? 5.27 21.438 -7.02 1 94.81 162 SER B N 1
ATOM 3102 C CA . SER B 1 162 ? 5.043 20.422 -5.988 1 94.81 162 SER B CA 1
ATOM 3103 C C . SER B 1 162 ? 5.738 19.109 -6.336 1 94.81 162 SER B C 1
ATOM 3105 O O . SER B 1 162 ? 5.867 18.766 -7.512 1 94.81 162 SER B O 1
ATOM 3107 N N . ALA B 1 163 ? 6.254 18.438 -5.297 1 96.19 163 ALA B N 1
ATOM 3108 C CA . ALA B 1 163 ? 6.965 17.172 -5.484 1 96.19 163 ALA B CA 1
ATOM 3109 C C . ALA B 1 163 ? 7.016 16.375 -4.184 1 96.19 163 ALA B C 1
ATOM 3111 O O . ALA B 1 163 ? 6.578 16.859 -3.135 1 96.19 163 ALA B O 1
ATOM 3112 N N . ILE B 1 164 ? 7.367 15.188 -4.355 1 97.5 164 ILE B N 1
ATOM 3113 C CA . ILE B 1 164 ? 7.684 14.336 -3.213 1 97.5 164 ILE B CA 1
ATOM 3114 C C . ILE B 1 164 ? 9.195 14.25 -3.035 1 97.5 164 ILE B C 1
ATOM 3116 O O . ILE B 1 164 ? 9.93 14.023 -4 1 97.5 164 ILE B O 1
ATOM 3120 N N . LYS B 1 165 ? 9.664 14.531 -1.824 1 97.19 165 LYS B N 1
ATOM 3121 C CA . LYS B 1 165 ? 11.086 14.492 -1.502 1 97.19 165 LYS B CA 1
ATOM 3122 C C . LYS B 1 165 ? 11.312 14.023 -0.066 1 97.19 165 LYS B C 1
ATOM 3124 O O . LYS B 1 165 ? 10.367 13.914 0.712 1 97.19 165 LYS B O 1
ATOM 3129 N N . VAL B 1 166 ? 12.508 13.703 0.225 1 96.81 166 VAL B N 1
ATOM 3130 C CA . VAL B 1 166 ? 12.922 13.438 1.602 1 96.81 166 VAL B CA 1
ATOM 3131 C C . VAL B 1 166 ? 13.297 14.758 2.285 1 96.81 166 VAL B C 1
ATOM 3133 O O . VAL B 1 166 ? 14.109 15.523 1.767 1 96.81 166 VAL B O 1
ATOM 3136 N N . TYR B 1 167 ? 12.648 15.023 3.43 1 96.81 167 TYR B N 1
ATOM 3137 C CA . TYR B 1 167 ? 12.961 16.172 4.258 1 96.81 167 TYR B CA 1
ATOM 3138 C C . TYR B 1 167 ? 14.203 15.914 5.105 1 96.81 167 TYR B C 1
ATOM 3140 O O . TYR B 1 167 ? 14.227 14.984 5.906 1 96.81 167 TYR B O 1
ATOM 3148 N N . PHE B 1 168 ? 15.234 16.75 4.879 1 96.81 168 PHE B N 1
ATOM 3149 C CA . PHE B 1 168 ? 16.5 16.578 5.598 1 96.81 168 PHE B CA 1
ATOM 3150 C C . PHE B 1 168 ? 16.922 17.875 6.266 1 96.81 168 PHE B C 1
ATOM 3152 O O . PHE B 1 168 ? 17.234 18.844 5.586 1 96.81 168 PHE B O 1
ATOM 3159 N N . LYS B 1 169 ? 16.891 17.812 7.543 1 93.94 169 LYS B N 1
ATOM 3160 C CA . LYS B 1 169 ? 17.297 18.969 8.328 1 93.94 169 LYS B CA 1
ATOM 3161 C C . LYS B 1 169 ? 18.688 18.75 8.938 1 93.94 169 LYS B C 1
ATOM 3163 O O . LYS B 1 169 ? 18.875 17.844 9.734 1 93.94 169 LYS B O 1
ATOM 3168 N N . GLU B 1 170 ? 19.609 19.578 8.484 1 91.25 170 GLU B N 1
ATOM 3169 C CA . GLU B 1 170 ? 20.953 19.594 9.078 1 91.25 170 GLU B CA 1
ATOM 3170 C C . GLU B 1 170 ? 21.078 20.672 10.148 1 91.25 170 GLU B C 1
ATOM 3172 O O . GLU B 1 170 ? 21.438 21.812 9.852 1 91.25 170 GLU B O 1
ATOM 3177 N N . GLU B 1 171 ? 20.906 20.312 11.297 1 85.31 171 GLU B N 1
ATOM 3178 C CA . GLU B 1 171 ? 20.859 21.25 12.414 1 85.31 171 GLU B CA 1
ATOM 3179 C C . GLU B 1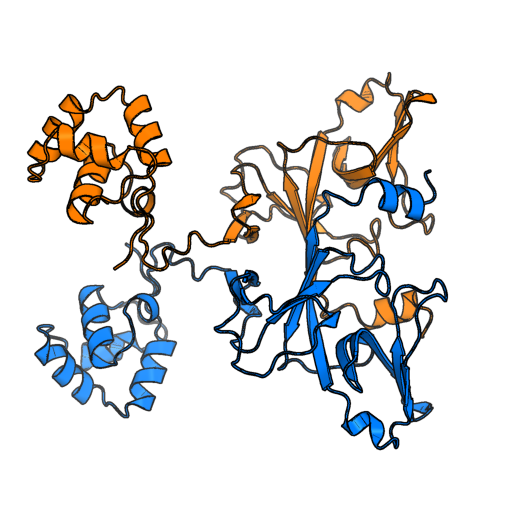 171 ? 22.188 21.984 12.57 1 85.31 171 GLU B C 1
ATOM 3181 O O . GLU B 1 171 ? 22.219 23.188 12.812 1 85.31 171 GLU B O 1
ATOM 3186 N N . LYS B 1 172 ? 23.266 21.281 12.492 1 88.06 172 LYS B N 1
ATOM 3187 C CA . LYS B 1 172 ? 24.594 21.844 12.711 1 88.06 172 LYS B CA 1
ATOM 3188 C C . LYS B 1 172 ? 24.875 23 11.758 1 88.06 172 LYS B C 1
ATOM 3190 O O . LYS B 1 172 ? 25.531 23.969 12.125 1 88.06 172 LYS B O 1
ATOM 3195 N N . PHE B 1 173 ? 24.328 22.891 10.594 1 88.69 173 PHE B N 1
ATOM 3196 C CA . PHE B 1 173 ? 24.641 23.891 9.57 1 88.69 173 PHE B CA 1
ATOM 3197 C C . PHE B 1 173 ? 23.453 24.828 9.359 1 88.69 173 PHE B C 1
ATOM 3199 O O . PHE B 1 173 ? 23.547 25.781 8.586 1 88.69 173 PHE B O 1
ATOM 3206 N N . GLY B 1 174 ? 22.344 24.562 10.047 1 89.75 174 GLY B N 1
ATOM 3207 C CA . GLY B 1 174 ? 21.156 25.391 9.906 1 89.75 174 GLY B CA 1
ATOM 3208 C C . GLY B 1 174 ? 20.562 25.344 8.508 1 89.75 174 GLY B C 1
ATOM 3209 O O . GLY B 1 174 ? 20.234 26.391 7.941 1 89.75 174 GLY B O 1
ATOM 3210 N N . VAL B 1 175 ? 20.547 24.188 7.859 1 93.44 175 VAL B N 1
ATOM 3211 C CA . VAL B 1 175 ? 20.078 24.047 6.484 1 93.44 175 VAL B CA 1
ATOM 3212 C C . VAL B 1 175 ? 19 22.969 6.418 1 93.44 175 VAL B C 1
ATOM 3214 O O . VAL B 1 175 ? 19.094 21.953 7.109 1 93.44 175 VAL B O 1
ATOM 3217 N N . VAL B 1 176 ? 17.984 23.312 5.672 1 94.12 176 VAL B N 1
ATOM 3218 C CA . VAL B 1 176 ? 16.922 22.375 5.348 1 94.12 176 VAL B CA 1
ATOM 3219 C C . VAL B 1 176 ? 16.984 22.016 3.867 1 94.12 176 VAL B C 1
ATOM 3221 O O . VAL B 1 176 ? 17.125 22.891 3.014 1 94.12 176 VAL B O 1
ATOM 3224 N N . ARG B 1 177 ? 16.891 20.719 3.648 1 95.5 177 ARG B N 1
ATOM 3225 C CA . ARG B 1 177 ? 16.953 20.25 2.264 1 95.5 177 ARG B CA 1
ATOM 3226 C C . ARG B 1 177 ? 15.789 19.328 1.926 1 95.5 177 ARG B C 1
ATOM 3228 O O . ARG B 1 177 ? 15.297 18.609 2.791 1 95.5 177 ARG B O 1
ATOM 3235 N N . PHE B 1 178 ? 15.336 19.422 0.739 1 96.25 178 PHE B N 1
ATOM 3236 C CA . PHE B 1 178 ? 14.43 18.469 0.106 1 96.25 178 PHE B CA 1
ATOM 3237 C C . PHE B 1 178 ? 15.148 17.656 -0.955 1 96.25 178 PHE B C 1
ATOM 3239 O O . PHE B 1 178 ? 15.43 18.141 -2.049 1 96.25 178 PHE B O 1
ATOM 3246 N N . VAL B 1 179 ? 15.375 16.438 -0.622 1 96.81 179 VAL B N 1
ATOM 3247 C CA . VAL B 1 179 ? 16.312 15.625 -1.383 1 96.81 179 VAL B CA 1
ATOM 3248 C C . VAL B 1 179 ? 15.57 14.508 -2.115 1 96.81 179 VAL B C 1
ATOM 3250 O O . VAL B 1 179 ? 14.781 13.781 -1.513 1 96.81 179 VAL B O 1
ATOM 3253 N N . PRO B 1 180 ? 15.766 14.438 -3.443 1 96.88 180 PRO B N 1
ATOM 3254 C CA . PRO B 1 180 ? 15.234 13.258 -4.133 1 96.88 180 PRO B CA 1
ATOM 3255 C C . PRO B 1 180 ? 15.844 11.953 -3.633 1 96.88 180 PRO B C 1
ATOM 3257 O O . PRO B 1 180 ? 17.031 11.922 -3.271 1 96.88 180 PRO B O 1
ATOM 3260 N N . TYR B 1 181 ? 15.023 10.914 -3.605 1 94.12 181 TYR B N 1
ATOM 3261 C CA . TYR B 1 181 ? 15.57 9.617 -3.229 1 94.12 181 TYR B CA 1
ATOM 3262 C C . TYR B 1 181 ? 16.453 9.055 -4.344 1 94.12 181 TYR B C 1
ATOM 3264 O O . TYR B 1 181 ? 17.453 8.383 -4.078 1 94.12 181 TYR B O 1
ATOM 3272 N N . ASN B 1 182 ? 15.992 9.258 -5.562 1 91.38 182 ASN B N 1
ATOM 3273 C CA . ASN B 1 182 ? 16.797 8.898 -6.73 1 91.38 182 ASN B CA 1
ATOM 3274 C C . ASN B 1 182 ? 18.062 9.75 -6.816 1 91.38 182 ASN B C 1
ATOM 3276 O O . ASN B 1 182 ? 18 10.938 -7.121 1 91.38 182 ASN B O 1
ATOM 3280 N N . ARG B 1 183 ? 19.188 9.109 -6.723 1 87.75 183 ARG B N 1
ATOM 3281 C CA . ARG B 1 183 ? 20.453 9.836 -6.613 1 87.75 183 ARG B CA 1
ATOM 3282 C C . ARG B 1 183 ? 21.234 9.789 -7.93 1 87.75 183 ARG B C 1
ATOM 3284 O O . ARG B 1 183 ? 22.453 9.805 -7.93 1 87.75 183 ARG B O 1
ATOM 3291 N N . SER B 1 184 ? 20.594 9.609 -9 1 86.94 184 SER B N 1
ATOM 3292 C CA . SER B 1 184 ? 21.219 9.539 -10.312 1 86.94 184 SER B CA 1
ATOM 3293 C C . SER B 1 184 ? 21.844 10.883 -10.695 1 86.94 184 SER B C 1
ATOM 3295 O O . SER B 1 184 ? 22.625 10.961 -11.641 1 86.94 184 SER B O 1
ATOM 3297 N N . GLY B 1 185 ? 21.531 11.945 -10.047 1 87.88 185 GLY B N 1
ATOM 3298 C CA . GLY B 1 185 ? 22 13.273 -10.367 1 87.88 185 GLY B CA 1
ATOM 3299 C C . GLY B 1 185 ? 21.062 14.047 -11.273 1 87.88 185 GLY B C 1
ATOM 3300 O O . GLY B 1 185 ? 21.266 15.242 -11.5 1 87.88 185 GLY B O 1
ATOM 3301 N N . GLU B 1 186 ? 20.062 13.391 -11.711 1 91.88 186 GLU B N 1
ATOM 3302 C CA . GLU B 1 186 ? 19.141 14 -12.648 1 91.88 186 GLU B CA 1
ATOM 3303 C C . GLU B 1 186 ? 18.109 14.875 -11.922 1 91.88 186 GLU B C 1
ATOM 3305 O O . GLU B 1 186 ? 17.453 15.711 -12.539 1 91.88 186 GLU B O 1
ATOM 3310 N N . PHE B 1 187 ? 18 14.68 -10.633 1 93.38 187 PHE B N 1
ATOM 3311 C CA . PHE B 1 187 ? 16.953 15.367 -9.875 1 93.38 187 PHE B CA 1
ATOM 3312 C C . PHE B 1 187 ? 17.562 16.359 -8.898 1 93.38 187 PHE B C 1
ATOM 3314 O O . PHE B 1 187 ? 18.562 16.078 -8.25 1 93.38 187 PHE B O 1
ATOM 3321 N N . LYS B 1 188 ? 16.969 17.453 -8.797 1 90.5 188 LYS B N 1
ATOM 3322 C CA . LYS B 1 188 ? 17.516 18.578 -8.039 1 90.5 188 LYS B CA 1
ATOM 3323 C C . LYS B 1 188 ? 17.109 18.5 -6.574 1 90.5 188 LYS B C 1
ATOM 3325 O O . LYS B 1 188 ? 15.969 18.172 -6.254 1 90.5 188 LYS B O 1
ATOM 3330 N N . THR B 1 189 ? 18.094 18.812 -5.762 1 94.44 189 THR B N 1
ATOM 3331 C CA . THR B 1 189 ? 17.844 19.031 -4.336 1 94.44 189 THR B CA 1
ATOM 3332 C C . THR B 1 189 ? 17.547 20.5 -4.059 1 94.44 189 THR B C 1
ATOM 3334 O O . THR B 1 189 ? 18.234 21.391 -4.559 1 94.44 189 THR B O 1
ATOM 3337 N N . LEU B 1 190 ? 16.5 20.781 -3.342 1 93.31 190 LEU B N 1
ATOM 3338 C CA . LEU B 1 190 ? 16.203 22.125 -2.877 1 93.31 190 LEU B CA 1
ATOM 3339 C C . LEU B 1 190 ? 16.781 22.359 -1.483 1 93.31 190 LEU B C 1
ATOM 3341 O O . LEU B 1 190 ? 16.562 21.562 -0.576 1 93.31 190 LEU B O 1
ATOM 3345 N N . SER B 1 191 ? 17.516 23.438 -1.382 1 93.25 191 SER B N 1
ATOM 3346 C CA . SER B 1 191 ? 18.156 23.75 -0.112 1 93.25 191 SER B CA 1
ATOM 3347 C C . SER B 1 191 ? 17.781 25.141 0.368 1 93.25 191 SER B C 1
ATOM 3349 O O . SER B 1 191 ? 17.734 26.094 -0.425 1 93.25 191 SER B O 1
ATOM 3351 N N . PHE B 1 192 ? 17.516 25.156 1.642 1 92.5 192 PHE B N 1
ATOM 3352 C CA . PHE B 1 192 ? 17.188 26.438 2.277 1 92.5 192 PHE B CA 1
ATOM 3353 C C . PHE B 1 192 ? 17.953 26.594 3.586 1 92.5 192 PHE B C 1
ATOM 3355 O O . PHE B 1 192 ? 18.125 25.625 4.336 1 92.5 192 PHE B O 1
ATOM 3362 N N . SER B 1 193 ? 18.344 27.828 3.803 1 91.38 193 SER B N 1
ATOM 3363 C CA . SER B 1 193 ? 18.781 28.156 5.156 1 91.38 193 SER B CA 1
ATOM 3364 C C . SER B 1 193 ? 17.594 28.266 6.109 1 91.38 193 SER B C 1
ATOM 3366 O O . SER B 1 193 ? 16.516 28.703 5.719 1 91.38 193 SER B O 1
ATOM 3368 N N . VAL B 1 194 ? 17.875 27.781 7.34 1 86.81 194 VAL B N 1
ATOM 3369 C CA . VAL B 1 194 ? 16.812 27.828 8.328 1 86.81 194 VAL B CA 1
ATOM 3370 C C . VAL B 1 194 ? 16.359 29.281 8.531 1 86.81 194 VAL B C 1
ATOM 3372 O O . VAL B 1 194 ? 15.234 29.531 8.953 1 86.81 194 VAL B O 1
ATOM 3375 N N . ASN B 1 195 ? 17.203 30.219 8.188 1 85.81 195 ASN B N 1
ATOM 3376 C CA . ASN B 1 195 ? 16.906 31.641 8.336 1 85.81 195 ASN B CA 1
ATOM 3377 C C . ASN B 1 195 ? 16.359 32.219 7.043 1 85.81 195 ASN B C 1
ATOM 3379 O O . ASN B 1 195 ? 16.016 33.406 6.992 1 85.81 195 ASN B O 1
ATOM 3383 N N . ASP B 1 196 ? 16.25 31.406 6.051 1 86.38 196 ASP B N 1
ATOM 3384 C CA . ASP B 1 196 ? 15.727 31.875 4.766 1 86.38 196 ASP B CA 1
ATOM 3385 C C . ASP B 1 196 ? 14.227 32.125 4.844 1 86.38 196 ASP B C 1
ATOM 3387 O O . ASP B 1 196 ? 13.453 31.25 5.23 1 86.38 196 ASP B O 1
ATOM 3391 N N . GLU B 1 197 ? 13.766 33.281 4.531 1 83.88 197 GLU B N 1
ATOM 3392 C CA . GLU B 1 197 ? 12.359 33.656 4.527 1 83.88 197 GLU B CA 1
ATOM 3393 C C . GLU B 1 197 ? 11.555 32.781 3.584 1 83.88 197 GLU B C 1
ATOM 3395 O O . GLU B 1 197 ? 10.359 32.562 3.797 1 83.88 197 GLU B O 1
ATOM 3400 N N . ALA B 1 198 ? 12.227 32.281 2.617 1 82.25 198 ALA B N 1
ATOM 3401 C CA . ALA B 1 198 ? 11.57 31.422 1.626 1 82.25 198 ALA B CA 1
ATOM 3402 C C . ALA B 1 198 ? 11.016 30.156 2.27 1 82.25 198 ALA B C 1
ATOM 3404 O O . ALA B 1 198 ? 10.055 29.562 1.774 1 82.25 198 ALA B O 1
ATOM 3405 N N . LEU B 1 199 ? 11.641 29.703 3.273 1 82.88 199 LEU B N 1
ATOM 3406 C CA . LEU B 1 199 ? 11.203 28.5 3.967 1 82.88 199 LEU B CA 1
ATOM 3407 C C . LEU B 1 199 ? 9.789 28.656 4.496 1 82.88 199 LEU B C 1
ATOM 3409 O O . LEU B 1 199 ? 9.039 27.672 4.594 1 82.88 199 LEU B O 1
ATOM 3413 N N . GLN B 1 200 ? 9.516 29.906 4.758 1 83.44 200 GLN B N 1
ATOM 3414 C CA . GLN B 1 200 ? 8.18 30.172 5.289 1 83.44 200 GLN B CA 1
ATOM 3415 C C . GLN B 1 200 ? 7.109 29.953 4.227 1 83.44 200 GLN B C 1
ATOM 3417 O O . GLN B 1 200 ? 5.938 29.75 4.551 1 83.44 200 GLN B O 1
ATOM 3422 N N . ASN B 1 201 ? 7.531 29.953 2.977 1 88.69 201 ASN B N 1
ATOM 3423 C CA . ASN B 1 201 ? 6.582 29.828 1.876 1 88.69 201 ASN B CA 1
ATOM 3424 C C . ASN B 1 201 ? 6.453 28.391 1.399 1 88.69 201 ASN B C 1
ATOM 3426 O O . ASN B 1 201 ? 5.723 28.109 0.446 1 88.69 201 ASN B O 1
ATOM 3430 N N . ILE B 1 202 ? 7.113 27.562 2.119 1 91.69 202 ILE B N 1
ATOM 3431 C CA . ILE B 1 202 ? 7.043 26.156 1.711 1 91.69 202 ILE B CA 1
ATOM 3432 C C . ILE B 1 202 ? 5.934 25.453 2.484 1 91.69 202 ILE B C 1
ATOM 3434 O O . ILE B 1 202 ? 5.852 25.562 3.709 1 91.69 202 ILE B O 1
ATOM 3438 N N . LYS B 1 203 ? 5.035 24.875 1.723 1 94.25 203 LYS B N 1
ATOM 3439 C CA . LYS B 1 203 ? 4.059 23.953 2.314 1 94.25 203 LYS B CA 1
ATOM 3440 C C . LYS B 1 203 ? 4.539 22.516 2.24 1 94.25 203 LYS B C 1
ATOM 3442 O O . LYS B 1 203 ? 5.086 22.078 1.222 1 94.25 203 LYS B O 1
ATOM 3447 N N . MET B 1 204 ? 4.402 21.828 3.383 1 96 204 MET B N 1
ATOM 3448 C CA . MET B 1 204 ? 4.801 20.422 3.385 1 96 204 MET B CA 1
ATOM 3449 C C . MET B 1 204 ? 3.812 19.578 4.18 1 96 204 MET B C 1
ATOM 3451 O O . MET B 1 204 ? 3.297 20.016 5.207 1 96 204 MET B O 1
ATOM 3455 N N . VAL B 1 205 ? 3.547 18.422 3.689 1 97.12 205 VAL B N 1
ATOM 3456 C CA . VAL B 1 205 ? 2.709 17.422 4.348 1 97.12 205 VAL B CA 1
ATOM 3457 C C . VAL B 1 205 ? 3.439 16.078 4.398 1 97.12 205 VAL B C 1
ATOM 3459 O O . VAL B 1 205 ? 4.043 15.656 3.412 1 97.12 205 VAL B O 1
ATOM 3462 N N . LYS B 1 206 ? 3.361 15.414 5.559 1 97.31 206 LYS B N 1
ATOM 3463 C CA . LYS B 1 206 ? 4.094 14.164 5.742 1 97.31 206 LYS B CA 1
ATOM 3464 C C . LYS B 1 206 ? 3.445 13.031 4.957 1 97.31 206 LYS B C 1
ATOM 3466 O O . LYS B 1 206 ? 2.225 12.867 4.98 1 97.31 206 LYS B O 1
ATOM 3471 N N . VAL B 1 207 ? 4.277 12.32 4.219 1 97.69 207 VAL B N 1
ATOM 3472 C CA . VAL B 1 207 ? 3.854 11.062 3.609 1 97.69 207 VAL B CA 1
ATOM 3473 C C . VAL B 1 207 ? 3.869 9.953 4.656 1 97.69 207 VAL B C 1
ATOM 3475 O O . VAL B 1 207 ? 4.914 9.656 5.242 1 97.69 207 VAL B O 1
ATOM 3478 N N . ILE B 1 208 ? 2.754 9.266 4.82 1 96.19 208 ILE B N 1
ATOM 3479 C CA . ILE B 1 208 ? 2.689 8.328 5.934 1 96.19 208 ILE B CA 1
ATOM 3480 C C . ILE B 1 208 ? 2.566 6.902 5.398 1 96.19 208 ILE B C 1
ATOM 3482 O O . ILE B 1 208 ? 2.852 5.938 6.113 1 96.19 208 ILE B O 1
ATOM 3486 N N . LYS B 1 209 ? 2.127 6.781 4.223 1 95.44 209 LYS B N 1
ATOM 3487 C CA . LYS B 1 209 ? 1.918 5.465 3.621 1 95.44 209 LYS B CA 1
ATOM 3488 C C . LYS B 1 209 ? 2.049 5.527 2.102 1 95.44 209 LYS B C 1
ATOM 3490 O O . LYS B 1 209 ? 1.736 6.551 1.487 1 95.44 209 LYS B O 1
ATOM 3495 N N . VAL B 1 210 ? 2.514 4.492 1.481 1 95.31 210 VAL B N 1
ATOM 3496 C CA . VAL B 1 210 ? 2.553 4.336 0.031 1 95.31 210 VAL B CA 1
ATOM 3497 C C . VAL B 1 210 ? 1.954 2.986 -0.359 1 95.31 210 VAL B C 1
ATOM 3499 O O . VAL B 1 210 ? 2.326 1.95 0.197 1 95.31 210 VAL B O 1
ATOM 3502 N N . ASN B 1 211 ? 0.938 2.961 -1.18 1 93.69 211 ASN B N 1
ATOM 3503 C CA . ASN B 1 211 ? 0.412 1.757 -1.814 1 93.69 211 ASN B CA 1
ATOM 3504 C C . ASN B 1 211 ? 1.061 1.511 -3.174 1 93.69 211 ASN B C 1
ATOM 3506 O O . ASN B 1 211 ? 0.892 2.305 -4.102 1 93.69 211 ASN B O 1
ATOM 3510 N N . LYS B 1 212 ? 1.771 0.427 -3.238 1 93.06 212 LYS B N 1
ATOM 3511 C CA . LYS B 1 212 ? 2.553 0.144 -4.438 1 93.06 212 LYS B CA 1
ATOM 3512 C C . LYS B 1 212 ? 1.962 -1.028 -5.215 1 93.06 212 LYS B C 1
ATOM 3514 O O . LYS B 1 212 ? 1.682 -2.084 -4.641 1 93.06 212 LYS B O 1
ATOM 3519 N N . SER B 1 213 ? 1.758 -0.774 -6.508 1 88.06 213 SER B N 1
ATOM 3520 C CA . SER B 1 213 ? 1.47 -1.898 -7.391 1 88.06 213 SER B CA 1
ATOM 3521 C C . SER B 1 213 ? 2.752 -2.586 -7.848 1 88.06 213 SER B C 1
ATOM 3523 O O . SER B 1 213 ? 3.729 -1.9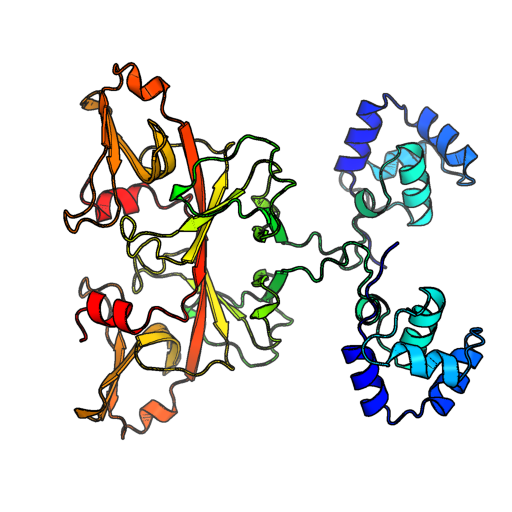19 -8.203 1 88.06 213 SER B O 1
ATOM 3525 N N . MET B 1 214 ? 2.787 -3.848 -7.812 1 88.5 214 MET B N 1
ATOM 3526 C CA . MET B 1 214 ? 3.982 -4.594 -8.195 1 88.5 214 MET B CA 1
ATOM 3527 C C . MET B 1 214 ? 3.781 -5.289 -9.539 1 88.5 214 MET B C 1
ATOM 3529 O O . MET B 1 214 ? 4.582 -6.141 -9.93 1 88.5 214 MET B O 1
ATOM 3533 N N . GLU B 1 215 ? 2.793 -4.93 -10.273 1 80.31 215 GLU B N 1
ATOM 3534 C CA . GLU B 1 215 ? 2.422 -5.664 -11.477 1 80.31 215 GLU B CA 1
ATOM 3535 C C . GLU B 1 215 ? 3.156 -5.125 -12.703 1 80.31 215 GLU B C 1
ATOM 3537 O O . GLU B 1 215 ? 3.389 -5.859 -13.664 1 80.31 215 GLU B O 1
ATOM 3542 N N . ASN B 1 216 ? 3.646 -3.924 -12.789 1 72.5 216 ASN B N 1
ATOM 3543 C CA . ASN B 1 216 ? 3.99 -3.332 -14.078 1 72.5 216 ASN B CA 1
ATOM 3544 C C . ASN B 1 216 ? 5.465 -2.939 -14.141 1 72.5 216 ASN B C 1
ATOM 3546 O O . ASN B 1 216 ? 5.93 -2.416 -15.156 1 72.5 216 ASN B O 1
ATOM 3550 N N . ASN B 1 217 ? 6.242 -3.279 -13.234 1 79.81 217 ASN B N 1
ATOM 3551 C CA . ASN B 1 217 ? 7.59 -2.729 -13.266 1 79.81 217 ASN B CA 1
ATOM 3552 C C . ASN B 1 217 ? 8.641 -3.832 -13.328 1 79.81 217 ASN B C 1
ATOM 3554 O O . ASN B 1 217 ? 9.742 -3.678 -12.789 1 79.81 217 ASN B O 1
ATOM 3558 N N . ARG B 1 218 ? 8.344 -4.852 -14.156 1 88.75 218 ARG B N 1
ATOM 3559 C CA . ARG B 1 218 ? 9.227 -6.02 -14.164 1 88.75 218 ARG B CA 1
ATOM 3560 C C . ARG B 1 218 ? 10.555 -5.699 -14.836 1 88.75 218 ARG B C 1
ATOM 3562 O O . ARG B 1 218 ? 11.617 -5.973 -14.273 1 88.75 218 ARG B O 1
ATOM 3569 N N . LYS B 1 219 ? 10.492 -5.137 -16.062 1 85.88 219 LYS B N 1
ATOM 3570 C CA . LYS B 1 219 ? 11.711 -4.844 -16.812 1 85.88 219 LYS B CA 1
ATOM 3571 C C . LYS B 1 219 ? 12.578 -3.822 -16.078 1 85.88 219 LYS B C 1
ATOM 3573 O O . LYS B 1 219 ? 13.797 -3.994 -15.977 1 85.88 219 LYS B O 1
ATOM 3578 N N . SER B 1 220 ? 11.961 -2.768 -15.57 1 83.62 220 SER B N 1
ATOM 3579 C CA . SER B 1 220 ? 12.68 -1.745 -14.82 1 83.62 220 SER B CA 1
ATOM 3580 C C . SER B 1 220 ? 13.352 -2.334 -13.586 1 83.62 220 SER B C 1
ATOM 3582 O O . SER B 1 220 ? 14.477 -1.975 -13.25 1 83.62 220 SER B O 1
ATOM 3584 N N . ARG B 1 221 ? 12.672 -3.197 -12.953 1 88.62 221 ARG B N 1
ATOM 3585 C CA . ARG B 1 221 ? 13.195 -3.855 -11.766 1 88.62 221 ARG B CA 1
ATOM 3586 C C . ARG B 1 221 ? 14.438 -4.68 -12.094 1 88.62 221 ARG B C 1
ATOM 3588 O O . ARG B 1 221 ? 15.453 -4.582 -11.414 1 88.62 221 ARG B O 1
ATOM 3595 N N . LEU B 1 222 ? 14.375 -5.465 -13.172 1 92.06 222 LEU B N 1
ATOM 3596 C CA . LEU B 1 222 ? 15.5 -6.301 -13.578 1 92.06 222 LEU B CA 1
ATOM 3597 C C . LEU B 1 222 ? 16.703 -5.445 -13.961 1 92.06 222 LEU B C 1
ATOM 3599 O O . LEU B 1 222 ? 17.844 -5.797 -13.656 1 92.06 222 LEU B O 1
ATOM 3603 N N . ARG B 1 223 ? 16.5 -4.301 -14.578 1 88.44 223 ARG B N 1
ATOM 3604 C CA . ARG B 1 223 ? 17.562 -3.373 -14.938 1 88.44 223 ARG B CA 1
ATOM 3605 C C . ARG B 1 223 ? 18.219 -2.783 -13.695 1 88.44 223 ARG B C 1
ATOM 3607 O O . ARG B 1 223 ? 19.438 -2.729 -13.602 1 88.44 223 ARG B O 1
ATOM 3614 N N . ALA B 1 224 ? 17.359 -2.426 -12.797 1 84.12 224 ALA B N 1
ATOM 3615 C CA . ALA B 1 224 ? 17.859 -1.832 -11.562 1 84.12 224 ALA B CA 1
ATOM 3616 C C . ALA B 1 224 ? 18.75 -2.82 -10.805 1 84.12 224 ALA B C 1
ATOM 3618 O O . ALA B 1 224 ? 19.703 -2.422 -10.141 1 84.12 224 ALA B O 1
ATOM 3619 N N . MET B 1 225 ? 18.469 -4.047 -10.969 1 90.94 225 MET B N 1
ATOM 3620 C CA . MET B 1 225 ? 19.203 -5.09 -10.258 1 90.94 225 MET B CA 1
ATOM 3621 C C . MET B 1 225 ? 20.438 -5.535 -11.055 1 90.94 225 MET B C 1
ATOM 3623 O O . MET B 1 225 ? 21.219 -6.363 -10.586 1 90.94 225 MET B O 1
ATOM 3627 N N . GLY B 1 226 ? 20.562 -5.055 -12.273 1 89.88 226 GLY B N 1
ATOM 3628 C CA . GLY B 1 226 ? 21.688 -5.422 -13.125 1 89.88 226 GLY B CA 1
ATOM 3629 C C . GLY B 1 226 ? 21.547 -6.809 -13.727 1 89.88 226 GLY B C 1
ATOM 3630 O O . GLY B 1 226 ? 22.547 -7.461 -14.031 1 89.88 226 GLY B O 1
ATOM 3631 N N . LEU B 1 227 ? 20.344 -7.281 -13.828 1 90.88 227 LEU B N 1
ATOM 3632 C CA . LEU B 1 227 ? 20.141 -8.641 -14.336 1 90.88 227 LEU B CA 1
ATOM 3633 C C . LEU B 1 227 ? 19.922 -8.625 -15.844 1 90.88 227 LEU B C 1
ATOM 3635 O O . LEU B 1 227 ? 20.016 -9.672 -16.5 1 90.88 227 LEU B O 1
ATOM 3639 N N . ILE B 1 228 ? 19.609 -7.586 -16.344 1 88 228 ILE B N 1
ATOM 3640 C CA . ILE B 1 228 ? 19.516 -7.398 -17.781 1 88 228 ILE B CA 1
ATOM 3641 C C . ILE B 1 228 ? 20.078 -6.035 -18.172 1 88 228 ILE B C 1
ATOM 3643 O O . ILE B 1 228 ? 20.203 -5.148 -17.312 1 88 228 ILE B O 1
#

InterPro domains:
  IPR001387 Cro/C1-type, helix-turn-helix domain [PS50943] (47-71)
  IPR015927 Peptidase S24/S26A/S26B/S26C [PF00717] (87-186)
  IPR036286 LexA/Signal peptidase-like superfamily [SSF51306] (84-193)
  IPR039418 LexA-like [cd06529] (121-182)

Solvent-accessible surface area (backbone atoms only — not comparable to full-atom values): 24964 Å² total; per-residue (Å²): 127,49,51,37,65,34,48,64,60,48,49,52,49,36,54,75,67,67,52,48,63,64,49,47,35,53,53,22,36,74,73,71,44,91,59,52,53,70,60,55,51,40,51,68,40,89,90,48,87,56,68,75,50,71,68,53,45,45,38,45,16,63,60,67,70,38,61,44,78,68,39,38,33,36,44,32,84,49,55,68,40,69,47,37,80,27,37,32,80,41,45,38,60,72,46,77,78,60,87,91,61,54,84,80,41,84,47,66,47,75,42,46,46,91,77,60,58,94,73,39,35,26,25,29,36,76,50,64,39,31,34,73,71,43,43,64,69,19,39,38,31,30,30,68,84,51,83,80,52,65,34,29,39,26,44,31,29,47,94,87,42,22,39,64,27,30,33,39,60,40,72,94,76,41,35,38,34,36,35,40,62,24,78,83,69,85,46,75,66,48,76,40,46,69,83,38,72,66,60,75,61,47,46,72,26,26,35,46,32,37,44,36,72,44,76,82,52,24,69,62,47,31,42,75,68,64,74,95,126,53,51,38,66,32,50,66,58,50,50,52,51,36,54,74,66,66,52,48,63,65,50,47,36,55,54,22,36,74,73,72,44,90,58,54,54,70,60,55,51,41,51,71,40,88,92,49,88,57,68,74,49,72,68,52,44,46,39,46,17,62,61,67,71,39,60,45,79,66,39,36,33,36,43,35,84,52,54,66,39,71,47,38,81,26,37,31,78,42,44,37,61,73,44,77,78,62,86,90,62,54,85,79,42,83,48,68,47,74,42,46,45,90,77,60,58,93,71,37,36,25,26,28,36,76,52,63,41,32,34,75,71,44,42,64,70,19,38,37,31,30,30,70,83,52,82,80,53,64,35,30,38,26,44,31,30,47,95,87,43,22,41,64,27,31,33,39,61,40,73,93,76,41,34,37,32,36,33,40,62,24,78,83,70,83,48,74,65,48,75,39,45,71,83,38,70,65,60,74,61,46,46,74,27,27,34,47,31,37,44,36,72,47,75,80,51,25,69,62,48,33,43,74,68,65,74,95

Secondary structure (DSSP, 8-state):
---EE-HHHHHHHHHHTT--HHHHHHHHHTTT----HHHHHHHTSTT------HHHHHHHHHHHT--HHHHEE-TTT----SEEEEEEEEEGGG-PPPTT-GGG---EEEEEGGG--TT-EEEE--SSTTTTTS-TT-EEEEETTS---TT-EEEEEETTEEEEEEEEEEGGGTEEEEE-S--SS-SPPEEEETT-GGGGG-EEEEEEEEEEE-SS-HHHHHHHTT--/---EE-HHHHHHHHHHTT--HHHHHHHHHTTT----HHHHHHHTSTT------HHHHHHHHHHHT--HHHHEE-TTT----SEEEEEEEEEGGG-PPPTT--TT---EEEEEGGG--TT-EEEE--SSTTTTTS-TT-EEEEETTS---TT-EEEEEETTEEEEEEEEEEGGGTEEEEE-S--SS-SPPEEEETT-GGGGG-EEEEEEEEEEE-SS-HHHHHHHTT--

pLDDT: mean 83.16, std 14.46, range [28.94, 98.06]

Organism: Campylobacter curvus (strain 525.92) (NCBI:txid360105)

Nearest PDB structures (foldseek):
  1jhe-assembly1_B  TM=6.418E-01  e=1.606E-06  Escherichia coli
  1ay9-assembly1_A  TM=8.247E-01  e=2.945E-05  Escherichia coli
  6a2r-assembly1_A  TM=8.305E-01  e=3.734E-05  Mycobacterium tuberculosis H37Rv
  8gmt-assembly1_A  TM=8.528E-01  e=2.088E-04  Escherichia coli
  6a2t-assembly1_A  TM=7.618E-01  e=7.612E-05  Mycobacterium tuberculosis H37Rv

Radius of gyration: 27.06 Å; Cα contacts (8 Å, |Δi|>4): 871; chains: 2; bounding box: 73×65×58 Å

Foldseek 3Di:
DAWDFPLPVLVVLCVVVVHDLVNLCVQLVVVPDRDDSVRVVLCNDDPRPDHDDLSSLCSSCVSSVNDSLVGICRPPCVCPVLKDKAFAPEALFQDDDDFPPRVPGDDIDMDGPVVDDSRKHWHAYCDCLQPPVHDGGKIWIWDQVDDDDQQFWKFKDAPSTTDIFGWHADPVQQKIKGHGNDPPVPDDIDMDHVPRPRVVRMDITTTDDIHDDPPPCPVVVCVVVVND/DAWDFPLPVLVVLCVVVVHDLVNLCVQLVVVPDRDDSVRVVLCNDDPRPDHDDLSSLCSSCVSSVNDSVVGICYPPCVCPVLKDKAFAPEALFQDDDDFPPRVPGDDIDMDGPVVDDSRKHWHAYCDCLQPPVHDGGKIWIWDQVDDDDQQFWKFKDAPSTTDIFGWHADPVQQKIKGHGNDPPVPDDIDMDHVPHPRVVRMDITTGDDIHDDPPPCVVVVCVVVVND